Protein 7Z5X (pdb70)

B-factor: mean 39.72, std 11.9, range [19.09, 84.78]

Solvent-accessible surface area: 26162 Å² total; per-residue (Å²): 98,49,87,21,62,58,155,79,18,76,60,90,88,99,97,35,75,68,92,49,6,59,27,46,24,0,15,0,48,35,21,115,36,144,75,50,25,131,41,106,0,11,0,30,8,2,118,152,66,17,39,62,28,78,58,14,58,0,39,39,22,0,41,18,10,43,75,4,102,44,90,3,1,10,75,13,22,0,5,6,39,166,90,57,42,13,24,1,0,16,36,28,15,96,6,29,41,0,32,55,4,0,85,112,0,70,121,65,61,219,213,22,75,64,1,76,49,60,28,10,1,49,1,0,0,18,0,0,76,0,0,37,37,4,36,196,70,121,16,53,9,138,40,1,0,0,86,11,0,42,0,34,29,135,61,38,126,38,129,46,58,0,25,0,0,72,52,173,38,14,24,30,8,1,2,12,6,26,111,88,46,87,38,43,36,65,4,5,3,1,9,0,0,0,0,4,13,2,0,22,19,14,0,86,83,0,8,104,103,45,66,87,134,68,0,53,92,65,2,78,112,44,13,48,9,131,71,9,225,145,22,28,104,80,6,45,73,3,1,52,61,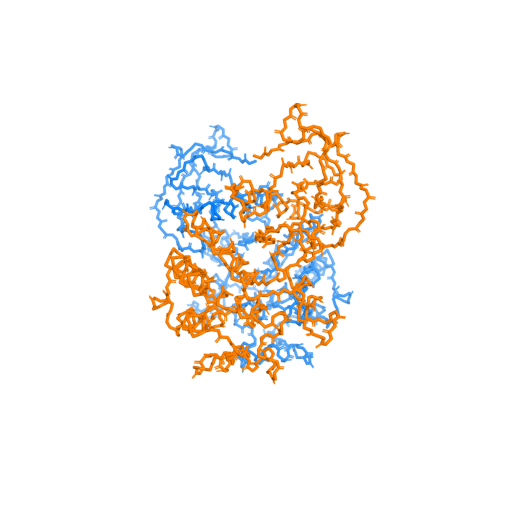0,4,20,70,69,39,120,130,12,20,54,3,102,119,0,34,78,38,0,43,119,14,55,82,135,71,116,138,114,96,50,88,21,58,76,150,70,17,75,62,91,89,98,84,31,91,29,116,39,9,56,27,50,26,0,17,0,50,35,22,118,34,142,76,46,28,133,41,105,0,12,0,36,9,1,117,151,67,18,38,60,40,75,59,10,59,0,46,39,26,0,37,20,10,40,72,5,103,43,93,4,1,10,71,12,20,0,5,8,37,170,96,59,40,16,22,1,0,17,34,31,16,96,2,25,41,0,31,53,4,0,85,102,0,69,122,64,60,218,210,21,74,68,2,78,51,60,28,10,1,49,1,1,0,17,0,0,76,0,0,32,37,4,35,191,70,121,17,42,9,108,39,2,0,0,85,15,1,43,0,30,29,116,64,41,129,37,129,47,58,0,26,0,1,70,56,204,37,23,23,27,20,1,2,11,6,34,112,88,48,87,61,40,36,66,5,4,3,1,8,0,0,0,0,4,16,2,0,22,20,15,0,83,82,0,7,101,103,56,54,91,140,70,0,62,106,59,1,88,103,44,13,52,10,129,72,10,225,146,22,26,121,72,4,62,83,2,0,71,59,0,5,20,68,66,40,119,130,12,19,52,4,104,120,0,33,78,38,1,45,120,13,56,82,134,70,99,128,74,201

InterPro domains:
  IPR000033 LDLR class B repeat [SM00135] (359-399)
  IPR000033 LDLR class B repeat [SM00135] (697-736)
  IPR000033 LDLR class B repeat [SM00135] (738-780)
  IPR000033 LDLR class B repeat [SM00135] (781-819)
  IPR000719 Protein kinase domain [PS50011] (1945-2222)
  IPR001245 Serine-threonine/tyrosine-protein kinase, catalytic domain [PF07714] (1948-2215)
  IPR001245 Serine-threonine/tyrosine-protein kinase, catalytic domain [PR00109] (2026-2039)
  IPR001245 Serine-threonine/tyrosine-protein kinase, catalytic domain [PR00109] (2069-2087)
  IPR001245 Serine-threonine/tyrosine-protein kinase, catalytic domain [PR00109] (2123-2133)
  IPR001245 Serine-threonine/tyrosine-protein kinase, catalytic domain [PR00109] (2142-2164)
  IPR001245 Serine-threonine/tyrosine-protein kinase, catalytic domain [PR00109] (2186-2208)
  IPR002011 Tyrosine-protein kinase, receptor class II, conserved site [PS00239] (2108-2116)
  IPR003961 Fibronectin type III [PF00041] (204-280)
  IPR003961 Fibronectin type III [PF00041] (1669-1745)
  IPR003961 Fibronectin type III [PS50853] (101-196)
  IPR003961 Fibronectin type III [PS50853] (197-285)
  IPR003961 Fibronectin type III [PS50853] (557-671)
  IPR003961 Fibronectin type III [PS50853] (1043-1150)
  IPR003961 Fibronectin type III [PS50853] (1557-1656)
  IPR003961 Fibronectin type III [PS50853] (1658-1751)

Secondary structure (DSSP, 8-state):
--B--GGGEEEEEEEE-TTTS-EEEEEEESTTSSS--EEEEEEEEE-TT--HHHHHHHHHHHHHHTT---TTB--EEEEE-SSSSEEEEEE--TTEEHHHHHHHHHHS-TT--SS-HHHHHHHHHHHHHHHHHHHHTT---S--SGGGEEES-SSSSS---EEE-----GGG--HHHHHH----HHHHHHHHHHHHHHHHTTSPPSSTTS-HHHHHHHHHTT--PPPPTT--HHHHHHHHHHT-SSGGGSPPHHHHHHHHHHHHHHHHH-/--B--GGGEEEEEEEEE-SSSEEEEEEEESTT-SS--EEEEEEEEE-TT--HHHHHHHHHHHHHHTT---TTB--EEEEE-SSSSEEEEEE--TTEEHHHHHHHHHHS-TT--SS-HHHHHHHHHHHHHHHHHHHHTT---S--SGGGEEES-SSSSS---EEE-----GGG--HHHHHH----HHHHHHHHHHHHHHHHTTSPPSSTTS-HHHHHHHHHTT--PPPPTT--HHHHHHHHHHT-SSGGGSPPHHHHHHHHHHHHHHHHH--

Radius of gyration: 27.22 Å; Cα contacts (8 Å, |Δi|>4): 948; chains: 2; bounding box: 91×44×54 Å

Structure (mmCIF, N/CA/C/O backbone):
data_7Z5X
#
_entry.id   7Z5X
#
_cell.length_a   80.061
_cell.length_b   41.210
_cell.length_c   85.570
_cell.angle_alpha   90.000
_cell.angle_beta   92.090
_cell.angle_gamma   90.000
#
_symmetry.space_group_name_H-M   'P 1 21 1'
#
loop_
_entity.id
_entity.type
_entity.pdbx_description
1 polymer 'Proto-oncogene tyrosine-protein kinase ROS'
2 non-polymer (2R)-2-[5-(6-amino-5-{(1R)-1-[2-(1,3-dihydro-2H-1,2,3-triazol-2-yl)-5-fluorophenyl]ethoxy}pyridin-3-yl)-4-methyl-1,3-thiazol-2-yl]propane-1,2-diol
3 water water
#
loop_
_atom_site.group_PDB
_atom_site.id
_atom_site.type_symbol
_atom_site.label_atom_id
_atom_site.label_alt_id
_atom_site.label_comp_id
_atom_site.label_asym_id
_atom_site.label_entity_id
_atom_site.label_seq_id
_atom_site.pdbx_PDB_ins_code
_atom_site.Cartn_x
_atom_site.Cartn_y
_atom_site.Cartn_z
_atom_site.occupancy
_atom_site.B_iso_or_equiv
_atom_site.auth_seq_id
_atom_site.auth_comp_id
_atom_site.auth_asym_id
_atom_site.auth_atom_id
_atom_site.pdbx_PDB_model_num
ATOM 1 N N . LEU A 1 10 ? 28.569 1.246 1.504 1.00 41.14 1937 LEU A N 1
ATOM 2 C CA . LEU A 1 10 ? 28.841 -0.099 2.012 1.00 41.19 1937 LEU A CA 1
ATOM 3 C C . LEU A 1 10 ? 29.782 -0.814 1.065 1.00 41.85 1937 LEU A C 1
ATOM 4 O O . LEU A 1 10 ? 29.522 -0.878 -0.141 1.00 42.52 1937 LEU A O 1
ATOM 9 N N . PRO A 1 11 ? 30.926 -1.308 1.568 1.00 41.51 1938 PRO A N 1
ATOM 10 C CA . PRO A 1 11 ? 31.895 -1.935 0.667 1.00 41.21 1938 PRO A CA 1
ATOM 11 C C . PRO A 1 11 ? 31.626 -3.405 0.396 1.00 40.78 1938 PRO A C 1
ATOM 12 O O . PRO A 1 11 ? 32.374 -4.262 0.866 1.00 41.57 1938 PRO A O 1
ATOM 16 N N . ALA A 1 12 ? 30.610 -3.710 -0.433 1.00 39.55 1939 ALA A N 1
ATOM 17 C CA . ALA A 1 12 ? 30.263 -5.086 -0.800 1.00 39.20 1939 ALA A CA 1
ATOM 18 C C . ALA A 1 12 ? 31.500 -5.890 -1.255 1.00 38.08 1939 ALA A C 1
ATOM 19 O O . ALA A 1 12 ? 32.335 -5.348 -1.980 1.00 38.67 1939 ALA A O 1
ATOM 21 N N . PHE A 1 13 ? 31.689 -7.099 -0.710 1.00 36.20 1940 PHE A N 1
ATOM 22 C CA . PHE A 1 13 ? 32.870 -7.888 -1.016 1.00 35.33 1940 PHE A CA 1
ATOM 23 C C . PHE A 1 13 ? 32.491 -9.341 -1.326 1.00 36.19 1940 PHE A C 1
ATOM 24 O O . PHE A 1 13 ? 31.647 -9.913 -0.642 1.00 36.59 1940 PHE A O 1
ATOM 32 N N . PRO A 1 14 ? 33.085 -9.953 -2.371 1.00 36.52 1941 PRO A N 1
ATOM 33 C CA . PRO A 1 14 ? 32.726 -11.341 -2.702 1.00 36.91 1941 PRO A CA 1
ATOM 34 C C . PRO A 1 14 ? 33.212 -12.322 -1.638 1.00 37.66 1941 PRO A C 1
ATOM 35 O O . PRO A 1 14 ? 34.404 -12.389 -1.365 1.00 38.06 1941 PRO A O 1
ATOM 39 N N . ARG A 1 15 ? 32.297 -13.094 -1.052 1.00 37.48 1942 ARG A N 1
ATOM 40 C CA . ARG A 1 15 ? 32.633 -14.086 -0.029 1.00 38.33 1942 ARG A CA 1
ATOM 41 C C . ARG A 1 15 ? 33.570 -15.170 -0.545 1.00 39.26 1942 ARG A C 1
ATOM 42 O O . ARG A 1 15 ? 34.277 -15.782 0.261 1.00 39.82 1942 ARG A O 1
ATOM 50 N N . GLU A 1 16 ? 33.615 -15.384 -1.884 1.00 39.22 1943 GLU A N 1
ATOM 51 C CA . GLU A 1 16 ? 34.525 -16.335 -2.517 1.00 40.04 1943 GLU A CA 1
ATOM 52 C C . GLU A 1 16 ? 35.979 -15.928 -2.286 1.00 39.81 1943 GLU A C 1
ATOM 53 O O . GLU A 1 16 ? 36.831 -16.806 -2.234 1.00 40.60 1943 GLU A O 1
ATOM 59 N N . LYS A 1 17 ? 36.267 -14.606 -2.128 1.00 38.76 1944 LYS A N 1
ATOM 60 C CA . LYS A 1 17 ? 37.615 -14.103 -1.854 1.00 38.18 1944 LYS A CA 1
ATOM 61 C C . LYS A 1 17 ? 37.930 -14.015 -0.337 1.00 38.40 1944 LYS A C 1
ATOM 62 O O . LYS A 1 17 ? 38.933 -13.414 0.040 1.00 38.39 1944 LYS A O 1
ATOM 68 N N . LEU A 1 18 ? 37.098 -14.621 0.521 1.00 38.51 1945 LEU A N 1
ATOM 69 C CA . LEU A 1 18 ? 37.275 -14.558 1.966 1.00 39.58 1945 LEU A CA 1
ATOM 70 C C . LEU A 1 18 ? 37.426 -15.950 2.593 1.00 41.37 1945 LEU A C 1
ATOM 71 O O . LEU A 1 18 ? 36.573 -16.819 2.383 1.00 41.22 1945 LEU A O 1
ATOM 76 N N . THR A 1 19 ? 38.477 -16.148 3.405 1.00 42.33 1946 THR A N 1
ATOM 77 C CA . THR A 1 19 ? 38.685 -17.433 4.075 1.00 43.81 1946 THR A CA 1
ATOM 78 C C . THR A 1 19 ? 38.629 -17.268 5.594 1.00 44.35 1946 THR A C 1
ATOM 79 O O . THR A 1 19 ? 39.400 -16.489 6.139 1.00 44.68 1946 THR A O 1
ATOM 83 N N . LEU A 1 20 ? 37.759 -18.011 6.276 1.00 44.09 1947 LEU A N 1
ATOM 84 C CA . LEU A 1 20 ? 37.676 -17.951 7.735 1.00 44.43 1947 LEU A CA 1
ATOM 85 C C . LEU A 1 20 ? 38.670 -18.982 8.265 1.00 44.80 1947 LEU A C 1
ATOM 86 O O . LEU A 1 20 ? 38.467 -20.176 8.092 1.00 45.03 1947 LEU A O 1
ATOM 91 N N . ARG A 1 21 ? 39.776 -18.520 8.843 1.00 44.67 1948 ARG A N 1
ATOM 92 C CA . ARG A 1 21 ? 40.845 -19.399 9.285 1.00 44.91 1948 ARG A CA 1
ATOM 93 C C . ARG A 1 21 ? 40.698 -19.934 10.697 1.00 44.70 1948 ARG A C 1
ATOM 94 O O . ARG A 1 21 ? 40.996 -21.114 10.912 1.00 45.28 1948 ARG A O 1
ATOM 102 N N . LEU A 1 22 ? 40.291 -19.096 11.667 1.00 43.58 1949 LEU A N 1
ATOM 103 C CA . LEU A 1 22 ? 40.185 -19.564 13.051 1.00 43.22 1949 LEU A CA 1
ATOM 104 C C . LEU A 1 22 ? 39.282 -18.708 13.918 1.00 42.42 1949 LEU A C 1
ATOM 105 O O . LEU A 1 22 ? 39.146 -17.527 13.669 1.00 42.25 1949 LEU A O 1
ATOM 110 N N . LEU A 1 23 ? 38.708 -19.299 14.968 1.00 41.78 1950 LEU A N 1
ATOM 111 C CA . LEU A 1 23 ? 37.808 -18.624 15.893 1.00 42.01 1950 LEU A CA 1
ATOM 112 C C . LEU A 1 23 ? 38.536 -17.705 16.887 1.00 42.23 1950 LEU A C 1
ATOM 113 O O . LEU A 1 23 ? 39.401 -18.163 17.623 1.00 41.73 1950 LEU A O 1
ATOM 118 N N . LEU A 1 24 ? 38.173 -16.408 16.919 1.00 43.00 1951 LEU A N 1
ATOM 119 C CA . LEU A 1 24 ? 38.777 -15.421 17.830 1.00 44.22 1951 LEU A CA 1
ATOM 120 C C . LEU A 1 24 ? 37.933 -15.236 19.114 1.00 45.78 1951 LEU A C 1
ATOM 121 O O . LEU A 1 24 ? 38.481 -15.036 20.200 1.00 46.15 1951 LEU A O 1
ATOM 126 N N . GLY A 1 25 ? 36.614 -15.245 18.964 1.00 46.50 1952 GLY A N 1
ATOM 127 C CA . GLY A 1 25 ? 35.687 -15.043 20.067 1.00 48.28 1952 GLY A CA 1
ATOM 128 C C . GLY A 1 25 ? 34.240 -15.025 19.611 1.00 50.44 1952 GLY A C 1
ATOM 129 O O . GLY A 1 25 ? 33.935 -15.410 18.483 1.00 50.40 1952 GLY A O 1
ATOM 130 N N . SER A 1 26 ? 33.315 -14.633 20.504 1.00 52.53 1953 SER A N 1
ATOM 131 C CA . SER A 1 26 ? 31.884 -14.607 20.162 1.00 54.72 1953 SER A CA 1
ATOM 132 C C . SER A 1 26 ? 31.310 -13.199 19.896 1.00 57.10 1953 SER A C 1
ATOM 133 O O . SER A 1 26 ? 30.564 -13.010 18.925 1.00 57.56 1953 SER A O 1
ATOM 136 N N . GLY A 1 27 ? 31.639 -12.237 20.751 1.00 58.07 1954 GLY A N 1
ATOM 137 C CA . GLY A 1 27 ? 31.171 -10.869 20.565 1.00 59.42 1954 GLY A CA 1
ATOM 138 C C . GLY A 1 27 ? 29.722 -10.612 20.933 1.00 60.78 1954 GLY A C 1
ATOM 139 O O . GLY A 1 27 ? 29.396 -10.527 22.126 1.00 61.20 1954 GLY A O 1
ATOM 140 N N . ALA A 1 28 ? 28.830 -10.453 19.909 1.00 60.88 1955 ALA A N 1
ATOM 141 C CA . ALA A 1 28 ? 27.428 -10.121 20.186 1.00 60.97 1955 ALA A CA 1
ATOM 142 C C . ALA A 1 28 ? 26.379 -10.647 19.195 1.00 60.50 1955 ALA A C 1
ATOM 143 O O . ALA A 1 28 ? 25.213 -10.793 19.588 1.00 60.98 1955 ALA A O 1
ATOM 145 N N . PHE A 1 29 ? 26.749 -10.900 17.923 1.00 59.17 1956 PHE A N 1
ATOM 146 C CA . PHE A 1 29 ? 25.764 -11.358 16.918 1.00 58.08 1956 PHE A CA 1
ATOM 147 C C . PHE A 1 29 ? 25.915 -12.834 16.527 1.00 55.62 1956 PHE A C 1
ATOM 148 O O . PHE A 1 29 ? 24.941 -13.523 16.227 1.00 55.82 1956 PHE A O 1
ATOM 156 N N . GLY A 1 30 ? 27.154 -13.272 16.463 1.00 53.02 1957 GLY A N 1
ATOM 157 C CA . GLY A 1 30 ? 27.510 -14.630 16.106 1.00 50.72 1957 GLY A CA 1
ATOM 158 C C . GLY A 1 30 ? 28.931 -14.864 16.560 1.00 47.96 1957 GLY A C 1
ATOM 159 O O . GLY A 1 30 ? 29.281 -14.537 17.698 1.00 48.37 1957 GLY A O 1
ATOM 160 N N . GLU A 1 31 ? 29.769 -15.363 15.667 1.00 44.83 1958 GLU A N 1
ATOM 161 C CA . GLU A 1 31 ? 31.163 -15.617 15.995 1.00 42.28 1958 GLU A CA 1
ATOM 162 C C . GLU A 1 31 ? 32.084 -14.652 15.280 1.00 38.89 1958 GLU A C 1
ATOM 163 O O . GLU A 1 31 ? 31.740 -14.129 14.222 1.00 37.86 1958 GLU A O 1
ATOM 169 N N . VAL A 1 32 ? 33.258 -14.417 15.861 1.00 36.73 1959 VAL A N 1
ATOM 170 C CA . VAL A 1 32 ? 34.250 -13.562 15.245 1.00 35.39 1959 VAL A CA 1
ATOM 171 C C . VAL A 1 32 ? 35.426 -14.440 14.882 1.00 34.57 1959 VAL A C 1
ATOM 172 O O . VAL A 1 32 ? 35.951 -15.137 15.749 1.00 34.43 1959 VAL A O 1
ATOM 176 N N . TYR A 1 33 ? 35.853 -14.396 13.612 1.00 33.88 1960 TYR A N 1
ATOM 177 C CA . TYR A 1 33 ? 36.980 -15.163 13.104 1.00 33.76 1960 TYR A CA 1
ATOM 178 C C . TYR A 1 33 ? 38.165 -14.307 12.692 1.00 33.46 1960 TYR A C 1
ATOM 179 O O . TYR A 1 33 ? 38.043 -13.111 12.456 1.00 33.38 1960 TYR A O 1
ATOM 188 N N . GLU A 1 34 ? 39.322 -14.930 12.601 1.00 32.62 1961 GLU A N 1
ATOM 189 C CA . GLU A 1 34 ? 40.485 -14.347 11.995 1.00 32.86 1961 GLU A CA 1
ATOM 190 C C . GLU A 1 34 ? 40.457 -14.997 10.612 1.00 33.32 1961 GLU A C 1
ATOM 191 O O . GLU A 1 34 ? 40.256 -16.218 10.499 1.00 33.43 1961 GLU A O 1
ATOM 197 N N . GLY A 1 35 ? 40.625 -14.195 9.575 1.00 33.33 1962 GLY A N 1
ATOM 198 C CA . GLY A 1 35 ? 40.574 -14.709 8.221 1.00 33.74 1962 GLY A CA 1
ATOM 199 C C . GLY A 1 35 ? 41.557 -14.073 7.277 1.00 33.91 1962 GLY A C 1
ATOM 200 O O . GLY A 1 35 ? 42.471 -13.369 7.700 1.00 33.94 1962 GLY A O 1
ATOM 201 N N . THR A 1 36 ? 41.338 -14.296 5.983 1.00 33.92 1963 THR A N 1
ATOM 202 C CA . THR A 1 36 ? 42.172 -13.759 4.912 1.00 34.36 1963 THR A CA 1
ATOM 203 C C . THR A 1 36 ? 41.247 -13.210 3.838 1.00 34.20 1963 THR A C 1
ATOM 204 O O . THR A 1 36 ? 40.266 -13.860 3.484 1.00 34.14 1963 THR A O 1
ATOM 208 N N . ALA A 1 37 ? 41.507 -11.987 3.373 1.00 34.43 1964 ALA A N 1
ATOM 209 C CA . ALA A 1 37 ? 40.707 -11.406 2.302 1.00 35.56 1964 ALA A CA 1
ATOM 210 C C . ALA A 1 37 ? 41.651 -11.067 1.156 1.00 36.69 1964 ALA A C 1
ATOM 211 O O . ALA A 1 37 ? 42.694 -10.447 1.380 1.00 36.99 1964 ALA A O 1
ATOM 213 N N . VAL A 1 38 ? 41.337 -11.558 -0.055 1.00 36.95 1965 VAL A N 1
ATOM 214 C CA . VAL A 1 38 ? 42.191 -11.291 -1.208 1.00 37.29 1965 VAL A CA 1
ATOM 215 C C . VAL A 1 38 ? 41.751 -10.028 -1.927 1.00 37.08 1965 VAL A C 1
ATOM 216 O O . VAL A 1 38 ? 40.582 -9.929 -2.309 1.00 36.99 1965 VAL A O 1
ATOM 220 N N . ASP A 1 39 ? 42.680 -9.075 -2.121 1.00 36.72 1966 ASP A N 1
ATOM 221 C CA . ASP A 1 39 ? 42.416 -7.848 -2.874 1.00 37.13 1966 ASP A CA 1
ATOM 222 C C . ASP A 1 39 ? 41.311 -6.983 -2.310 1.00 37.69 1966 ASP A C 1
ATOM 223 O O . ASP A 1 39 ? 40.662 -6.246 -3.063 1.00 38.28 1966 ASP A O 1
ATOM 228 N N . ILE A 1 40 ? 41.109 -7.036 -0.990 1.00 37.51 1967 ILE A N 1
ATOM 229 C CA . ILE A 1 40 ? 40.070 -6.239 -0.355 1.00 38.17 1967 ILE A CA 1
ATOM 230 C C . ILE A 1 40 ? 40.413 -4.704 -0.339 1.00 40.02 1967 ILE A C 1
ATOM 231 O O . ILE A 1 40 ? 39.517 -3.873 -0.195 1.00 40.15 1967 ILE A O 1
ATOM 236 N N . LEU A 1 41 ? 41.680 -4.348 -0.579 1.00 41.44 1968 LEU A N 1
ATOM 237 C CA . LEU A 1 41 ? 42.154 -2.967 -0.653 1.00 43.66 1968 LEU A CA 1
ATOM 238 C C . LEU A 1 41 ? 42.203 -2.415 -2.128 1.00 46.20 1968 LEU A C 1
ATOM 239 O O . LEU A 1 41 ? 42.293 -1.200 -2.343 1.00 47.26 1968 LEU A O 1
ATOM 244 N N . GLY A 1 42 ? 42.128 -3.316 -3.109 1.00 46.62 1969 GLY A N 1
ATOM 245 C CA . GLY A 1 42 ? 42.212 -3.033 -4.540 1.00 47.46 1969 GLY A CA 1
ATOM 246 C C . GLY A 1 42 ? 42.728 -4.246 -5.300 1.00 48.57 1969 GLY A C 1
ATOM 247 O O . GLY A 1 42 ? 43.232 -5.182 -4.680 1.00 48.85 1969 GLY A O 1
ATOM 248 N N . VAL A 1 43 ? 42.661 -4.233 -6.645 1.00 49.05 1970 VAL A N 1
ATOM 249 C CA . VAL A 1 43 ? 43.040 -5.359 -7.522 1.00 49.85 1970 VAL A CA 1
ATOM 250 C C . VAL A 1 43 ? 44.503 -5.904 -7.378 1.00 50.82 1970 VAL A C 1
ATOM 251 O O . VAL A 1 43 ? 44.726 -7.090 -7.650 1.00 51.45 1970 VAL A O 1
ATOM 255 N N . GLY A 1 44 ? 45.454 -5.100 -6.916 1.00 50.86 1971 GLY A N 1
ATOM 256 C CA . GLY A 1 44 ? 46.830 -5.585 -6.769 1.00 51.43 1971 GLY A CA 1
ATOM 257 C C . GLY A 1 44 ? 47.154 -6.158 -5.404 1.00 51.57 1971 GLY A C 1
ATOM 258 O O . GLY A 1 44 ? 47.965 -7.081 -5.279 1.00 51.71 1971 GLY A O 1
ATOM 259 N N . SER A 1 45 ? 46.491 -5.595 -4.379 1.00 51.01 1972 SER A N 1
ATOM 260 C CA . SER A 1 45 ? 46.627 -5.775 -2.932 1.00 50.58 1972 SER A CA 1
ATOM 261 C C . SER A 1 45 ? 47.208 -7.101 -2.423 1.00 49.50 1972 SER A C 1
ATOM 262 O O . SER A 1 45 ? 48.085 -7.085 -1.559 1.00 49.63 1972 SER A O 1
ATOM 265 N N . GLY A 1 46 ? 46.692 -8.218 -2.901 1.00 48.69 1973 GLY A N 1
ATOM 266 C CA . GLY A 1 46 ? 47.139 -9.523 -2.437 1.00 48.27 1973 GLY A CA 1
ATOM 267 C C . GLY A 1 46 ? 46.370 -10.000 -1.224 1.00 47.76 1973 GLY A C 1
ATOM 268 O O . GLY A 1 46 ? 45.332 -9.433 -0.869 1.00 48.04 1973 GLY A O 1
ATOM 269 N N . GLU A 1 47 ? 46.854 -11.059 -0.597 1.00 47.14 1974 GLU A N 1
ATOM 270 C CA . GLU A 1 47 ? 46.202 -11.619 0.574 1.00 47.12 1974 GLU A CA 1
ATOM 271 C C . GLU A 1 47 ? 46.493 -10.784 1.810 1.00 46.63 1974 GLU A C 1
ATOM 272 O O . GLU A 1 47 ? 47.660 -10.583 2.138 1.00 47.41 1974 GLU A O 1
ATOM 278 N N . ILE A 1 48 ? 45.447 -10.267 2.477 1.00 44.94 1975 ILE A N 1
ATOM 279 C CA . ILE A 1 48 ? 45.651 -9.495 3.696 1.00 43.70 1975 ILE A CA 1
ATOM 280 C C . ILE A 1 48 ? 44.871 -10.125 4.855 1.00 41.60 1975 ILE A C 1
ATOM 281 O O . ILE A 1 48 ? 43.742 -10.586 4.661 1.00 41.58 1975 ILE A O 1
ATOM 286 N N . LYS A 1 49 ? 45.504 -10.210 6.034 1.00 39.55 1976 LYS A N 1
ATOM 287 C CA . LYS A 1 49 ? 44.869 -10.783 7.213 1.00 38.17 1976 LYS A CA 1
ATOM 288 C C . LYS A 1 49 ? 43.736 -9.872 7.684 1.00 35.27 1976 LYS A C 1
ATOM 289 O O . LYS A 1 49 ? 43.903 -8.662 7.736 1.00 35.03 1976 LYS A O 1
ATOM 295 N N . VAL A 1 50 ? 42.568 -10.442 7.964 1.00 32.82 1977 VAL A N 1
ATOM 296 C CA . VAL A 1 50 ? 41.399 -9.680 8.400 1.00 31.10 1977 VAL A CA 1
ATOM 297 C C . VAL A 1 50 ? 40.742 -10.332 9.650 1.00 29.69 1977 VAL A C 1
ATOM 298 O O . VAL A 1 50 ? 41.082 -11.450 10.011 1.00 30.54 1977 VAL A O 1
ATOM 302 N N . ALA A 1 51 ? 39.784 -9.646 10.285 1.00 27.69 1978 ALA A N 1
ATOM 303 C CA . ALA A 1 51 ? 38.946 -10.189 11.356 1.00 26.74 1978 ALA A CA 1
ATOM 304 C C . ALA A 1 51 ? 37.522 -10.153 10.803 1.00 26.44 1978 ALA A C 1
ATOM 305 O O . ALA A 1 51 ? 37.120 -9.138 10.250 1.00 27.80 1978 ALA A O 1
ATOM 307 N N . VAL A 1 52 ? 36.782 -11.257 10.868 1.00 25.20 1979 VAL A N 1
ATOM 308 C CA . VAL A 1 52 ? 35.437 -11.300 10.326 1.00 25.06 1979 VAL A CA 1
ATOM 309 C C . VAL A 1 52 ? 34.393 -11.441 11.410 1.00 26.00 1979 VAL A C 1
ATOM 310 O O . VAL A 1 52 ? 34.373 -12.432 12.135 1.00 25.56 1979 VAL A O 1
ATOM 314 N N . LYS A 1 53 ? 33.506 -10.449 11.505 1.00 26.62 1980 LYS A N 1
ATOM 315 C CA . LYS A 1 53 ? 32.376 -10.496 12.423 1.00 27.27 1980 LYS A CA 1
ATOM 316 C C . LYS A 1 53 ? 31.237 -11.173 11.635 1.00 26.29 1980 LYS A C 1
ATOM 317 O O . LYS A 1 53 ? 30.953 -10.761 10.518 1.00 25.76 1980 LYS A O 1
ATOM 323 N N . THR A 1 54 ? 30.624 -12.230 12.176 1.00 25.94 1981 THR A N 1
ATOM 324 C CA . THR A 1 54 ? 29.564 -12.958 11.474 1.00 26.71 1981 THR A CA 1
ATOM 325 C C . THR A 1 54 ? 28.184 -12.794 12.134 1.00 27.10 1981 THR A C 1
ATOM 326 O O . THR A 1 54 ? 28.095 -12.635 13.342 1.00 27.38 1981 THR A O 1
ATOM 330 N N . LEU A 1 55 ? 27.125 -12.995 11.362 1.00 27.06 1982 LEU A N 1
ATOM 331 C CA . LEU A 1 55 ? 25.768 -13.026 11.900 1.00 27.76 1982 LEU A CA 1
ATOM 332 C C . LEU A 1 55 ? 25.326 -14.471 11.653 1.00 29.90 1982 LEU A C 1
ATOM 333 O O . LEU A 1 55 ? 25.200 -14.880 10.506 1.00 29.86 1982 LEU A O 1
ATOM 338 N N . LYS A 1 56 ? 25.175 -15.263 12.720 1.00 31.41 1983 LYS A N 1
ATOM 339 C CA . LYS A 1 56 ? 24.789 -16.688 12.693 1.00 32.98 1983 LYS A CA 1
ATOM 340 C C . LYS A 1 56 ? 23.656 -16.963 11.693 1.00 34.08 1983 LYS A C 1
ATOM 341 O O . LYS A 1 56 ? 22.675 -16.219 11.672 1.00 33.89 1983 LYS A O 1
ATOM 347 N N . LYS A 1 57 ? 23.783 -18.008 10.860 1.00 34.68 1984 LYS A N 1
ATOM 348 C CA . LYS A 1 57 ? 22.736 -18.410 9.905 1.00 35.48 1984 LYS A CA 1
ATOM 349 C C . LYS A 1 57 ? 21.470 -18.767 10.700 1.00 36.16 1984 LYS A C 1
ATOM 350 O O . LYS A 1 57 ? 21.573 -19.359 11.777 1.00 36.92 1984 LYS A O 1
ATOM 356 N N . GLY A 1 58 ? 20.318 -18.318 10.226 1.00 35.81 1985 GLY A N 1
ATOM 357 C CA . GLY A 1 58 ? 19.053 -18.485 10.932 1.00 36.03 1985 GLY A CA 1
ATOM 358 C C . GLY A 1 58 ? 18.712 -17.315 11.852 1.00 36.39 1985 GLY A C 1
ATOM 359 O O . GLY A 1 58 ? 17.857 -17.436 12.737 1.00 37.43 1985 GLY A O 1
ATOM 360 N N . SER A 1 59 ? 19.412 -16.184 11.694 1.00 35.16 1986 SER A N 1
ATOM 361 C CA . SER A 1 59 ? 19.159 -14.998 12.497 1.00 34.58 1986 SER A CA 1
ATOM 362 C C . SER A 1 59 ? 17.816 -14.376 12.116 1.00 33.92 1986 SER A C 1
ATOM 363 O O . SER A 1 59 ? 17.389 -14.429 10.957 1.00 34.24 1986 SER A O 1
ATOM 366 N N . THR A 1 60 ? 17.155 -13.789 13.091 1.00 32.58 1987 THR A N 1
ATOM 367 C CA . THR A 1 60 ? 15.861 -13.155 12.881 1.00 32.20 1987 THR A CA 1
ATOM 368 C C . THR A 1 60 ? 16.037 -11.836 12.103 1.00 32.93 1987 THR A C 1
ATOM 369 O O . THR A 1 60 ? 17.158 -11.321 12.004 1.00 33.03 1987 THR A O 1
ATOM 373 N N . ASP A 1 61 ? 14.944 -11.292 11.540 1.00 33.13 1988 ASP A N 1
ATOM 374 C CA . ASP A 1 61 ? 14.984 -10.025 10.790 1.00 33.83 1988 ASP A CA 1
ATOM 375 C C . ASP A 1 61 ? 15.457 -8.869 11.674 1.00 33.69 1988 ASP A C 1
ATOM 376 O O . ASP A 1 61 ? 16.230 -8.033 11.234 1.00 34.43 1988 ASP A O 1
ATOM 381 N N . GLN A 1 62 ? 15.081 -8.890 12.944 1.00 32.82 1989 GLN A N 1
ATOM 382 C CA . GLN A 1 62 ? 15.484 -7.934 13.962 1.00 32.23 1989 GLN A CA 1
ATOM 383 C C . GLN A 1 62 ? 17.015 -7.970 14.179 1.00 31.72 1989 GLN A C 1
ATOM 384 O O . GLN A 1 62 ? 17.642 -6.922 14.381 1.00 31.60 1989 GLN A O 1
ATOM 390 N N . GLU A 1 63 ? 17.628 -9.175 14.098 1.00 30.60 1990 GLU A N 1
ATOM 391 C CA . GLU A 1 63 ? 19.086 -9.329 14.257 1.00 29.04 1990 GLU A CA 1
ATOM 392 C C . GLU A 1 63 ? 19.812 -8.890 12.985 1.00 28.00 1990 GLU A C 1
ATOM 393 O O . GLU A 1 63 ? 20.839 -8.235 13.077 1.00 28.44 1990 GLU A O 1
ATOM 399 N N . LYS A 1 64 ? 19.243 -9.170 11.810 1.00 26.97 1991 LYS A N 1
ATOM 400 C CA . LYS A 1 64 ? 19.821 -8.728 10.547 1.00 27.53 1991 LYS A CA 1
ATOM 401 C C . LYS A 1 64 ? 19.809 -7.210 10.449 1.00 28.99 1991 LYS A C 1
ATOM 402 O O . LYS A 1 64 ? 20.768 -6.620 9.939 1.00 29.96 1991 LYS A O 1
ATOM 408 N N . ILE A 1 65 ? 18.719 -6.570 10.903 1.00 28.39 1992 ILE A N 1
ATOM 409 C CA . ILE A 1 65 ? 18.626 -5.111 10.851 1.00 28.19 1992 ILE A CA 1
ATOM 410 C C . ILE A 1 65 ? 19.684 -4.464 11.749 1.00 28.34 1992 ILE A C 1
ATOM 411 O O . ILE A 1 65 ? 20.347 -3.527 11.311 1.00 27.84 1992 ILE A O 1
ATOM 416 N N . GLU A 1 66 ? 19.905 -5.020 12.965 1.00 28.67 1993 GLU A N 1
ATOM 417 C CA . GLU A 1 66 ? 20.915 -4.524 13.897 1.00 29.70 1993 GLU A CA 1
ATOM 418 C C . GLU A 1 66 ? 22.333 -4.723 13.332 1.00 30.04 1993 GLU A C 1
ATOM 419 O O . GLU A 1 66 ? 23.202 -3.875 13.526 1.00 30.62 1993 GLU A O 1
ATOM 425 N N . PHE A 1 67 ? 22.557 -5.825 12.609 1.00 29.33 1994 PHE A N 1
ATOM 426 C CA . PHE A 1 67 ? 23.849 -6.097 11.975 1.00 28.70 1994 PHE A CA 1
ATOM 427 C C . PHE A 1 67 ? 24.079 -5.101 10.827 1.00 27.91 1994 PHE A C 1
ATOM 428 O O . PHE A 1 67 ? 25.198 -4.638 10.629 1.00 28.32 1994 PHE A O 1
ATOM 436 N N . LEU A 1 68 ? 23.031 -4.789 10.071 1.00 26.82 1995 LEU A N 1
ATOM 437 C CA . LEU A 1 68 ? 23.116 -3.838 8.970 1.00 27.05 1995 LEU A CA 1
ATOM 438 C C . LEU A 1 68 ? 23.451 -2.444 9.513 1.00 27.84 1995 LEU A C 1
ATOM 439 O O . LEU A 1 68 ? 24.324 -1.769 8.951 1.00 27.36 1995 LEU A O 1
ATOM 444 N N . LYS A 1 69 ? 22.832 -2.061 10.663 1.00 28.41 1996 LYS A N 1
ATOM 445 C CA . LYS A 1 69 ? 23.076 -0.782 11.328 1.00 29.67 1996 LYS A CA 1
ATOM 446 C C . LYS A 1 69 ? 24.548 -0.651 11.752 1.00 30.01 1996 LYS A C 1
ATOM 447 O O . LYS A 1 69 ? 25.131 0.422 11.624 1.00 30.59 1996 LYS A O 1
ATOM 453 N N . GLU A 1 70 ? 25.150 -1.747 12.223 1.00 29.61 1997 GLU A N 1
ATOM 454 C CA . GLU A 1 70 ? 26.539 -1.765 12.653 1.00 29.64 1997 GLU A CA 1
ATOM 455 C C . GLU A 1 70 ? 27.447 -1.549 11.455 1.00 28.24 1997 GLU A C 1
ATOM 456 O O . GLU A 1 70 ? 28.391 -0.764 11.548 1.00 27.70 1997 GLU A O 1
ATOM 462 N N . ALA A 1 71 ? 27.131 -2.202 10.312 1.00 27.28 1998 ALA A N 1
ATOM 463 C CA . ALA A 1 71 ? 27.894 -2.023 9.068 1.00 26.37 1998 ALA A CA 1
ATOM 464 C C . ALA A 1 71 ? 27.769 -0.609 8.566 1.00 26.31 1998 ALA A C 1
ATOM 465 O O . ALA A 1 71 ? 28.755 -0.053 8.077 1.00 27.18 1998 ALA A O 1
ATOM 467 N N . HIS A 1 72 ? 26.572 -0.004 8.709 1.00 25.79 1999 HIS A N 1
ATOM 468 C CA . HIS A 1 72 ? 26.379 1.388 8.305 1.00 26.27 1999 HIS A CA 1
ATOM 469 C C . HIS A 1 72 ? 27.223 2.311 9.143 1.00 26.12 1999 HIS A C 1
ATOM 470 O O . HIS A 1 72 ? 27.948 3.108 8.570 1.00 26.96 1999 HIS A O 1
ATOM 477 N N . LEU A 1 73 ? 27.200 2.152 10.473 1.00 25.57 2000 LEU A N 1
ATOM 478 C CA . LEU A 1 73 ? 28.009 2.943 11.390 1.00 26.73 2000 LEU A CA 1
ATOM 479 C C . LEU A 1 73 ? 29.522 2.885 11.052 1.00 28.02 2000 LEU A C 1
ATOM 480 O O . LEU A 1 73 ? 30.156 3.919 10.933 1.00 28.86 2000 LEU A O 1
ATOM 485 N N . MET A 1 74 ? 30.068 1.700 10.852 1.00 28.53 2001 MET A N 1
ATOM 486 C CA . MET A 1 74 ? 31.478 1.493 10.531 1.00 29.84 2001 MET A CA 1
ATOM 487 C C . MET A 1 74 ? 31.873 2.055 9.180 1.00 30.12 2001 MET A C 1
ATOM 488 O O . MET A 1 74 ? 33.015 2.480 9.027 1.00 30.20 2001 MET A O 1
ATOM 493 N N . SER A 1 75 ? 30.961 2.028 8.195 1.00 29.96 2002 SER A N 1
ATOM 494 C CA . SER A 1 75 ? 31.274 2.549 6.863 1.00 30.96 2002 SER A CA 1
ATOM 495 C C . SER A 1 75 ? 31.626 4.067 6.847 1.00 31.92 2002 SER A C 1
ATOM 496 O O . SER A 1 75 ? 32.082 4.599 5.830 1.00 32.32 2002 SER A O 1
ATOM 499 N N . LYS A 1 76 ? 31.391 4.759 7.960 1.00 31.96 2003 LYS A N 1
ATOM 500 C CA . LYS A 1 76 ? 31.656 6.191 8.059 1.00 32.28 2003 LYS A CA 1
ATOM 501 C C . LYS A 1 76 ? 33.056 6.555 8.565 1.00 32.20 2003 LYS A C 1
ATOM 502 O O . LYS A 1 76 ? 33.446 7.722 8.499 1.00 32.65 2003 LYS A O 1
ATOM 508 N N . PHE A 1 77 ? 33.797 5.583 9.089 1.00 31.53 2004 PHE A N 1
ATOM 509 C CA . PHE A 1 77 ? 35.098 5.851 9.664 1.00 31.22 2004 PHE A CA 1
ATOM 510 C C . PHE A 1 77 ? 36.286 5.573 8.763 1.00 31.02 2004 PHE A C 1
ATOM 511 O O . PHE A 1 77 ? 36.454 4.456 8.245 1.00 31.06 2004 PHE A O 1
ATOM 519 N N . ASN A 1 78 ? 37.164 6.575 8.676 1.00 30.46 2005 ASN A N 1
ATOM 520 C CA . ASN A 1 78 ? 38.441 6.496 7.989 1.00 30.72 2005 ASN A CA 1
ATOM 521 C C . ASN A 1 78 ? 39.430 7.304 8.776 1.00 30.07 2005 ASN A C 1
ATOM 522 O O . ASN A 1 78 ? 39.564 8.491 8.539 1.00 30.95 2005 ASN A O 1
ATOM 527 N N . HIS A 1 79 ? 40.076 6.697 9.752 1.00 29.28 2006 HIS A N 1
ATOM 528 C CA . HIS A 1 79 ? 41.073 7.394 10.580 1.00 28.82 2006 HIS A CA 1
ATOM 529 C C . HIS A 1 79 ? 42.108 6.356 11.074 1.00 28.37 2006 HIS A C 1
ATOM 530 O O . HIS A 1 79 ? 41.727 5.219 11.380 1.00 28.08 2006 HIS A O 1
ATOM 537 N N . PRO A 1 80 ? 43.404 6.723 11.171 1.00 28.23 2007 PRO A N 1
ATOM 538 C CA . PRO A 1 80 ? 44.415 5.754 11.634 1.00 28.10 2007 PRO A CA 1
ATOM 539 C C . PRO A 1 80 ? 44.171 5.193 13.032 1.00 26.73 2007 PRO A C 1
ATOM 540 O O . PRO A 1 80 ? 44.659 4.110 13.352 1.00 27.36 2007 PRO A O 1
ATOM 544 N N . ASN A 1 81 ? 43.449 5.929 13.859 1.00 24.61 2008 ASN A N 1
ATOM 545 C CA . ASN A 1 81 ? 43.165 5.478 15.206 1.00 23.66 2008 ASN A CA 1
ATOM 546 C C . ASN A 1 81 ? 41.736 4.937 15.364 1.00 22.71 2008 ASN A C 1
ATOM 547 O O . ASN A 1 81 ? 41.269 4.786 16.487 1.00 22.13 2008 ASN A O 1
ATOM 552 N N . ILE A 1 82 ? 41.056 4.618 14.250 1.00 22.59 2009 ILE A N 1
ATOM 553 C CA . ILE A 1 82 ? 39.721 4.005 14.283 1.00 23.01 2009 ILE A CA 1
ATOM 554 C C . ILE A 1 82 ? 39.774 2.739 13.471 1.00 23.96 2009 ILE A C 1
ATOM 555 O O . ILE A 1 82 ? 40.274 2.778 12.337 1.00 24.47 2009 ILE A O 1
ATOM 560 N N . LEU A 1 83 ? 39.241 1.614 14.013 1.00 24.09 2010 LEU A N 1
ATOM 561 C CA . LEU A 1 83 ? 39.208 0.322 13.336 1.00 24.26 2010 LEU A CA 1
ATOM 562 C C . LEU A 1 83 ? 38.422 0.458 12.056 1.00 25.72 2010 LEU A C 1
ATOM 563 O O . LEU A 1 83 ? 37.374 1.087 12.057 1.00 26.12 2010 LEU A O 1
ATOM 568 N N . LYS A 1 84 ? 38.960 -0.048 10.947 1.00 26.77 2011 LYS A N 1
ATOM 569 C CA . LYS A 1 84 ? 38.333 0.112 9.637 1.00 27.39 2011 LYS A CA 1
ATOM 570 C C . LYS A 1 84 ? 37.591 -1.095 9.130 1.00 27.23 2011 LYS A C 1
ATOM 571 O O . LYS A 1 84 ? 38.096 -2.207 9.191 1.00 27.69 2011 LYS A O 1
ATOM 577 N N . GLN A 1 85 ? 36.393 -0.870 8.592 1.00 26.58 2012 GLN A N 1
ATOM 578 C CA . GLN A 1 85 ? 35.615 -1.937 7.990 1.00 26.78 2012 GLN A CA 1
ATOM 579 C C . GLN A 1 85 ? 36.065 -1.997 6.514 1.00 26.48 2012 GLN A C 1
ATOM 580 O O . GLN A 1 85 ? 35.937 -1.025 5.784 1.00 25.79 2012 GLN A O 1
ATOM 586 N N . LEU A 1 86 ? 36.677 -3.109 6.115 1.00 26.96 2013 LEU A N 1
ATOM 587 C CA . LEU A 1 86 ? 37.226 -3.282 4.781 1.00 27.84 2013 LEU A CA 1
ATOM 588 C C . LEU A 1 86 ? 36.199 -3.756 3.756 1.00 28.90 2013 LEU A C 1
ATOM 589 O O . LEU A 1 86 ? 36.284 -3.388 2.583 1.00 28.72 2013 LEU A O 1
ATOM 594 N N . GLY A 1 87 ? 35.242 -4.563 4.205 1.00 29.35 2014 GLY A N 1
ATOM 595 C CA . GLY A 1 87 ? 34.180 -5.050 3.341 1.00 29.99 2014 GLY A CA 1
ATOM 596 C C . GLY A 1 87 ? 33.013 -5.636 4.103 1.00 30.85 2014 GLY A C 1
ATOM 597 O O . GLY A 1 87 ? 33.074 -5.788 5.323 1.00 31.12 2014 GLY A O 1
ATOM 598 N N . VAL A 1 88 ? 31.926 -5.929 3.395 1.00 31.17 2015 VAL A N 1
ATOM 599 C CA . VAL A 1 88 ? 30.737 -6.578 3.966 1.00 32.36 2015 VAL A CA 1
ATOM 600 C C . VAL A 1 88 ? 30.251 -7.657 2.993 1.00 32.73 2015 VAL A C 1
ATOM 601 O O . VAL A 1 88 ? 30.422 -7.512 1.789 1.00 32.52 2015 VAL A O 1
ATOM 605 N N . CYS A 1 89 ? 29.669 -8.742 3.508 1.00 33.45 2016 CYS A N 1
ATOM 606 C CA . CYS A 1 89 ? 29.078 -9.823 2.707 1.00 34.55 2016 CYS A CA 1
ATOM 607 C C . CYS A 1 89 ? 27.693 -9.984 3.311 1.00 36.12 2016 CYS A C 1
ATOM 608 O O . CYS A 1 89 ? 27.511 -10.813 4.198 1.00 36.34 2016 CYS A O 1
ATOM 611 N N . LEU A 1 90 ? 26.737 -9.158 2.895 1.00 37.32 2017 LEU A N 1
ATOM 612 C CA . LEU A 1 90 ? 25.404 -9.135 3.503 1.00 39.29 2017 LEU A CA 1
ATOM 613 C C . LEU A 1 90 ? 24.266 -9.737 2.670 1.00 41.42 2017 LEU A C 1
ATOM 614 O O . LEU A 1 90 ? 23.121 -9.742 3.128 1.00 41.59 2017 LEU A O 1
ATOM 619 N N . LEU A 1 91 ? 24.556 -10.189 1.448 1.00 42.66 2018 LEU A N 1
ATOM 620 C CA . LEU A 1 91 ? 23.521 -10.723 0.569 1.00 44.14 2018 LEU A CA 1
ATOM 621 C C . LEU A 1 91 ? 23.039 -12.118 0.957 1.00 45.24 2018 LEU A C 1
ATOM 622 O O . LEU A 1 91 ? 21.905 -12.488 0.637 1.00 45.92 2018 LEU A O 1
ATOM 627 N N . ASN A 1 92 ? 23.905 -12.902 1.619 1.00 45.00 2019 ASN A N 1
ATOM 628 C CA . ASN A 1 92 ? 23.577 -14.271 2.006 1.00 44.91 2019 ASN A CA 1
ATOM 629 C C . ASN A 1 92 ? 23.966 -14.585 3.465 1.00 43.59 2019 ASN A C 1
ATOM 630 O O . ASN A 1 92 ? 24.671 -13.798 4.106 1.00 44.07 2019 ASN A O 1
ATOM 635 N N . GLU A 1 93 ? 23.501 -15.728 3.990 1.00 41.37 2020 GLU A N 1
ATOM 636 C CA . GLU A 1 93 ? 23.790 -16.124 5.357 1.00 39.61 2020 GLU A CA 1
ATOM 637 C C . GLU A 1 93 ? 24.892 -17.179 5.368 1.00 38.57 2020 GLU A C 1
ATOM 638 O O . GLU A 1 93 ? 24.937 -18.031 4.482 1.00 39.86 2020 GLU A O 1
ATOM 644 N N . PRO A 1 94 ? 25.802 -17.155 6.347 1.00 36.48 2021 PRO A N 1
ATOM 645 C CA . PRO A 1 94 ? 25.911 -16.159 7.415 1.00 35.29 2021 PRO A CA 1
ATOM 646 C C . PRO A 1 94 ? 26.477 -14.859 6.849 1.00 33.63 2021 PRO A C 1
ATOM 647 O O . PRO A 1 94 ? 27.339 -14.866 5.948 1.00 32.39 2021 PRO A O 1
ATOM 651 N N . GLN A 1 95 ? 25.932 -13.730 7.326 1.00 32.51 2022 GLN A N 1
ATOM 652 C CA . GLN A 1 95 ? 26.415 -12.417 6.879 1.00 31.27 2022 GLN A CA 1
ATOM 653 C C . GLN A 1 95 ? 27.751 -12.088 7.546 1.00 28.77 2022 GLN A C 1
ATOM 654 O O . GLN A 1 95 ? 28.011 -12.535 8.672 1.00 27.26 2022 GLN A O 1
ATOM 660 N N . TYR A 1 96 ? 28.595 -11.303 6.846 1.00 27.96 2023 TYR A N 1
ATOM 661 C CA . TYR A 1 96 ? 29.926 -10.931 7.335 1.00 27.38 2023 TYR A CA 1
ATOM 662 C C . TYR A 1 96 ? 30.192 -9.418 7.307 1.00 26.07 2023 TYR A C 1
ATOM 663 O O . TYR A 1 96 ? 29.781 -8.727 6.383 1.00 25.48 2023 TYR A O 1
ATOM 672 N N . ILE A 1 97 ? 30.965 -8.940 8.288 1.00 25.74 2024 ILE A N 1
ATOM 673 C CA . ILE A 1 97 ? 31.510 -7.583 8.423 1.00 25.60 2024 ILE A CA 1
ATOM 674 C C . ILE A 1 97 ? 33.027 -7.869 8.514 1.00 26.87 2024 ILE A C 1
ATOM 675 O O . ILE A 1 97 ? 33.470 -8.539 9.456 1.00 27.33 2024 ILE A O 1
ATOM 680 N N . ILE A 1 98 ? 33.786 -7.505 7.478 1.00 26.70 2025 ILE A N 1
ATOM 681 C CA . ILE A 1 98 ? 35.215 -7.757 7.437 1.00 27.30 2025 ILE A CA 1
ATOM 682 C C . ILE A 1 98 ? 35.982 -6.525 7.929 1.00 28.44 2025 ILE A C 1
ATOM 683 O O . ILE A 1 98 ? 35.862 -5.444 7.370 1.00 28.78 2025 ILE A O 1
ATOM 688 N N . LEU A 1 99 ? 36.778 -6.704 8.964 1.00 28.23 2026 LEU A N 1
ATOM 689 C CA . LEU A 1 99 ? 37.536 -5.654 9.618 1.00 27.87 2026 LEU A CA 1
ATOM 690 C C . LEU A 1 99 ? 39.026 -5.887 9.467 1.00 27.48 2026 LEU A C 1
ATOM 691 O O . LEU A 1 99 ? 39.452 -7.032 9.244 1.00 27.56 2026 LEU A O 1
ATOM 696 N N . GLU A 1 100 ? 39.842 -4.823 9.654 1.00 26.59 2027 GLU A N 1
ATOM 697 C CA . GLU A 1 100 ? 41.288 -5.026 9.646 1.00 26.57 2027 GLU A CA 1
ATOM 698 C C . GLU A 1 100 ? 41.686 -5.836 10.885 1.00 26.18 2027 GLU A C 1
ATOM 699 O O . GLU A 1 100 ? 41.059 -5.718 11.952 1.00 25.76 2027 GLU A O 1
ATOM 705 N N . LEU A 1 101 ? 42.669 -6.722 10.715 1.00 25.50 2028 LEU A N 1
ATOM 706 C CA . LEU A 1 101 ? 43.095 -7.534 11.828 1.00 25.18 2028 LEU A CA 1
ATOM 707 C C . LEU A 1 101 ? 44.129 -6.761 12.666 1.00 25.53 2028 LEU A C 1
ATOM 708 O O . LEU A 1 101 ? 45.086 -6.254 12.123 1.00 26.28 2028 LEU A O 1
ATOM 713 N N . MET A 1 102 ? 43.899 -6.635 13.971 1.00 25.15 2029 MET A N 1
ATOM 714 C CA . MET A 1 102 ? 44.837 -5.973 14.864 1.00 25.27 2029 MET A CA 1
ATOM 715 C C . MET A 1 102 ? 45.484 -7.109 15.630 1.00 25.58 2029 MET A C 1
ATOM 716 O O . MET A 1 102 ? 44.887 -7.650 16.562 1.00 25.54 2029 MET A O 1
ATOM 721 N N . GLU A 1 103 ? 46.682 -7.515 15.181 1.00 25.42 2030 GLU A N 1
ATOM 722 C CA . GLU A 1 103 ? 47.396 -8.691 15.661 1.00 25.96 2030 GLU A CA 1
ATOM 723 C C . GLU A 1 103 ? 47.750 -8.669 17.134 1.00 26.09 2030 GLU A C 1
ATOM 724 O O . GLU A 1 103 ? 47.955 -9.723 17.716 1.00 26.30 2030 GLU A O 1
ATOM 730 N N . GLY A 1 104 ? 47.758 -7.502 17.746 1.00 26.10 2031 GLY A N 1
ATOM 731 C CA . GLY A 1 104 ? 48.008 -7.397 19.178 1.00 26.65 2031 GLY A CA 1
ATOM 732 C C . GLY A 1 104 ? 46.807 -7.704 20.049 1.00 26.96 2031 GLY A C 1
ATOM 733 O O . GLY A 1 104 ? 46.955 -7.907 21.256 1.00 28.07 2031 GLY A O 1
ATOM 734 N N . GLY A 1 105 ? 45.614 -7.722 19.458 1.00 25.67 2032 GLY A N 1
ATOM 735 C CA . GLY A 1 105 ? 44.401 -7.952 20.218 1.00 25.23 2032 GLY A CA 1
ATOM 736 C C . GLY A 1 105 ? 43.985 -6.723 20.999 1.00 25.10 2032 GLY A C 1
ATOM 737 O O . GLY A 1 105 ? 44.444 -5.615 20.711 1.00 25.67 2032 GLY A O 1
ATOM 738 N N . ASP A 1 106 ? 43.084 -6.895 21.977 1.00 23.78 2033 ASP A N 1
ATOM 739 C CA . ASP A 1 106 ? 42.574 -5.775 22.752 1.00 22.72 2033 ASP A CA 1
ATOM 740 C C . ASP A 1 106 ? 43.637 -5.121 23.651 1.00 21.89 2033 ASP A C 1
ATOM 741 O O . ASP A 1 106 ? 44.582 -5.763 24.072 1.00 22.10 2033 ASP A O 1
ATOM 746 N N . LEU A 1 107 ? 43.472 -3.843 23.909 1.00 21.12 2034 LEU A N 1
ATOM 747 C CA . LEU A 1 107 ? 44.385 -3.039 24.690 1.00 21.36 2034 LEU A CA 1
ATOM 748 C C . LEU A 1 107 ? 44.437 -3.449 26.152 1.00 22.54 2034 LEU A C 1
ATOM 749 O O . LEU A 1 107 ? 45.494 -3.351 26.748 1.00 23.17 2034 LEU A O 1
ATOM 754 N N . LEU A 1 108 ? 43.332 -3.916 26.734 1.00 23.16 2035 LEU A N 1
ATOM 755 C CA . LEU A 1 108 ? 43.338 -4.327 28.136 1.00 23.75 2035 LEU A CA 1
ATOM 756 C C . LEU A 1 108 ? 44.274 -5.531 28.342 1.00 24.01 2035 LEU A C 1
ATOM 757 O O . LEU A 1 108 ? 45.094 -5.524 29.254 1.00 23.57 2035 LEU A O 1
ATOM 762 N N . THR A 1 109 ? 44.188 -6.530 27.465 1.00 24.71 2036 THR A N 1
ATOM 763 C CA . THR A 1 109 ? 45.047 -7.711 27.539 1.00 25.53 2036 THR A CA 1
ATOM 764 C C . THR A 1 109 ? 46.494 -7.325 27.270 1.00 26.11 2036 THR A C 1
ATOM 765 O O . THR A 1 109 ? 47.388 -7.799 27.953 1.00 26.53 2036 THR A O 1
ATOM 769 N N . TYR A 1 110 ? 46.716 -6.426 26.304 1.00 26.13 2037 TYR A N 1
ATOM 770 C CA . TYR A 1 110 ? 48.037 -5.945 25.945 1.00 25.87 2037 TYR A CA 1
ATOM 771 C C . TYR A 1 110 ? 48.708 -5.249 27.134 1.00 26.31 2037 TYR A C 1
ATOM 772 O O . TYR A 1 110 ? 49.869 -5.536 27.430 1.00 27.20 2037 TYR A O 1
ATOM 781 N N . LEU A 1 111 ? 47.976 -4.348 27.812 1.00 25.36 2038 LEU A N 1
ATOM 782 C CA . LEU A 1 111 ? 48.450 -3.625 28.984 1.00 25.03 2038 LEU A CA 1
ATOM 783 C C . LEU A 1 111 ? 48.725 -4.590 30.132 1.00 26.64 2038 LEU A C 1
ATOM 784 O O . LEU A 1 111 ? 49.797 -4.525 30.726 1.00 26.76 2038 LEU A O 1
ATOM 789 N N . ARG A 1 112 ? 47.780 -5.494 30.420 1.00 27.31 2039 ARG A N 1
ATOM 790 C CA . ARG A 1 112 ? 47.936 -6.469 31.504 1.00 28.64 2039 ARG A CA 1
ATOM 791 C C . ARG A 1 112 ? 49.159 -7.384 31.348 1.00 29.73 2039 ARG A C 1
ATOM 792 O O . ARG A 1 112 ? 49.839 -7.659 32.333 1.00 29.64 2039 ARG A O 1
ATOM 800 N N . LYS A 1 113 ? 49.414 -7.878 30.126 1.00 31.00 2040 LYS A N 1
ATOM 801 C CA . LYS A 1 113 ? 50.553 -8.763 29.873 1.00 32.74 2040 LYS A CA 1
ATOM 802 C C . LYS A 1 113 ? 51.853 -7.997 30.060 1.00 33.37 2040 LYS A C 1
ATOM 803 O O . LYS A 1 113 ? 52.769 -8.518 30.679 1.00 34.28 2040 LYS A O 1
ATOM 809 N N . ALA A 1 114 ? 51.910 -6.725 29.620 1.00 32.86 2041 ALA A N 1
ATOM 810 C CA . ALA A 1 114 ? 53.093 -5.898 29.821 1.00 33.30 2041 ALA A CA 1
ATOM 811 C C . ALA A 1 114 ? 53.465 -5.767 31.307 1.00 34.26 2041 ALA A C 1
ATOM 812 O O . ALA A 1 114 ? 54.639 -5.767 31.642 1.00 34.33 2041 ALA A O 1
ATOM 814 N N . ARG A 1 115 ? 52.470 -5.658 32.187 1.00 34.66 2042 ARG A N 1
ATOM 815 C CA . ARG A 1 115 ? 52.701 -5.506 33.607 1.00 35.69 2042 ARG A CA 1
ATOM 816 C C . ARG A 1 115 ? 53.141 -6.821 34.278 1.00 38.43 2042 ARG A C 1
ATOM 817 O O . ARG A 1 115 ? 54.025 -6.812 35.131 1.00 38.68 2042 ARG A O 1
ATOM 825 N N . MET A 1 116 ? 52.537 -7.936 33.887 1.00 40.08 2043 MET A N 1
ATOM 826 C CA . MET A 1 116 ? 52.758 -9.216 34.551 1.00 42.77 2043 MET A CA 1
ATOM 827 C C . MET A 1 116 ? 53.824 -10.127 33.987 1.00 44.87 2043 MET A C 1
ATOM 828 O O . MET A 1 116 ? 53.976 -11.222 34.519 1.00 45.91 2043 MET A O 1
ATOM 833 N N . ALA A 1 117 ? 54.508 -9.747 32.904 1.00 45.42 2044 ALA A N 1
ATOM 834 C CA . ALA A 1 117 ? 55.491 -10.636 32.277 1.00 46.55 2044 ALA A CA 1
ATOM 835 C C . ALA A 1 117 ? 56.728 -10.915 33.117 1.00 47.51 2044 ALA A C 1
ATOM 836 O O . ALA A 1 117 ? 57.197 -12.052 33.133 1.00 47.97 2044 ALA A O 1
ATOM 838 N N . THR A 1 118 ? 57.265 -9.891 33.802 1.00 47.40 2045 THR A N 1
ATOM 839 C CA . THR A 1 118 ? 58.466 -10.042 34.625 1.00 47.92 2045 THR A CA 1
ATOM 840 C C . THR A 1 118 ? 58.481 -9.037 35.775 1.00 48.69 2045 THR A C 1
ATOM 841 O O . THR A 1 118 ? 57.891 -7.955 35.656 1.00 48.98 2045 THR A O 1
ATOM 845 N N . PHE A 1 119 ? 59.205 -9.375 36.874 1.00 48.72 2046 PHE A N 1
ATOM 846 C CA . PHE A 1 119 ? 59.340 -8.451 37.998 1.00 49.42 2046 PHE A CA 1
ATOM 847 C C . PHE A 1 119 ? 60.455 -7.411 37.769 1.00 47.65 2046 PHE A C 1
ATOM 848 O O . PHE A 1 119 ? 60.528 -6.441 38.529 1.00 47.74 2046 PHE A O 1
ATOM 856 N N . TYR A 1 120 ? 61.267 -7.553 36.683 1.00 45.91 2047 TYR A N 1
ATOM 857 C CA . TYR A 1 120 ? 62.271 -6.543 36.313 1.00 44.54 2047 TYR A CA 1
ATOM 858 C C . TYR A 1 120 ? 61.570 -5.179 36.019 1.00 42.81 2047 TYR A C 1
ATOM 859 O O . TYR A 1 120 ? 62.119 -4.113 36.302 1.00 43.37 2047 TYR A O 1
ATOM 868 N N . GLY A 1 121 ? 60.354 -5.237 35.497 1.00 40.71 2048 GLY A N 1
ATOM 869 C CA . GLY A 1 121 ? 59.562 -4.053 35.211 1.00 38.94 2048 GLY A CA 1
ATOM 870 C C . GLY A 1 121 ? 58.551 -4.293 34.112 1.00 36.64 2048 GLY A C 1
ATOM 871 O O . GLY A 1 121 ? 58.564 -5.325 33.437 1.00 36.95 2048 GLY A O 1
ATOM 872 N N . PRO A 1 122 ? 57.688 -3.310 33.886 1.00 34.41 2049 PRO A N 1
ATOM 873 C CA . PRO A 1 122 ? 56.697 -3.447 32.821 1.00 33.08 2049 PRO A CA 1
ATOM 874 C C . PRO A 1 122 ? 57.328 -3.453 31.433 1.00 31.30 2049 PRO A C 1
ATOM 875 O O . PRO A 1 122 ? 58.351 -2.820 31.204 1.00 31.31 2049 PRO A O 1
ATOM 879 N N . LEU A 1 123 ? 56.704 -4.162 30.511 1.00 29.26 2050 LEU A N 1
ATOM 880 C CA . LEU A 1 123 ? 57.155 -4.230 29.132 1.00 28.51 2050 LEU A CA 1
ATOM 881 C C . LEU A 1 123 ? 56.796 -2.994 28.305 1.00 28.07 2050 LEU A C 1
ATOM 882 O O . LEU A 1 123 ? 57.117 -2.944 27.129 1.00 28.64 2050 LEU A O 1
ATOM 887 N N . LEU A 1 124 ? 56.167 -1.990 28.929 1.00 27.43 2051 LEU A N 1
ATOM 888 C CA . LEU A 1 124 ? 55.813 -0.707 28.361 1.00 27.37 2051 LEU A CA 1
ATOM 889 C C . LEU A 1 124 ? 56.351 0.341 29.323 1.00 27.59 2051 LEU A C 1
ATOM 890 O O . LEU A 1 124 ? 56.251 0.178 30.553 1.00 27.82 2051 LEU A O 1
ATOM 895 N N . THR A 1 125 ? 56.933 1.412 28.766 1.00 26.74 2052 THR A N 1
ATOM 896 C CA . THR A 1 125 ? 57.479 2.515 29.538 1.00 26.92 2052 THR A CA 1
ATOM 897 C C . THR A 1 125 ? 56.456 3.695 29.548 1.00 27.88 2052 THR A C 1
ATOM 898 O O . THR A 1 125 ? 55.460 3.653 28.823 1.00 28.47 2052 THR A O 1
ATOM 902 N N . LEU A 1 126 ? 56.752 4.782 30.271 1.00 27.82 2053 LEU A N 1
ATOM 903 C CA . LEU A 1 126 ? 55.903 5.959 30.282 1.00 28.69 2053 LEU A CA 1
ATOM 904 C C . LEU A 1 126 ? 55.739 6.551 28.883 1.00 29.11 2053 LEU A C 1
ATOM 905 O O . LEU A 1 126 ? 54.625 6.906 28.522 1.00 29.96 2053 LEU A O 1
ATOM 910 N N . VAL A 1 127 ? 56.810 6.602 28.077 1.00 28.17 2054 VAL A N 1
ATOM 911 C CA . VAL A 1 127 ? 56.698 7.183 26.739 1.00 28.28 2054 VAL A CA 1
ATOM 912 C C . VAL A 1 127 ? 55.804 6.263 25.833 1.00 27.76 2054 VAL A C 1
ATOM 913 O O . VAL A 1 127 ? 55.004 6.786 25.054 1.00 27.65 2054 VAL A O 1
ATOM 917 N N . ASP A 1 128 ? 55.827 4.929 26.033 1.00 27.25 2055 ASP A N 1
ATOM 918 C CA . ASP A 1 128 ? 54.932 4.025 25.285 1.00 27.44 2055 ASP A CA 1
ATOM 919 C C . ASP A 1 128 ? 53.478 4.300 25.672 1.00 27.65 2055 ASP A C 1
ATOM 920 O O . ASP A 1 128 ? 52.594 4.315 24.814 1.00 27.80 2055 ASP A O 1
ATOM 925 N N . LEU A 1 129 ? 53.232 4.469 26.975 1.00 27.16 2056 LEU A N 1
ATOM 926 C CA . LEU A 1 129 ? 51.913 4.711 27.499 1.00 27.39 2056 LEU A CA 1
ATOM 927 C C . LEU A 1 129 ? 51.383 6.102 27.125 1.00 28.08 2056 LEU A C 1
ATOM 928 O O . LEU A 1 129 ? 50.192 6.239 26.868 1.00 28.50 2056 LEU A O 1
ATOM 933 N N . VAL A 1 130 ? 52.264 7.110 27.013 1.00 28.25 2057 VAL A N 1
ATOM 934 C CA . VAL A 1 130 ? 51.844 8.446 26.595 1.00 28.74 2057 VAL A CA 1
ATOM 935 C C . VAL A 1 130 ? 51.478 8.417 25.105 1.00 28.83 2057 VAL A C 1
ATOM 936 O O . VAL A 1 130 ? 50.457 8.985 24.715 1.00 29.62 2057 VAL A O 1
ATOM 940 N N . ASP A 1 131 ? 52.247 7.681 24.290 1.00 27.94 2058 ASP A N 1
ATOM 941 C CA . ASP A 1 131 ? 51.930 7.516 22.875 1.00 27.40 2058 ASP A CA 1
ATOM 942 C C . ASP A 1 131 ? 50.557 6.808 22.691 1.00 26.75 2058 ASP A C 1
ATOM 943 O O . ASP A 1 131 ? 49.822 7.153 21.773 1.00 26.82 2058 ASP A O 1
ATOM 948 N N . LEU A 1 132 ? 50.199 5.866 23.581 1.00 25.78 2059 LEU A N 1
ATOM 949 C CA . LEU A 1 132 ? 48.913 5.169 23.521 1.00 25.51 2059 LEU A CA 1
ATOM 950 C C . LEU A 1 132 ? 47.790 6.171 23.789 1.00 24.91 2059 LEU A C 1
ATOM 951 O O . LEU A 1 132 ? 46.819 6.224 23.028 1.00 24.39 2059 LEU A O 1
ATOM 956 N N . CYS A 1 133 ? 47.962 7.026 24.819 1.00 24.89 2060 CYS A N 1
ATOM 957 C CA . CYS A 1 133 ? 46.978 8.058 25.177 1.00 25.11 2060 CYS A CA 1
ATOM 958 C C . CYS A 1 133 ? 46.785 9.010 24.005 1.00 25.24 2060 CYS A C 1
ATOM 959 O O . CYS A 1 133 ? 45.643 9.280 23.615 1.00 25.23 2060 CYS A O 1
ATOM 962 N N . VAL A 1 134 ? 47.906 9.474 23.406 1.00 25.18 2061 VAL A N 1
ATOM 963 C CA . VAL A 1 134 ? 47.880 10.390 22.259 1.00 25.26 2061 VAL A CA 1
ATOM 964 C C . VAL A 1 134 ? 47.130 9.764 21.083 1.00 25.78 2061 VAL A C 1
ATOM 965 O O . VAL A 1 134 ? 46.273 10.417 20.489 1.00 26.46 2061 VAL A O 1
ATOM 969 N N . ASP A 1 135 ? 47.456 8.523 20.751 1.00 25.62 2062 ASP A N 1
ATOM 970 C CA . ASP A 1 135 ? 46.794 7.847 19.642 1.00 26.74 2062 ASP A CA 1
ATOM 971 C C . ASP A 1 135 ? 45.277 7.684 19.859 1.00 26.43 2062 ASP A C 1
ATOM 972 O O . ASP A 1 135 ? 44.522 7.949 18.935 1.00 25.75 2062 ASP A O 1
ATOM 977 N N . ILE A 1 136 ? 44.822 7.331 21.085 1.00 26.64 2063 ILE A N 1
ATOM 978 C CA . ILE A 1 136 ? 43.393 7.192 21.343 1.00 26.95 2063 ILE A CA 1
ATOM 979 C C . ILE A 1 136 ? 42.720 8.564 21.274 1.00 27.68 2063 ILE A C 1
ATOM 980 O O . ILE A 1 136 ? 41.623 8.688 20.706 1.00 27.44 2063 ILE A O 1
ATOM 985 N N . SER A 1 137 ? 43.392 9.606 21.817 1.00 27.97 2064 SER A N 1
ATOM 986 C CA . SER A 1 137 ? 42.835 10.953 21.769 1.00 28.46 2064 SER A CA 1
ATOM 987 C C . SER A 1 137 ? 42.715 11.472 20.330 1.00 27.39 2064 SER A C 1
ATOM 988 O O . SER A 1 137 ? 41.737 12.158 20.047 1.00 28.16 2064 SER A O 1
ATOM 991 N N . LYS A 1 138 ? 43.603 11.064 19.403 1.00 25.51 2065 LYS A N 1
ATOM 992 C CA . LYS A 1 138 ? 43.437 11.446 17.983 1.00 25.21 2065 LYS A CA 1
ATOM 993 C C . LYS A 1 138 ? 42.155 10.833 17.402 1.00 25.19 2065 LYS A C 1
ATOM 994 O O . LYS A 1 138 ? 41.432 11.470 16.645 1.00 25.42 2065 LYS A O 1
ATOM 1000 N N . GLY A 1 139 ? 41.893 9.584 17.771 1.00 25.05 2066 GLY A N 1
ATOM 1001 C CA . GLY A 1 139 ? 40.670 8.891 17.395 1.00 25.50 2066 GLY A CA 1
ATOM 1002 C C . GLY A 1 139 ? 39.432 9.607 17.928 1.00 25.41 2066 GLY A C 1
ATOM 1003 O O . GLY A 1 139 ? 38.492 9.836 17.179 1.00 25.92 2066 GLY A O 1
ATOM 1004 N N . CYS A 1 140 ? 39.446 10.015 19.206 1.00 25.17 2067 CYS A N 1
ATOM 1005 C CA . CYS A 1 140 ? 38.361 10.745 19.864 1.00 26.09 2067 CYS A CA 1
ATOM 1006 C C . CYS A 1 140 ? 38.092 12.129 19.251 1.00 27.49 2067 CYS A C 1
ATOM 1007 O O . CYS A 1 140 ? 36.927 12.519 19.147 1.00 28.95 2067 CYS A O 1
ATOM 1010 N N . VAL A 1 141 ? 39.160 12.874 18.864 1.00 26.81 2068 VAL A N 1
ATOM 1011 C CA . VAL A 1 141 ? 39.089 14.162 18.158 1.00 26.34 2068 VAL A CA 1
ATOM 1012 C C . VAL A 1 141 ? 38.385 13.938 16.810 1.00 25.96 2068 VAL A C 1
ATOM 1013 O O . VAL A 1 141 ? 37.597 14.774 16.380 1.00 25.75 2068 VAL A O 1
ATOM 1017 N N . TYR A 1 142 ? 38.682 12.821 16.138 1.00 25.63 2069 TYR A N 1
ATOM 1018 C CA . TYR A 1 142 ? 38.021 12.492 14.877 1.00 26.16 2069 TYR A CA 1
ATOM 1019 C C . TYR A 1 142 ? 36.513 12.265 15.117 1.00 25.60 2069 TYR A C 1
ATOM 1020 O O . TYR A 1 142 ? 35.693 12.823 14.397 1.00 25.97 2069 TYR A O 1
ATOM 1029 N N . LEU A 1 143 ? 36.166 11.501 16.159 1.00 24.61 2070 LEU A N 1
ATOM 1030 C CA . LEU A 1 143 ? 34.794 11.187 16.527 1.00 24.85 2070 LEU A CA 1
ATOM 1031 C C . LEU A 1 143 ? 34.020 12.421 16.930 1.00 26.07 2070 LEU A C 1
ATOM 1032 O O . LEU A 1 143 ? 32.849 12.528 16.621 1.00 26.55 2070 LEU A O 1
ATOM 1037 N N . GLU A 1 144 ? 34.650 13.327 17.643 1.00 27.05 2071 GLU A N 1
ATOM 1038 C CA . GLU A 1 144 ? 34.022 14.591 18.055 1.00 28.49 2071 GLU A CA 1
ATOM 1039 C C . GLU A 1 144 ? 33.759 15.459 16.812 1.00 30.68 2071 GLU A C 1
ATOM 1040 O O . GLU A 1 144 ? 32.700 16.074 16.691 1.00 31.30 2071 GLU A O 1
ATOM 1046 N N . ARG A 1 145 ? 34.693 15.458 15.876 1.00 31.79 2072 ARG A N 1
ATOM 1047 C CA . ARG A 1 145 ? 34.593 16.186 14.622 1.00 34.21 2072 ARG A CA 1
ATOM 1048 C C . ARG A 1 145 ? 33.449 15.600 13.741 1.00 35.57 2072 ARG A C 1
ATOM 1049 O O . ARG A 1 145 ? 32.725 16.355 13.093 1.00 36.31 2072 ARG A O 1
ATOM 1057 N N . MET A 1 146 ? 33.235 14.272 13.799 1.00 35.64 2073 MET A N 1
ATOM 1058 C CA . MET A 1 146 ? 32.171 13.550 13.089 1.00 35.94 2073 MET A CA 1
ATOM 1059 C C . MET A 1 146 ? 30.825 13.558 13.828 1.00 34.90 2073 MET A C 1
ATOM 1060 O O . MET A 1 146 ? 29.854 13.031 13.289 1.00 34.46 2073 MET A O 1
ATOM 1065 N N . HIS A 1 147 ? 30.782 14.085 15.074 1.00 34.45 2074 HIS A N 1
ATOM 1066 C CA . HIS A 1 147 ? 29.584 14.108 15.940 1.00 34.35 2074 HIS A CA 1
ATOM 1067 C C . HIS A 1 147 ? 29.075 12.701 16.264 1.00 33.31 2074 HIS A C 1
ATOM 1068 O O . HIS A 1 147 ? 27.864 12.452 16.350 1.00 33.08 2074 HIS A O 1
ATOM 1075 N N . PHE A 1 148 ? 30.025 11.788 16.473 1.00 31.94 2075 PHE A N 1
ATOM 1076 C CA . PHE A 1 148 ? 29.723 10.421 16.837 1.00 31.83 2075 PHE A CA 1
ATOM 1077 C C . PHE A 1 148 ? 29.959 10.249 18.325 1.00 31.52 2075 PHE A C 1
ATOM 1078 O O . PHE A 1 148 ? 31.078 10.429 18.803 1.00 32.29 2075 PHE A O 1
ATOM 1086 N N . ILE A 1 149 ? 28.922 9.858 19.048 1.00 30.52 2076 ILE A N 1
ATOM 1087 C CA . ILE A 1 149 ? 29.036 9.577 20.477 1.00 29.88 2076 ILE A CA 1
ATOM 1088 C C . ILE A 1 149 ? 29.364 8.086 20.593 1.00 28.07 2076 ILE A C 1
ATOM 1089 O O . ILE A 1 149 ? 28.649 7.275 20.020 1.00 28.19 2076 ILE A O 1
ATOM 1094 N N . HIS A 1 150 ? 30.463 7.733 21.267 1.00 26.32 2077 HIS A N 1
ATOM 1095 C CA . HIS A 1 150 ? 30.917 6.349 21.402 1.00 26.33 2077 HIS A CA 1
ATOM 1096 C C . HIS A 1 150 ? 30.148 5.542 22.439 1.00 26.94 2077 HIS A C 1
ATOM 1097 O O . HIS A 1 150 ? 29.843 4.389 22.175 1.00 27.30 2077 HIS A O 1
ATOM 1104 N N . ARG A 1 151 ? 29.916 6.099 23.635 1.00 27.28 2078 ARG A N 1
ATOM 1105 C CA . ARG A 1 151 ? 29.172 5.456 24.708 1.00 28.64 2078 ARG A CA 1
ATOM 1106 C C . ARG A 1 151 ? 29.918 4.355 25.461 1.00 28.91 2078 ARG A C 1
ATOM 1107 O O . ARG A 1 151 ? 29.485 3.996 26.560 1.00 29.34 2078 ARG A O 1
ATOM 1115 N N . ASP A 1 152 ? 31.032 3.830 24.919 1.00 28.43 2079 ASP A N 1
ATOM 1116 C CA . ASP A 1 152 ? 31.728 2.725 25.590 1.00 28.40 2079 ASP A CA 1
ATOM 1117 C C . ASP A 1 152 ? 33.255 2.772 25.435 1.00 28.40 2079 ASP A C 1
ATOM 1118 O O . ASP A 1 152 ? 33.867 1.753 25.107 1.00 28.10 2079 ASP A O 1
ATOM 1123 N N . LEU A 1 153 ? 33.874 3.955 25.635 1.00 27.97 2080 LEU A N 1
ATOM 1124 C CA . LEU A 1 153 ? 35.333 4.047 25.560 1.00 27.75 2080 LEU A CA 1
ATOM 1125 C C . LEU A 1 153 ? 35.904 3.338 26.792 1.00 27.72 2080 LEU A C 1
ATOM 1126 O O . LEU A 1 153 ? 35.511 3.613 27.928 1.00 28.05 2080 LEU A O 1
ATOM 1131 N N . ALA A 1 154 ? 36.749 2.349 26.550 1.00 26.89 2081 ALA A N 1
ATOM 1132 C CA . ALA A 1 154 ? 37.387 1.514 27.588 1.00 26.01 2081 ALA A CA 1
ATOM 1133 C C . ALA A 1 154 ? 38.487 0.735 26.881 1.00 24.91 2081 ALA A C 1
ATOM 1134 O O . ALA A 1 154 ? 38.391 0.513 25.671 1.00 25.85 2081 ALA A O 1
ATOM 1136 N N . ALA A 1 155 ? 39.521 0.333 27.604 1.00 23.48 2082 ALA A N 1
ATOM 1137 C CA . ALA A 1 155 ? 40.646 -0.383 26.998 1.00 23.48 2082 ALA A CA 1
ATOM 1138 C C . ALA A 1 155 ? 40.239 -1.705 26.315 1.00 23.55 2082 ALA A C 1
ATOM 1139 O O . ALA A 1 155 ? 40.820 -2.068 25.280 1.00 23.24 2082 ALA A O 1
ATOM 1141 N N . ARG A 1 156 ? 39.190 -2.386 26.850 1.00 22.77 2083 ARG A N 1
ATOM 1142 C CA . ARG A 1 156 ? 38.674 -3.626 26.254 1.00 21.78 2083 ARG A CA 1
ATOM 1143 C C . ARG A 1 156 ? 38.071 -3.410 24.845 1.00 20.63 2083 ARG A C 1
ATOM 1144 O O . ARG A 1 156 ? 37.811 -4.383 24.124 1.00 19.09 2083 ARG A O 1
ATOM 1152 N N . ASN A 1 157 ? 37.846 -2.127 24.459 1.00 20.56 2084 ASN A N 1
ATOM 1153 C CA . ASN A 1 157 ? 37.312 -1.767 23.158 1.00 21.07 2084 ASN A CA 1
ATOM 1154 C C . ASN A 1 157 ? 38.341 -1.132 22.231 1.00 22.15 2084 ASN A C 1
ATOM 1155 O O . ASN A 1 157 ? 37.971 -0.593 21.207 1.00 22.78 2084 ASN A O 1
ATOM 1160 N N . CYS A 1 158 ? 39.618 -1.160 22.595 1.00 21.97 2085 CYS A N 1
ATOM 1161 C CA . CYS A 1 158 ? 40.704 -0.647 21.778 1.00 21.96 2085 CYS A CA 1
ATOM 1162 C C . CYS A 1 158 ? 41.552 -1.833 21.371 1.00 21.78 2085 CYS A C 1
ATOM 1163 O O . CYS A 1 158 ? 41.552 -2.861 22.046 1.00 20.85 2085 CYS A O 1
ATOM 1166 N N . LEU A 1 159 ? 42.193 -1.737 20.210 1.00 21.87 2086 LEU A N 1
ATOM 1167 C CA . LEU A 1 159 ? 42.996 -2.837 19.687 1.00 22.59 2086 LEU A CA 1
ATOM 1168 C C . LEU A 1 159 ? 44.415 -2.330 19.381 1.00 23.82 2086 LEU A C 1
ATOM 1169 O O . LEU A 1 159 ? 44.595 -1.143 19.064 1.00 24.54 2086 LEU A O 1
ATOM 1174 N N . VAL A 1 160 ? 45.412 -3.213 19.496 1.00 22.61 2087 VAL A N 1
ATOM 1175 C CA . VAL A 1 160 ? 46.827 -2.910 19.261 1.00 22.51 2087 VAL A CA 1
ATOM 1176 C C . VAL A 1 160 ? 47.312 -3.658 18.014 1.00 22.11 2087 VAL A C 1
ATOM 1177 O O . VAL A 1 160 ? 46.912 -4.781 17.799 1.00 20.89 2087 VAL A O 1
ATOM 1181 N N . SER A 1 161 ? 48.120 -3.026 17.166 1.00 23.90 2088 SER A N 1
ATOM 1182 C CA . SER A 1 161 ? 48.571 -3.635 15.892 1.00 25.50 2088 SER A CA 1
ATOM 1183 C C . SER A 1 161 ? 49.657 -4.706 15.999 1.00 26.31 2088 SER A C 1
ATOM 1184 O O . SER A 1 161 ? 49.848 -5.459 15.056 1.00 27.13 2088 SER A O 1
ATOM 1187 N N . VAL A 1 162 ? 50.412 -4.741 17.092 1.00 26.78 2089 VAL A N 1
ATOM 1188 C CA . VAL A 1 162 ? 51.454 -5.754 17.289 1.00 27.43 2089 VAL A CA 1
ATOM 1189 C C . VAL A 1 162 ? 51.244 -6.469 18.619 1.00 28.65 2089 VAL A C 1
ATOM 1190 O O . VAL A 1 162 ? 50.715 -5.877 19.566 1.00 28.72 2089 VAL A O 1
ATOM 1194 N N . LYS A 1 163 ? 51.669 -7.730 18.702 1.00 29.14 2090 LYS A N 1
ATOM 1195 C CA . LYS A 1 163 ? 51.554 -8.506 19.935 1.00 30.84 2090 LYS A CA 1
ATOM 1196 C C . LYS A 1 163 ? 52.771 -8.366 20.841 1.00 31.00 2090 LYS A C 1
ATOM 1197 O O . LYS A 1 163 ? 52.660 -8.535 22.051 1.00 30.67 2090 LYS A O 1
ATOM 1203 N N . ASP A 1 164 ? 53.930 -8.077 20.268 1.00 31.50 2091 ASP A N 1
ATOM 1204 C CA . ASP A 1 164 ? 55.161 -7.908 21.030 1.00 32.21 2091 ASP A CA 1
ATOM 1205 C C . ASP A 1 164 ? 55.273 -6.494 21.654 1.00 32.36 2091 ASP A C 1
ATOM 1206 O O . ASP A 1 164 ? 54.396 -5.646 21.440 1.00 32.67 2091 ASP A O 1
ATOM 1211 N N . TYR A 1 165 ? 56.335 -6.238 22.435 1.00 32.10 2092 TYR A N 1
ATOM 1212 C CA . TYR A 1 165 ? 56.511 -4.939 23.087 1.00 32.50 2092 TYR A CA 1
ATOM 1213 C C . TYR A 1 165 ? 57.733 -4.148 22.573 1.00 33.33 2092 TYR A C 1
ATOM 1214 O O . TYR A 1 165 ? 58.148 -3.167 23.186 1.00 33.64 2092 TYR A O 1
ATOM 1223 N N . THR A 1 166 ? 58.229 -4.510 21.388 1.00 33.41 2093 THR A N 1
ATOM 1224 C CA . THR A 1 166 ? 59.375 -3.865 20.775 1.00 33.86 2093 THR A CA 1
ATOM 1225 C C . THR A 1 166 ? 59.024 -3.171 19.453 1.00 34.40 2093 THR A C 1
ATOM 1226 O O . THR A 1 166 ? 59.500 -2.077 19.193 1.00 34.82 2093 THR A O 1
ATOM 1230 N N . SER A 1 167 ? 58.222 -3.810 18.607 1.00 34.38 2094 SER A N 1
ATOM 1231 C CA . SER A 1 167 ? 57.833 -3.257 17.312 1.00 34.53 2094 SER A CA 1
ATOM 1232 C C . SER A 1 167 ? 57.039 -1.961 17.477 1.00 33.87 2094 SER A C 1
ATOM 1233 O O . SER A 1 167 ? 56.272 -1.819 18.437 1.00 34.28 2094 SER A O 1
ATOM 1236 N N . PRO A 1 168 ? 57.110 -1.047 16.490 1.00 32.39 2095 PRO A N 1
ATOM 1237 C CA . PRO A 1 168 ? 56.257 0.144 16.542 1.00 31.72 2095 PRO A CA 1
ATOM 1238 C C . PRO A 1 168 ? 54.791 -0.288 16.553 1.00 31.57 2095 PRO A C 1
ATOM 1239 O O . PRO A 1 168 ? 54.400 -1.200 15.800 1.00 32.24 2095 PRO A O 1
ATOM 1243 N N . ARG A 1 169 ? 54.004 0.288 17.454 1.00 30.15 2096 ARG A N 1
ATOM 1244 C CA . ARG A 1 169 ? 52.622 -0.116 17.592 1.00 28.75 2096 ARG A CA 1
ATOM 1245 C C . ARG A 1 169 ? 51.661 1.023 17.322 1.00 29.19 2096 ARG A C 1
ATOM 1246 O O . ARG A 1 169 ? 51.969 2.194 17.578 1.00 29.43 2096 ARG A O 1
ATOM 1254 N N . ILE A 1 170 ? 50.461 0.662 16.873 1.00 28.90 2097 ILE A N 1
ATOM 1255 C CA . ILE A 1 170 ? 49.402 1.627 16.735 1.00 29.31 2097 ILE A CA 1
ATOM 1256 C C . ILE A 1 170 ? 48.164 1.078 17.454 1.00 28.83 2097 ILE A C 1
ATOM 1257 O O . ILE A 1 170 ? 47.875 -0.137 17.422 1.00 28.58 2097 ILE A O 1
ATOM 1262 N N . VAL A 1 171 ? 47.501 1.948 18.203 1.00 28.01 2098 VAL A N 1
ATOM 1263 C CA . VAL A 1 171 ? 46.284 1.578 18.887 1.00 27.25 2098 VAL A CA 1
ATOM 1264 C C . VAL A 1 171 ? 45.093 2.200 18.144 1.00 25.97 2098 VAL A C 1
ATOM 1265 O O . VAL A 1 171 ? 45.180 3.303 17.648 1.00 25.93 2098 VAL A O 1
ATOM 1269 N N . LYS A 1 172 ? 44.013 1.466 17.998 1.00 25.98 2099 LYS A N 1
ATOM 1270 C CA . LYS A 1 172 ? 42.799 1.940 17.340 1.00 26.00 2099 LYS A CA 1
ATOM 1271 C C . LYS A 1 172 ? 41.572 1.685 18.196 1.00 27.45 2099 LYS A C 1
ATOM 1272 O O . LYS A 1 172 ? 41.511 0.671 18.879 1.00 27.36 2099 LYS A O 1
ATOM 1278 N N . ILE A 1 173 ? 40.559 2.536 18.077 1.00 28.64 2100 ILE A N 1
ATOM 1279 C CA . ILE A 1 173 ? 39.308 2.344 18.778 1.00 31.57 2100 ILE A CA 1
ATOM 1280 C C . ILE A 1 173 ? 38.444 1.400 17.962 1.00 34.69 2100 ILE A C 1
ATOM 1281 O O . ILE A 1 173 ? 38.273 1.589 16.757 1.00 34.09 2100 ILE A O 1
ATOM 1286 N N . GLY A 1 174 ? 37.985 0.346 18.620 1.00 37.67 2101 GLY A N 1
ATOM 1287 C CA . GLY A 1 174 ? 37.111 -0.667 18.049 1.00 41.86 2101 GLY A CA 1
ATOM 1288 C C . GLY A 1 174 ? 35.751 -0.678 18.735 1.00 46.39 2101 GLY A C 1
ATOM 1289 O O . GLY A 1 174 ? 35.306 0.346 19.265 1.00 46.48 2101 GLY A O 1
ATOM 1290 N N . ASP A 1 175 ? 35.086 -1.848 18.752 1.00 49.41 2102 ASP A N 1
ATOM 1291 C CA . ASP A 1 175 ? 33.758 -2.097 19.337 1.00 52.34 2102 ASP A CA 1
ATOM 1292 C C . ASP A 1 175 ? 32.871 -0.863 19.577 1.00 54.43 2102 ASP A C 1
ATOM 1293 O O . ASP A 1 175 ? 32.929 -0.250 20.644 1.00 55.09 2102 ASP A O 1
ATOM 1298 N N . PHE A 1 176 ? 32.047 -0.527 18.594 1.00 55.05 2103 PHE A N 1
ATOM 1299 C CA . PHE A 1 176 ? 31.151 0.612 18.677 1.00 56.35 2103 PHE A CA 1
ATOM 1300 C C . PHE A 1 176 ? 29.714 0.147 18.944 1.00 57.09 2103 PHE A C 1
ATOM 1301 O O . PHE A 1 176 ? 29.473 -1.024 19.255 1.00 57.32 2103 PHE A O 1
ATOM 1309 N N . LEU A 1 196 ? 25.634 -2.995 32.522 1.00 49.46 2123 LEU A N 1
ATOM 1310 C CA . LEU A 1 196 ? 26.182 -1.679 32.172 1.00 49.98 2123 LEU A CA 1
ATOM 1311 C C . LEU A 1 196 ? 27.677 -1.543 32.531 1.00 50.03 2123 LEU A C 1
ATOM 1312 O O . LEU A 1 196 ? 28.115 -2.093 33.545 1.00 50.72 2123 LEU A O 1
ATOM 1317 N N . PRO A 1 197 ? 28.470 -0.755 31.766 1.00 48.94 2124 PRO A N 1
ATOM 1318 C CA . PRO A 1 197 ? 29.881 -0.553 32.139 1.00 47.05 2124 PRO A CA 1
ATOM 1319 C C . PRO A 1 197 ? 29.987 0.653 33.071 1.00 44.12 2124 PRO A C 1
ATOM 1320 O O . PRO A 1 197 ? 30.595 1.664 32.728 1.00 44.28 2124 PRO A O 1
ATOM 1324 N N . VAL A 1 198 ? 29.356 0.539 34.245 1.00 41.29 2125 VAL A N 1
ATOM 1325 C CA . VAL A 1 198 ? 29.247 1.552 35.286 1.00 38.75 2125 VAL A CA 1
ATOM 1326 C C . VAL A 1 198 ? 30.573 2.212 35.649 1.00 35.46 2125 VAL A C 1
ATOM 1327 O O . VAL A 1 198 ? 30.603 3.424 35.815 1.00 35.50 2125 VAL A O 1
ATOM 1331 N N . ARG A 1 199 ? 31.678 1.438 35.742 1.00 33.06 2126 ARG A N 1
ATOM 1332 C CA . ARG A 1 199 ? 32.981 1.980 36.130 1.00 30.75 2126 ARG A CA 1
ATOM 1333 C C . ARG A 1 199 ? 33.555 3.006 35.154 1.00 29.32 2126 ARG A C 1
ATOM 1334 O O . ARG A 1 199 ? 34.387 3.827 35.561 1.00 28.81 2126 ARG A O 1
ATOM 1342 N N . TRP A 1 200 ? 33.071 3.009 33.892 1.00 27.87 2127 TRP A N 1
ATOM 1343 C CA . TRP A 1 200 ? 33.502 3.947 32.858 1.00 26.89 2127 TRP A CA 1
ATOM 1344 C C . TRP A 1 200 ? 32.515 5.083 32.608 1.00 27.95 2127 TRP A C 1
ATOM 1345 O O . TRP A 1 200 ? 32.856 6.044 31.897 1.00 28.58 2127 TRP A O 1
ATOM 1356 N N . MET A 1 201 ? 31.289 4.973 33.152 1.00 27.98 2128 MET A N 1
ATOM 1357 C CA . MET A 1 201 ? 30.213 5.918 32.881 1.00 29.25 2128 MET A CA 1
ATOM 1358 C C . MET A 1 201 ? 30.220 7.174 33.704 1.00 30.05 2128 MET A C 1
ATOM 1359 O O . MET A 1 201 ? 30.500 7.150 34.899 1.00 29.81 2128 MET A O 1
ATOM 1364 N N . ALA A 1 202 ? 29.854 8.276 33.049 1.00 30.89 2129 ALA A N 1
ATOM 1365 C CA . ALA A 1 202 ? 29.771 9.600 33.651 1.00 32.69 2129 ALA A CA 1
ATOM 1366 C C . ALA A 1 202 ? 28.542 9.712 34.589 1.00 34.11 2129 ALA A C 1
ATOM 1367 O O . ALA A 1 202 ? 27.551 8.998 34.419 1.00 33.92 2129 ALA A O 1
ATOM 1369 N N . PRO A 1 203 ? 28.597 10.613 35.582 1.00 35.10 2130 PRO A N 1
ATOM 1370 C CA . PRO A 1 203 ? 27.449 10.778 36.491 1.00 36.17 2130 PRO A CA 1
ATOM 1371 C C . PRO A 1 203 ? 26.089 10.968 35.795 1.00 37.71 2130 PRO A C 1
ATOM 1372 O O . PRO A 1 203 ? 25.143 10.280 36.159 1.00 37.92 2130 PRO A O 1
ATOM 1376 N N . GLU A 1 204 ? 25.991 11.853 34.776 1.00 38.52 2131 GLU A N 1
ATOM 1377 C CA . GLU A 1 204 ? 24.739 12.080 34.035 1.00 39.44 2131 GLU A CA 1
ATOM 1378 C C . GLU A 1 204 ? 24.266 10.823 33.324 1.00 40.42 2131 GLU A C 1
ATOM 1379 O O . GLU A 1 204 ? 23.069 10.638 33.160 1.00 40.78 2131 GLU A O 1
ATOM 1385 N N . SER A 1 205 ? 25.195 9.992 32.840 1.00 40.66 2132 SER A N 1
ATOM 1386 C CA . SER A 1 205 ? 24.832 8.742 32.166 1.00 41.02 2132 SER A CA 1
ATOM 1387 C C . SER A 1 205 ? 24.254 7.732 33.162 1.00 41.31 2132 SER A C 1
ATOM 1388 O O . SER A 1 205 ? 23.370 6.951 32.817 1.00 40.90 2132 SER A O 1
ATOM 1391 N N . LEU A 1 206 ? 24.763 7.733 34.387 1.00 42.32 2133 LEU A N 1
ATOM 1392 C CA . LEU A 1 206 ? 24.282 6.834 35.419 1.00 44.26 2133 LEU A CA 1
ATOM 1393 C C . LEU A 1 206 ? 22.922 7.311 35.986 1.00 45.34 2133 LEU A C 1
ATOM 1394 O O . LEU A 1 206 ? 22.044 6.483 36.238 1.00 45.09 2133 LEU A O 1
ATOM 1399 N N . MET A 1 207 ? 22.749 8.632 36.177 1.00 45.97 2134 MET A N 1
ATOM 1400 C CA . MET A 1 207 ? 21.510 9.157 36.748 1.00 47.48 2134 MET A CA 1
ATOM 1401 C C . MET A 1 207 ? 20.394 9.401 35.744 1.00 47.71 2134 MET A C 1
ATOM 1402 O O . MET A 1 207 ? 19.247 9.105 36.049 1.00 48.24 2134 MET A O 1
ATOM 1407 N N . ASP A 1 208 ? 20.701 9.952 34.571 1.00 47.17 2135 ASP A N 1
ATOM 1408 C CA . ASP A 1 208 ? 19.669 10.296 33.596 1.00 47.20 2135 ASP A CA 1
ATOM 1409 C C . ASP A 1 208 ? 19.759 9.602 32.253 1.00 46.72 2135 ASP A C 1
ATOM 1410 O O . ASP A 1 208 ? 18.987 9.944 31.361 1.00 46.92 2135 ASP A O 1
ATOM 1415 N N . GLY A 1 209 ? 20.708 8.690 32.088 1.00 45.92 2136 GLY A N 1
ATOM 1416 C CA . GLY A 1 209 ? 20.895 8.000 30.819 1.00 46.02 2136 GLY A CA 1
ATOM 1417 C C . GLY A 1 209 ? 21.373 8.912 29.700 1.00 46.32 2136 GLY A C 1
ATOM 1418 O O . GLY A 1 209 ? 21.165 8.606 28.526 1.00 46.92 2136 GLY A O 1
ATOM 1419 N N . ILE A 1 210 ? 22.003 10.051 30.045 1.00 45.76 2137 ILE A N 1
ATOM 1420 C CA . ILE A 1 210 ? 22.502 11.018 29.066 1.00 45.62 2137 ILE A CA 1
ATOM 1421 C C . ILE A 1 210 ? 23.894 10.618 28.550 1.00 45.01 2137 ILE A C 1
ATOM 1422 O O . ILE A 1 210 ? 24.838 10.534 29.328 1.00 44.97 2137 ILE A O 1
ATOM 1427 N N . PHE A 1 211 ? 24.021 10.384 27.237 1.00 44.25 2138 PHE A N 1
ATOM 1428 C CA . PHE A 1 211 ? 25.286 10.009 26.612 1.00 43.52 2138 PHE A CA 1
ATOM 1429 C C . PHE A 1 211 ? 25.645 11.000 25.517 1.00 42.20 2138 PHE A C 1
ATOM 1430 O O . PHE A 1 211 ? 25.027 10.985 24.461 1.00 43.17 2138 PHE A O 1
ATOM 1438 N N . THR A 1 212 ? 26.641 11.857 25.766 1.00 39.83 2139 THR A N 1
ATOM 1439 C CA . THR A 1 212 ? 27.122 12.873 24.822 1.00 38.32 2139 THR A CA 1
ATOM 1440 C C . THR A 1 212 ? 28.668 12.685 24.581 1.00 37.46 2139 THR A C 1
ATOM 1441 O O . THR A 1 212 ? 29.281 11.776 25.151 1.00 37.72 2139 THR A O 1
ATOM 1445 N N . THR A 1 213 ? 29.293 13.544 23.764 1.00 36.02 2140 THR A N 1
ATOM 1446 C CA . THR A 1 213 ? 30.745 13.571 23.609 1.00 35.54 2140 THR A CA 1
ATOM 1447 C C . THR A 1 213 ? 31.408 14.005 24.973 1.00 34.40 2140 THR A C 1
ATOM 1448 O O . THR A 1 213 ? 32.550 13.644 25.240 1.00 34.24 2140 THR A O 1
ATOM 1452 N N . GLN A 1 214 ? 30.672 14.728 25.842 1.00 33.25 2141 GLN A N 1
ATOM 1453 C CA . GLN A 1 214 ? 31.155 15.140 27.154 1.00 33.51 2141 GLN A CA 1
ATOM 1454 C C . GLN A 1 214 ? 31.211 13.934 28.116 1.00 33.33 2141 GLN A C 1
ATOM 1455 O O . GLN A 1 214 ? 32.077 13.889 28.994 1.00 33.37 2141 GLN A O 1
ATOM 1461 N N . SER A 1 215 ? 30.285 12.964 27.960 1.00 32.39 2142 SER A N 1
ATOM 1462 C CA . SER A 1 215 ? 30.326 11.748 28.770 1.00 31.97 2142 SER A CA 1
ATOM 1463 C C . SER A 1 215 ? 31.460 10.834 28.247 1.00 31.95 2142 SER A C 1
ATOM 1464 O O . SER A 1 215 ? 32.105 10.175 29.050 1.00 33.77 2142 SER A O 1
ATOM 1467 N N . ASP A 1 216 ? 31.758 10.853 26.931 1.00 30.12 2143 ASP A N 1
ATOM 1468 C CA . ASP A 1 216 ? 32.862 10.110 26.316 1.00 28.89 2143 ASP A CA 1
ATOM 1469 C C . ASP A 1 216 ? 34.204 10.622 26.870 1.00 28.61 2143 ASP A C 1
ATOM 1470 O O . ASP A 1 216 ? 35.132 9.842 27.055 1.00 28.23 2143 ASP A O 1
ATOM 1475 N N . VAL A 1 217 ? 34.319 11.940 27.100 1.00 28.67 2144 VAL A N 1
ATOM 1476 C CA . VAL A 1 217 ? 35.510 12.559 27.679 1.00 29.16 2144 VAL A CA 1
ATOM 1477 C C . VAL A 1 217 ? 35.726 11.985 29.088 1.00 29.96 2144 VAL A C 1
ATOM 1478 O O . VAL A 1 217 ? 36.860 11.682 29.441 1.00 30.23 2144 VAL A O 1
ATOM 1482 N N . TRP A 1 218 ? 34.633 11.741 29.854 1.00 29.97 2145 TRP A N 1
ATOM 1483 C CA . TRP A 1 218 ? 34.728 11.130 31.174 1.00 30.58 2145 TRP A CA 1
ATOM 1484 C C . TRP A 1 218 ? 35.354 9.737 31.051 1.00 29.44 2145 TRP A C 1
ATOM 1485 O O . TRP A 1 218 ? 36.325 9.441 31.755 1.00 29.31 2145 TRP A O 1
ATOM 1496 N N . SER A 1 219 ? 34.810 8.911 30.136 1.00 28.64 2146 SER A N 1
ATOM 1497 C CA . SER A 1 219 ? 35.290 7.549 29.895 1.00 29.08 2146 SER A CA 1
ATOM 1498 C C . SER A 1 219 ? 36.736 7.525 29.408 1.00 28.88 2146 SER A C 1
ATOM 1499 O O . SER A 1 219 ? 37.470 6.593 29.727 1.00 29.05 2146 SER A O 1
ATOM 1502 N N . PHE A 1 220 ? 37.149 8.559 28.651 1.00 28.56 2147 PHE A N 1
ATOM 1503 C CA . PHE A 1 220 ? 38.515 8.703 28.173 1.00 28.68 2147 PHE A CA 1
ATOM 1504 C C . PHE A 1 220 ? 39.480 8.899 29.344 1.00 27.83 2147 PHE A C 1
ATOM 1505 O O . PHE A 1 220 ? 40.582 8.356 29.321 1.00 27.96 2147 PHE A O 1
ATOM 1513 N N . GLY A 1 221 ? 39.044 9.615 30.377 1.00 26.91 2148 GLY A N 1
ATOM 1514 C CA . GLY A 1 221 ? 39.814 9.811 31.595 1.00 26.45 2148 GLY A CA 1
ATOM 1515 C C . GLY A 1 221 ? 40.035 8.486 32.291 1.00 25.81 2148 GLY A C 1
ATOM 1516 O O . GLY A 1 221 ? 41.153 8.194 32.725 1.00 26.82 2148 GLY A O 1
ATOM 1517 N N . ILE A 1 222 ? 38.988 7.639 32.327 1.00 24.44 2149 ILE A N 1
ATOM 1518 C CA . ILE A 1 222 ? 39.064 6.293 32.891 1.00 23.68 2149 ILE A CA 1
ATOM 1519 C C . ILE A 1 222 ? 39.989 5.418 32.062 1.00 25.69 2149 ILE A C 1
ATOM 1520 O O . ILE A 1 222 ? 40.742 4.617 32.619 1.00 26.72 2149 ILE A O 1
ATOM 1525 N N . LEU A 1 223 ? 39.940 5.555 30.727 1.00 26.38 2150 LEU A N 1
ATOM 1526 C CA . LEU A 1 223 ? 40.766 4.760 29.796 1.00 26.86 2150 LEU A CA 1
ATOM 1527 C C . LEU A 1 223 ? 42.251 5.123 29.906 1.00 26.39 2150 LEU A C 1
ATOM 1528 O O . LEU A 1 223 ? 43.093 4.218 29.907 1.00 26.16 2150 LEU A O 1
ATOM 1533 N N . ILE A 1 224 ? 42.579 6.418 30.074 1.00 26.16 2151 ILE A N 1
ATOM 1534 C CA . ILE A 1 224 ? 43.974 6.800 30.268 1.00 26.83 2151 ILE A CA 1
ATOM 1535 C C . ILE A 1 224 ? 44.459 6.372 31.676 1.00 26.77 2151 ILE A C 1
ATOM 1536 O O . ILE A 1 224 ? 45.620 6.010 31.824 1.00 26.67 2151 ILE A O 1
ATOM 1541 N N . TRP A 1 225 ? 43.550 6.269 32.660 1.00 26.74 2152 TRP A N 1
ATOM 1542 C CA . TRP A 1 225 ? 43.887 5.734 33.969 1.00 27.50 2152 TRP A CA 1
ATOM 1543 C C . TRP A 1 225 ? 44.125 4.204 33.802 1.00 27.19 2152 TRP A C 1
ATOM 1544 O O . TRP A 1 225 ? 45.003 3.636 34.438 1.00 27.54 2152 TRP A O 1
ATOM 1555 N N . GLU A 1 226 ? 43.361 3.533 32.933 1.00 26.64 2153 GLU A N 1
ATOM 1556 C CA . GLU A 1 226 ? 43.587 2.128 32.602 1.00 25.96 2153 GLU A CA 1
ATOM 1557 C C . GLU A 1 226 ? 45.008 1.955 32.003 1.00 26.23 2153 GLU A C 1
ATOM 1558 O O . GLU A 1 226 ? 45.752 1.104 32.456 1.00 26.87 2153 GLU A O 1
ATOM 1564 N N . ILE A 1 227 ? 45.399 2.808 31.039 1.00 25.34 2154 ILE A N 1
ATOM 1565 C CA . ILE A 1 227 ? 46.714 2.745 30.417 1.00 24.72 2154 ILE A CA 1
ATOM 1566 C C . ILE A 1 227 ? 47.859 2.971 31.428 1.00 25.63 2154 ILE A C 1
ATOM 1567 O O . ILE A 1 227 ? 48.729 2.115 31.571 1.00 25.48 2154 ILE A O 1
ATOM 1572 N N . LEU A 1 228 ? 47.823 4.088 32.162 1.00 26.22 2155 LEU A N 1
ATOM 1573 C CA . LEU A 1 228 ? 48.861 4.438 33.114 1.00 27.40 2155 LEU A CA 1
ATOM 1574 C C . LEU A 1 228 ? 48.987 3.428 34.268 1.00 28.22 2155 LEU A C 1
ATOM 1575 O O . LEU A 1 228 ? 50.088 3.257 34.785 1.00 29.57 2155 LEU A O 1
ATOM 1580 N N . THR A 1 229 ? 47.904 2.713 34.633 1.00 27.29 2156 THR A N 1
ATOM 1581 C CA . THR A 1 229 ? 47.969 1.652 35.655 1.00 26.76 2156 THR A CA 1
ATOM 1582 C C . THR A 1 229 ? 48.266 0.268 35.052 1.00 26.76 2156 THR A C 1
ATOM 1583 O O . THR A 1 229 ? 48.325 -0.716 35.796 1.00 26.23 2156 THR A O 1
ATOM 1587 N N . LEU A 1 230 ? 48.419 0.182 33.714 1.00 27.22 2157 LEU A N 1
ATOM 1588 C CA . LEU A 1 230 ? 48.665 -1.050 32.977 1.00 27.41 2157 LEU A CA 1
ATOM 1589 C C . LEU A 1 230 ? 47.555 -2.058 33.181 1.00 27.36 2157 LEU A C 1
ATOM 1590 O O . LEU A 1 230 ? 47.780 -3.198 33.561 1.00 27.25 2157 LEU A O 1
ATOM 1595 N N . GLY A 1 231 ? 46.353 -1.628 32.889 1.00 27.51 2158 GLY A N 1
ATOM 1596 C CA . GLY A 1 231 ? 45.190 -2.494 32.922 1.00 27.89 2158 GLY A CA 1
ATOM 1597 C C . GLY A 1 231 ? 44.677 -2.900 34.275 1.00 28.65 2158 GLY A C 1
ATOM 1598 O O . GLY A 1 231 ? 44.249 -4.046 34.442 1.00 28.73 2158 GLY A O 1
ATOM 1599 N N . HIS A 1 232 ? 44.678 -1.980 35.241 1.00 29.05 2159 HIS A N 1
ATOM 1600 C CA . HIS A 1 232 ? 44.060 -2.257 36.543 1.00 30.66 2159 HIS A CA 1
ATOM 1601 C C . HIS A 1 232 ? 42.544 -1.937 36.415 1.00 30.71 2159 HIS A C 1
ATOM 1602 O O . HIS A 1 232 ? 42.160 -1.058 35.636 1.00 30.04 2159 HIS A O 1
ATOM 1609 N N . GLN A 1 233 ? 41.692 -2.621 37.192 1.00 31.33 2160 GLN A N 1
ATOM 1610 C CA . GLN A 1 233 ? 40.257 -2.369 37.156 1.00 32.36 2160 GLN A CA 1
ATOM 1611 C C . GLN A 1 233 ? 39.931 -1.112 37.946 1.00 32.70 2160 GLN A C 1
ATOM 1612 O O . GLN A 1 233 ? 40.371 -0.977 39.081 1.00 33.02 2160 GLN A O 1
ATOM 1618 N N . PRO A 1 234 ? 39.167 -0.178 37.363 1.00 32.92 2161 PRO A N 1
ATOM 1619 C CA . PRO A 1 234 ? 38.844 1.061 38.089 1.00 32.61 2161 PRO A CA 1
ATOM 1620 C C . PRO A 1 234 ? 38.021 0.812 39.337 1.00 31.89 2161 PRO A C 1
ATOM 1621 O O . PRO A 1 234 ? 37.204 -0.103 39.332 1.00 32.35 2161 PRO A O 1
ATOM 1625 N N . TYR A 1 235 ? 38.268 1.580 40.418 1.00 31.35 2162 TYR A N 1
ATOM 1626 C CA . TYR A 1 235 ? 37.581 1.454 41.722 1.00 32.23 2162 TYR A CA 1
ATOM 1627 C C . TYR A 1 235 ? 37.640 -0.002 42.225 1.00 34.45 2162 TYR A C 1
ATOM 1628 O O . TYR A 1 235 ? 36.605 -0.661 42.335 1.00 34.21 2162 TYR A O 1
ATOM 1637 N N . PRO A 1 236 ? 38.850 -0.557 42.452 1.00 36.37 2163 PRO A N 1
ATOM 1638 C CA . PRO A 1 236 ? 38.934 -1.976 42.831 1.00 37.88 2163 PRO A CA 1
ATOM 1639 C C . PRO A 1 236 ? 38.247 -2.322 44.148 1.00 40.45 2163 PRO A C 1
ATOM 1640 O O . PRO A 1 236 ? 37.631 -3.390 44.254 1.00 41.42 2163 PRO A O 1
ATOM 1644 N N . ALA A 1 237 ? 38.305 -1.417 45.135 1.00 40.98 2164 ALA A N 1
ATOM 1645 C CA . ALA A 1 237 ? 37.661 -1.673 46.422 1.00 41.64 2164 ALA A CA 1
ATOM 1646 C C . ALA A 1 237 ? 36.150 -1.420 46.418 1.00 43.05 2164 ALA A C 1
ATOM 1647 O O . ALA A 1 237 ? 35.504 -1.646 47.439 1.00 43.81 2164 ALA A O 1
ATOM 1649 N N . HIS A 1 238 ? 35.566 -0.983 45.287 1.00 43.13 2165 HIS A N 1
ATOM 1650 C CA . HIS A 1 238 ? 34.130 -0.729 45.212 1.00 42.84 2165 HIS A CA 1
ATOM 1651 C C . HIS A 1 238 ? 33.414 -1.769 44.380 1.00 43.83 2165 HIS A C 1
ATOM 1652 O O . HIS A 1 238 ? 33.968 -2.305 43.424 1.00 44.17 2165 HIS A O 1
ATOM 1659 N N . SER A 1 239 ? 32.148 -2.016 44.712 1.00 43.81 2166 SER A N 1
ATOM 1660 C CA . SER A 1 239 ? 31.293 -2.886 43.918 1.00 43.45 2166 SER A CA 1
ATOM 1661 C C . SER A 1 239 ? 30.704 -2.037 42.775 1.00 42.98 2166 SER A C 1
ATOM 1662 O O . SER A 1 239 ? 30.811 -0.816 42.819 1.00 42.59 2166 SER A O 1
ATOM 1665 N N . ASN A 1 240 ? 30.022 -2.661 41.788 1.00 43.01 2167 ASN A N 1
ATOM 1666 C CA . ASN A 1 240 ? 29.401 -1.899 40.700 1.00 43.28 2167 ASN A CA 1
ATOM 1667 C C . ASN A 1 240 ? 28.361 -0.924 41.228 1.00 43.26 2167 ASN A C 1
ATOM 1668 O O . ASN A 1 240 ? 28.316 0.226 40.772 1.00 43.37 2167 ASN A O 1
ATOM 1673 N N . LEU A 1 241 ? 27.541 -1.366 42.205 1.00 42.76 2168 LEU A N 1
ATOM 1674 C CA . LEU A 1 241 ? 26.503 -0.489 42.746 1.00 42.70 2168 LEU A CA 1
ATOM 1675 C C . LEU A 1 241 ? 27.061 0.586 43.662 1.00 42.12 2168 LEU A C 1
ATOM 1676 O O .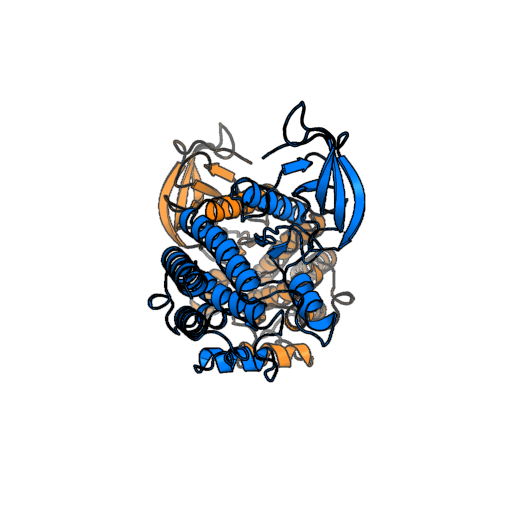 LEU A 1 241 ? 26.532 1.701 43.675 1.00 42.38 2168 LEU A O 1
ATOM 1681 N N . ASP A 1 242 ? 28.144 0.287 44.388 1.00 41.32 2169 ASP A N 1
ATOM 1682 C CA . ASP A 1 242 ? 28.756 1.324 45.213 1.00 41.29 2169 ASP A CA 1
ATOM 1683 C C . ASP A 1 242 ? 29.488 2.349 44.351 1.00 40.86 2169 ASP A C 1
ATOM 1684 O O . ASP A 1 242 ? 29.564 3.498 44.758 1.00 40.38 2169 ASP A O 1
ATOM 1689 N N . VAL A 1 243 ? 29.981 1.949 43.137 1.00 40.81 2170 VAL A N 1
ATOM 1690 C CA . VAL A 1 243 ? 30.595 2.853 42.157 1.00 41.08 2170 VAL A CA 1
ATOM 1691 C C . VAL A 1 243 ? 29.507 3.843 41.722 1.00 41.59 2170 VAL A C 1
ATOM 1692 O O . VAL A 1 243 ? 29.742 5.048 41.744 1.00 41.53 2170 VAL A O 1
ATOM 1696 N N . LEU A 1 244 ? 28.284 3.346 41.445 1.00 42.17 2171 LEU A N 1
ATOM 1697 C CA . LEU A 1 244 ? 27.133 4.189 41.083 1.00 43.76 2171 LEU A CA 1
ATOM 1698 C C . LEU A 1 244 ? 26.931 5.358 42.057 1.00 44.60 2171 LEU A C 1
ATOM 1699 O O . LEU A 1 244 ? 26.745 6.490 41.618 1.00 45.10 2171 LEU A O 1
ATOM 1704 N N . ASN A 1 245 ? 27.042 5.098 43.367 1.00 44.62 2172 ASN A N 1
ATOM 1705 C CA . ASN A 1 245 ? 26.875 6.142 44.368 1.00 44.89 2172 ASN A CA 1
ATOM 1706 C C . ASN A 1 245 ? 28.131 6.958 44.581 1.00 43.81 2172 ASN A C 1
ATOM 1707 O O . ASN A 1 245 ? 28.043 8.163 44.519 1.00 44.24 2172 ASN A O 1
ATOM 1712 N N . TYR A 1 246 ? 29.295 6.324 44.770 1.00 42.99 2173 TYR A N 1
ATOM 1713 C CA . TYR A 1 246 ? 30.605 6.977 44.955 1.00 42.59 2173 TYR A CA 1
ATOM 1714 C C . TYR A 1 246 ? 30.912 8.039 43.886 1.00 43.23 2173 TYR A C 1
ATOM 1715 O O . TYR A 1 246 ? 31.479 9.076 44.193 1.00 43.32 2173 TYR A O 1
ATOM 1724 N N . VAL A 1 247 ? 30.536 7.778 42.634 1.00 43.52 2174 VAL A N 1
ATOM 1725 C CA . VAL A 1 247 ? 30.778 8.686 41.520 1.00 43.89 2174 VAL A CA 1
ATOM 1726 C C . VAL A 1 247 ? 29.803 9.877 41.537 1.00 44.37 2174 VAL A C 1
ATOM 1727 O O . VAL A 1 247 ? 30.207 11.012 41.294 1.00 44.19 2174 VAL A O 1
ATOM 1731 N N . GLN A 1 248 ? 28.535 9.628 41.878 1.00 44.96 2175 GLN A N 1
ATOM 1732 C CA . GLN A 1 248 ? 27.518 10.674 42.016 1.00 46.27 2175 GLN A CA 1
ATOM 1733 C C . GLN A 1 248 ? 27.779 11.585 43.252 1.00 46.82 2175 GLN A C 1
ATOM 1734 O O . GLN A 1 248 ? 27.371 12.746 43.290 1.00 47.39 2175 GLN A O 1
ATOM 1740 N N . THR A 1 249 ? 28.460 11.040 44.252 1.00 46.28 2176 THR A N 1
ATOM 1741 C CA . THR A 1 249 ? 28.752 11.683 45.512 1.00 46.18 2176 THR A CA 1
ATOM 1742 C C . THR A 1 249 ? 30.048 12.559 45.473 1.00 45.13 2176 THR A C 1
ATOM 1743 O O . THR A 1 249 ? 30.336 13.257 46.452 1.00 45.27 2176 THR A O 1
ATOM 1747 N N . GLY A 1 250 ? 30.799 12.519 44.369 1.00 43.69 2177 GLY A N 1
ATOM 1748 C CA . GLY A 1 250 ? 32.024 13.305 44.234 1.00 43.16 2177 GLY A CA 1
ATOM 1749 C C . GLY A 1 250 ? 33.325 12.530 44.285 1.00 42.33 2177 GLY A C 1
ATOM 1750 O O . GLY A 1 250 ? 34.397 13.114 44.149 1.00 42.78 2177 GLY A O 1
ATOM 1751 N N . GLY A 1 251 ? 33.237 11.226 44.482 1.00 41.46 2178 GLY A N 1
ATOM 1752 C CA . GLY A 1 251 ? 34.391 10.342 44.548 1.00 41.68 2178 GLY A CA 1
ATOM 1753 C C . GLY A 1 251 ? 34.977 10.031 43.187 1.00 41.55 2178 GLY A C 1
ATOM 1754 O O . GLY A 1 251 ? 34.245 9.806 42.221 1.00 41.87 2178 GLY A O 1
ATOM 1755 N N . ARG A 1 252 ? 36.305 10.050 43.103 1.00 40.68 2179 ARG A N 1
ATOM 1756 C CA . ARG A 1 252 ? 37.044 9.782 41.880 1.00 40.47 2179 ARG A CA 1
ATOM 1757 C C . ARG A 1 252 ? 38.099 8.670 42.122 1.00 40.83 2179 ARG A C 1
ATOM 1758 O O . ARG A 1 252 ? 38.358 8.281 43.266 1.00 40.68 2179 ARG A O 1
ATOM 1766 N N . LEU A 1 253 ? 38.731 8.192 41.038 1.00 40.82 2180 LEU A N 1
ATOM 1767 C CA . LEU A 1 253 ? 39.778 7.179 41.090 1.00 41.43 2180 LEU A CA 1
ATOM 1768 C C . LEU A 1 253 ? 41.018 7.684 41.857 1.00 42.91 2180 LEU A C 1
ATOM 1769 O O . LEU A 1 253 ? 41.202 8.894 42.045 1.00 42.64 2180 LEU A O 1
ATOM 1774 N N . GLU A 1 254 ? 41.865 6.738 42.299 1.00 43.88 2181 GLU A N 1
ATOM 1775 C CA . GLU A 1 254 ? 43.118 7.066 42.962 1.00 45.02 2181 GLU A CA 1
ATOM 1776 C C . GLU A 1 254 ? 44.154 7.340 41.873 1.00 44.87 2181 GLU A C 1
ATOM 1777 O O . GLU A 1 254 ? 44.102 6.731 40.803 1.00 45.16 2181 GLU A O 1
ATOM 1783 N N . PRO A 1 255 ? 45.124 8.229 42.135 1.00 44.38 2182 PRO A N 1
ATOM 1784 C CA . PRO A 1 255 ? 46.154 8.489 41.126 1.00 44.53 2182 PRO A CA 1
ATOM 1785 C C . PRO A 1 255 ? 47.013 7.267 40.906 1.00 45.47 2182 PRO A C 1
ATOM 1786 O O . PRO A 1 255 ? 47.395 6.612 41.865 1.00 45.80 2182 PRO A O 1
ATOM 1790 N N . PRO A 1 256 ? 47.340 6.946 39.650 1.00 45.84 2183 PRO A N 1
ATOM 1791 C CA . PRO A 1 256 ? 48.235 5.805 39.404 1.00 46.43 2183 PRO A CA 1
ATOM 1792 C C . PRO A 1 256 ? 49.602 5.983 40.091 1.00 47.47 2183 PRO A C 1
ATOM 1793 O O . PRO A 1 256 ? 50.038 7.106 40.308 1.00 47.13 2183 PRO A O 1
ATOM 1797 N N . ARG A 1 257 ? 50.257 4.882 40.476 1.00 48.85 2184 ARG A N 1
ATOM 1798 C CA . ARG A 1 257 ? 51.563 4.947 41.138 1.00 50.61 2184 ARG A CA 1
ATOM 1799 C C . ARG A 1 257 ? 52.605 5.622 40.234 1.00 51.43 2184 ARG A C 1
ATOM 1800 O O . ARG A 1 257 ? 52.719 5.284 39.051 1.00 51.30 2184 ARG A O 1
ATOM 1808 N N . ASN A 1 258 ? 53.289 6.644 40.779 1.00 51.79 2185 ASN A N 1
ATOM 1809 C CA . ASN A 1 258 ? 54.322 7.440 40.114 1.00 52.45 2185 ASN A CA 1
ATOM 1810 C C . ASN A 1 258 ? 53.849 8.206 38.872 1.00 52.10 2185 ASN A C 1
ATOM 1811 O O . ASN A 1 258 ? 54.685 8.714 38.123 1.00 52.70 2185 ASN A O 1
ATOM 1816 N N . CYS A 1 259 ? 52.531 8.317 38.677 1.00 50.76 2186 CYS A N 1
ATOM 1817 C CA . CYS A 1 259 ? 51.911 9.009 37.554 1.00 49.77 2186 CYS A CA 1
ATOM 1818 C C . CYS A 1 259 ? 52.367 10.449 37.480 1.00 47.95 2186 CYS A C 1
ATOM 1819 O O . CYS A 1 259 ? 52.202 11.189 38.447 1.00 47.74 2186 CYS A O 1
ATOM 1822 N N . PRO A 1 260 ? 52.852 10.891 36.301 1.00 46.42 2187 PRO A N 1
ATOM 1823 C CA . PRO A 1 260 ? 53.244 12.308 36.144 1.00 45.50 2187 PRO A CA 1
ATOM 1824 C C . PRO A 1 260 ? 52.081 13.231 36.482 1.00 45.10 2187 PRO A C 1
ATOM 1825 O O . PRO A 1 260 ? 50.945 12.920 36.128 1.00 45.40 2187 PRO A O 1
ATOM 1829 N N . ASP A 1 261 ? 52.333 14.300 37.245 1.00 44.29 2188 ASP A N 1
ATOM 1830 C CA . ASP A 1 261 ? 51.259 15.185 37.657 1.00 43.29 2188 ASP A CA 1
ATOM 1831 C C . ASP A 1 261 ? 50.487 15.812 36.489 1.00 42.78 2188 ASP A C 1
ATOM 1832 O O . ASP A 1 261 ? 49.282 15.992 36.630 1.00 43.20 2188 ASP A O 1
ATOM 1837 N N . ASP A 1 262 ? 51.126 16.096 35.339 1.00 41.85 2189 ASP A N 1
ATOM 1838 C CA . ASP A 1 262 ? 50.400 16.642 34.187 1.00 41.67 2189 ASP A CA 1
ATOM 1839 C C . ASP A 1 262 ? 49.338 15.665 33.667 1.00 40.33 2189 ASP A C 1
ATOM 1840 O O . ASP A 1 262 ? 48.282 16.096 33.205 1.00 40.08 2189 ASP A O 1
ATOM 1845 N N . LEU A 1 263 ? 49.610 14.352 33.753 1.00 39.15 2190 LEU A N 1
ATOM 1846 C CA . LEU A 1 263 ? 48.645 13.355 33.315 1.00 38.69 2190 LEU A CA 1
ATOM 1847 C C . LEU A 1 263 ? 47.534 13.195 34.343 1.00 38.11 2190 LEU A C 1
ATOM 1848 O O . LEU A 1 263 ? 46.370 13.075 33.963 1.00 37.92 2190 LEU A O 1
ATOM 1853 N N . TRP A 1 264 ? 47.870 13.253 35.637 1.00 38.03 2191 TRP A N 1
ATOM 1854 C CA . TRP A 1 264 ? 46.856 13.184 36.682 1.00 39.02 2191 TRP A CA 1
ATOM 1855 C C . TRP A 1 264 ? 45.962 14.428 36.697 1.00 38.42 2191 TRP A C 1
ATOM 1856 O O . TRP A 1 264 ? 44.758 14.324 36.946 1.00 38.71 2191 TRP A O 1
ATOM 1867 N N . ASN A 1 265 ? 46.527 15.593 36.376 1.00 37.51 2192 ASN A N 1
ATOM 1868 C CA . ASN A 1 265 ? 45.756 16.822 36.304 1.00 37.34 2192 ASN A CA 1
ATOM 1869 C C . ASN A 1 265 ? 44.774 16.733 35.144 1.00 37.46 2192 ASN A C 1
ATOM 1870 O O . ASN A 1 265 ? 43.606 17.082 35.306 1.00 38.43 2192 ASN A O 1
ATOM 1875 N N . LEU A 1 266 ? 45.233 16.226 33.986 1.00 36.54 2193 LEU A N 1
ATOM 1876 C CA . LEU A 1 266 ? 44.398 16.036 32.816 1.00 35.83 2193 LEU A CA 1
ATOM 1877 C C . LEU A 1 266 ? 43.270 15.061 33.127 1.00 34.74 2193 LEU A C 1
ATOM 1878 O O . LEU A 1 266 ? 42.130 15.347 32.799 1.00 35.33 2193 LEU A O 1
ATOM 1883 N N . MET A 1 267 ? 43.570 13.948 33.804 1.00 33.60 2194 MET A N 1
ATOM 1884 C CA . MET A 1 267 ? 42.571 12.961 34.183 1.00 33.42 2194 MET A CA 1
ATOM 1885 C C . MET A 1 267 ? 41.486 13.560 35.072 1.00 33.43 2194 MET A C 1
ATOM 1886 O O . MET A 1 267 ? 40.315 13.272 34.848 1.00 33.87 2194 MET A O 1
ATOM 1891 N N . THR A 1 268 ? 41.848 14.382 36.089 1.00 32.89 2195 THR A N 1
ATOM 1892 C CA . THR A 1 268 ? 40.846 14.980 36.974 1.00 33.36 2195 THR A CA 1
ATOM 1893 C C . THR A 1 268 ? 39.977 16.034 36.255 1.00 33.33 2195 THR A C 1
ATOM 1894 O O . THR A 1 268 ? 38.827 16.240 36.647 1.00 33.64 2195 THR A O 1
ATOM 1898 N N . GLN A 1 269 ? 40.495 16.662 35.202 1.00 33.07 2196 GLN A N 1
ATOM 1899 C CA . GLN A 1 269 ? 39.708 17.598 34.400 1.00 33.43 2196 GLN A CA 1
ATOM 1900 C C . GLN A 1 269 ? 38.627 16.816 33.661 1.00 33.48 2196 GLN A C 1
ATOM 1901 O O . GLN A 1 269 ? 37.475 17.243 33.617 1.00 34.00 2196 GLN A O 1
ATOM 1907 N N . CYS A 1 270 ? 38.998 15.652 33.090 1.00 32.70 2197 CYS A N 1
ATOM 1908 C CA . CYS A 1 270 ? 38.062 14.764 32.401 1.00 32.39 2197 CYS A CA 1
ATOM 1909 C C . CYS A 1 270 ? 36.926 14.347 33.306 1.00 32.02 2197 CYS A C 1
ATOM 1910 O O . CYS A 1 270 ? 35.846 14.071 32.813 1.00 31.83 2197 CYS A O 1
ATOM 1913 N N . TRP A 1 271 ? 37.177 14.253 34.630 1.00 32.09 2198 TRP A N 1
ATOM 1914 C CA . TRP A 1 271 ? 36.151 13.824 35.557 1.00 32.08 2198 TRP A CA 1
ATOM 1915 C C . TRP A 1 271 ? 35.411 14.965 36.298 1.00 32.44 2198 TRP A C 1
ATOM 1916 O O . TRP A 1 271 ? 34.890 14.740 37.387 1.00 32.01 2198 TRP A O 1
ATOM 1927 N N . ALA A 1 272 ? 35.273 16.147 35.686 1.00 33.21 2199 ALA A N 1
ATOM 1928 C CA . ALA A 1 272 ? 34.505 17.245 36.298 1.00 34.63 2199 ALA A CA 1
ATOM 1929 C C . ALA A 1 272 ? 33.039 16.804 36.452 1.00 36.28 2199 ALA A C 1
ATOM 1930 O O . ALA A 1 272 ? 32.503 16.199 35.541 1.00 36.17 2199 ALA A O 1
ATOM 1932 N N . GLN A 1 273 ? 32.416 17.037 37.615 1.00 37.52 2200 GLN A N 1
ATOM 1933 C CA . GLN A 1 273 ? 31.034 16.615 37.860 1.00 38.74 2200 GLN A CA 1
ATOM 1934 C C . GLN A 1 273 ? 30.041 17.107 36.773 1.00 39.54 2200 GLN A C 1
ATOM 1935 O O . GLN A 1 273 ? 29.152 16.368 36.357 1.00 39.19 2200 GLN A O 1
ATOM 1941 N N . GLU A 1 274 ? 30.226 18.339 36.299 1.00 40.01 2201 GLU A N 1
ATOM 1942 C CA . GLU A 1 274 ? 29.394 18.939 35.264 1.00 40.98 2201 GLU A CA 1
ATOM 1943 C C . GLU A 1 274 ? 30.025 18.760 33.883 1.00 40.70 2201 GLU A C 1
ATOM 1944 O O . GLU A 1 274 ? 31.181 19.096 33.682 1.00 40.06 2201 GLU A O 1
ATOM 1950 N N . PRO A 1 275 ? 29.273 18.186 32.926 1.00 40.84 2202 PRO A N 1
ATOM 1951 C CA . PRO A 1 275 ? 29.844 17.909 31.595 1.00 40.53 2202 PRO A CA 1
ATOM 1952 C C . PRO A 1 275 ? 30.432 19.096 30.849 1.00 40.45 2202 PRO A C 1
ATOM 1953 O O . PRO A 1 275 ? 31.391 18.928 30.092 1.00 40.59 2202 PRO A O 1
ATOM 1957 N N . ASP A 1 276 ? 29.882 20.284 31.086 1.00 40.03 2203 ASP A N 1
ATOM 1958 C CA . ASP A 1 276 ? 30.303 21.550 30.478 1.00 40.49 2203 ASP A CA 1
ATOM 1959 C C . ASP A 1 276 ? 31.696 21.994 30.946 1.00 40.08 2203 ASP A C 1
ATOM 1960 O O . ASP A 1 276 ? 32.385 22.714 30.221 1.00 40.39 2203 ASP A O 1
ATOM 1965 N N . GLN A 1 277 ? 32.103 21.595 32.162 1.00 39.10 2204 GLN A N 1
ATOM 1966 C CA . GLN A 1 277 ? 33.416 21.950 32.701 1.00 38.91 2204 GLN A CA 1
ATOM 1967 C C . GLN A 1 277 ? 34.548 21.003 32.262 1.00 38.08 2204 GLN A C 1
ATOM 1968 O O . GLN A 1 277 ? 35.720 21.299 32.493 1.00 38.52 2204 GLN A O 1
ATOM 1974 N N . ARG A 1 278 ? 34.205 19.869 31.635 1.00 36.27 2205 ARG A N 1
ATOM 1975 C CA . ARG A 1 278 ? 35.180 18.916 31.119 1.00 34.98 2205 ARG A CA 1
ATOM 1976 C C . ARG A 1 278 ? 35.815 19.466 29.841 1.00 34.51 2205 ARG A C 1
ATOM 1977 O O . ARG A 1 278 ? 35.137 20.153 29.063 1.00 35.69 2205 ARG A O 1
ATOM 1985 N N . PRO A 1 279 ? 37.113 19.201 29.591 1.00 32.93 2206 PRO A N 1
ATOM 1986 C CA . PRO A 1 279 ? 37.724 19.704 28.351 1.00 32.32 2206 PRO A CA 1
ATOM 1987 C C . PRO A 1 279 ? 37.220 18.971 27.104 1.00 32.32 2206 PRO A C 1
ATOM 1988 O O . PRO A 1 279 ? 36.655 17.871 27.183 1.00 32.42 2206 PRO A O 1
ATOM 1992 N N . THR A 1 280 ? 37.414 19.592 25.940 1.00 31.43 2207 THR A N 1
ATOM 1993 C CA . THR A 1 280 ? 37.054 18.967 24.674 1.00 31.09 2207 THR A CA 1
ATOM 1994 C C . THR A 1 280 ? 38.131 17.944 24.326 1.00 31.24 2207 THR A C 1
ATOM 1995 O O . THR A 1 280 ? 39.261 18.045 24.824 1.00 32.03 2207 THR A O 1
ATOM 1999 N N . PHE A 1 281 ? 37.830 17.010 23.419 1.00 30.42 2208 PHE A N 1
ATOM 2000 C CA . PHE A 1 281 ? 38.825 16.048 22.969 1.00 30.39 2208 PHE A CA 1
ATOM 2001 C C . PHE A 1 281 ? 39.986 16.763 22.255 1.00 30.93 2208 PHE A C 1
ATOM 2002 O O . PHE A 1 281 ? 41.139 16.367 22.453 1.00 30.08 2208 PHE A O 1
ATOM 2010 N N . HIS A 1 282 ? 39.707 17.870 21.511 1.00 32.05 2209 HIS A N 1
ATOM 2011 C CA . HIS A 1 282 ? 40.793 18.607 20.857 1.00 33.68 2209 HIS A CA 1
ATOM 2012 C C . HIS A 1 282 ? 41.746 19.239 21.870 1.00 34.20 2209 HIS A C 1
ATOM 2013 O O . HIS A 1 282 ? 42.962 19.255 21.641 1.00 34.25 2209 HIS A O 1
ATOM 2020 N N . ARG A 1 283 ? 41.202 19.714 23.007 1.00 34.00 2210 ARG A N 1
ATOM 2021 C CA . ARG A 1 283 ? 42.017 20.269 24.079 1.00 34.21 2210 ARG A CA 1
ATOM 2022 C C . ARG A 1 283 ? 42.812 19.129 24.710 1.00 32.14 2210 ARG A C 1
ATOM 2023 O O . ARG A 1 283 ? 44.018 19.262 24.854 1.00 32.56 2210 ARG A O 1
ATOM 2031 N N . ILE A 1 284 ? 42.169 17.989 25.011 1.00 30.40 2211 ILE A N 1
ATOM 2032 C CA . ILE A 1 284 ? 42.857 16.808 25.566 1.00 29.50 2211 ILE A CA 1
ATOM 2033 C C . ILE A 1 284 ? 44.056 16.372 24.692 1.00 29.09 2211 ILE A C 1
ATOM 2034 O O . ILE A 1 284 ? 45.135 16.125 25.244 1.00 29.56 2211 ILE A O 1
ATOM 2039 N N . GLN A 1 285 ? 43.895 16.343 23.347 1.00 27.71 2212 GLN A N 1
ATOM 2040 C CA . GLN A 1 285 ? 45.000 15.981 22.482 1.00 27.91 2212 GLN A CA 1
ATOM 2041 C C . GLN A 1 285 ? 46.134 16.988 22.579 1.00 27.81 2212 GLN A C 1
ATOM 2042 O O . GLN A 1 285 ? 47.290 16.599 22.618 1.00 26.41 2212 GLN A O 1
ATOM 2048 N N . ASP A 1 286 ? 45.801 18.280 22.663 1.00 29.28 2213 ASP A N 1
ATOM 2049 C CA . ASP A 1 286 ? 46.802 19.345 22.813 1.00 31.16 2213 ASP A CA 1
ATOM 2050 C C . ASP A 1 286 ? 47.558 19.157 24.123 1.00 31.73 2213 ASP A C 1
ATOM 2051 O O . ASP A 1 286 ? 48.774 19.174 24.118 1.00 31.47 2213 ASP A O 1
ATOM 2056 N N . GLN A 1 287 ? 46.837 18.895 25.219 1.00 32.73 2214 GLN A N 1
ATOM 2057 C CA . GLN A 1 287 ? 47.433 18.670 26.531 1.00 34.33 2214 GLN A CA 1
ATOM 2058 C C . GLN A 1 287 ? 48.382 17.481 26.515 1.00 35.13 2214 GLN A C 1
ATOM 2059 O O . GLN A 1 287 ? 49.487 17.579 27.048 1.00 36.20 2214 GLN A O 1
ATOM 2065 N N . LEU A 1 288 ? 47.967 16.361 25.899 1.00 34.29 2215 LEU A N 1
ATOM 2066 C CA . LEU A 1 288 ? 48.806 15.173 25.830 1.00 34.22 2215 LEU A CA 1
ATOM 2067 C C . LEU A 1 288 ? 50.040 15.424 24.991 1.00 35.17 2215 LEU A C 1
ATOM 2068 O O . LEU A 1 288 ? 51.113 14.933 25.326 1.00 34.48 2215 LEU A O 1
ATOM 2073 N N . GLN A 1 289 ? 49.870 16.155 23.882 1.00 36.78 2216 GLN A N 1
ATOM 2074 C CA . GLN A 1 289 ? 50.917 16.502 22.946 1.00 39.19 2216 GLN A CA 1
ATOM 2075 C C . GLN A 1 289 ? 51.944 17.392 23.617 1.00 41.38 2216 GLN A C 1
ATOM 2076 O O . GLN A 1 289 ? 53.139 17.194 23.404 1.00 41.64 2216 GLN A O 1
ATOM 2082 N N . LEU A 1 290 ? 51.483 18.371 24.426 1.00 42.71 2217 LEU A N 1
ATOM 2083 C CA . LEU A 1 290 ? 52.356 19.287 25.156 1.00 44.61 2217 LEU A CA 1
ATOM 2084 C C . LEU A 1 290 ? 53.179 18.483 26.155 1.00 45.88 2217 LEU A C 1
ATOM 2085 O O . LEU A 1 290 ? 54.398 18.568 26.122 1.00 46.23 2217 LEU A O 1
ATOM 2090 N N . PHE A 1 291 ? 52.525 17.629 26.975 1.00 46.31 2218 PHE A N 1
ATOM 2091 C CA . PHE A 1 291 ? 53.219 16.787 27.942 1.00 47.23 2218 PHE A CA 1
ATOM 2092 C C . PHE A 1 291 ? 54.262 15.890 27.271 1.00 48.10 2218 PHE A C 1
ATOM 2093 O O . PHE A 1 291 ? 55.356 15.728 27.812 1.00 48.46 2218 PHE A O 1
ATOM 2101 N N . ARG A 1 292 ? 53.924 15.292 26.128 1.00 48.28 2219 ARG A N 1
ATOM 2102 C CA . ARG A 1 292 ? 54.861 14.410 25.445 1.00 49.32 2219 ARG A CA 1
ATOM 2103 C C . ARG A 1 292 ? 56.093 15.180 24.970 1.00 50.76 2219 ARG A C 1
ATOM 2104 O O . ARG A 1 292 ? 57.203 14.673 25.081 1.00 50.95 2219 ARG A O 1
ATOM 2112 N N . ASN A 1 293 ? 55.906 16.408 24.480 1.00 51.73 2220 ASN A N 1
ATOM 2113 C CA . ASN A 1 293 ? 57.014 17.241 24.009 1.00 53.65 2220 ASN A CA 1
ATOM 2114 C C . ASN A 1 293 ? 57.885 17.719 25.164 1.00 55.78 2220 ASN A C 1
ATOM 2115 O O . ASN A 1 293 ? 59.112 17.634 25.088 1.00 55.80 2220 ASN A O 1
ATOM 2120 N N . PHE A 1 294 ? 57.235 18.186 26.244 1.00 57.24 2221 PHE A N 1
ATOM 2121 C CA . PHE A 1 294 ? 57.860 18.650 27.473 1.00 59.06 2221 PHE A CA 1
ATOM 2122 C C . PHE A 1 294 ? 58.704 17.530 28.074 1.00 60.34 2221 PHE A C 1
ATOM 2123 O O . PHE A 1 294 ? 59.856 17.756 28.429 1.00 60.95 2221 PHE A O 1
ATOM 2131 N N . PHE A 1 295 ? 58.128 16.337 28.201 1.00 60.65 2222 PHE A N 1
ATOM 2132 C CA . PHE A 1 295 ? 58.800 15.193 28.785 1.00 61.63 2222 PHE A CA 1
ATOM 2133 C C . PHE A 1 295 ? 59.988 14.747 27.930 1.00 62.20 2222 PHE A C 1
ATOM 2134 O O . PHE A 1 295 ? 61.039 14.426 28.480 1.00 62.33 2222 PHE A O 1
ATOM 2142 N N . LEU A 1 296 ? 59.831 14.728 26.600 1.00 62.57 2223 LEU A N 1
ATOM 2143 C CA . LEU A 1 296 ? 60.913 14.316 25.719 1.00 63.77 2223 LEU A CA 1
ATOM 2144 C C . LEU A 1 296 ? 62.099 15.285 25.762 1.00 65.29 2223 LEU A C 1
ATOM 2145 O O . LEU A 1 296 ? 63.238 14.860 25.585 1.00 65.44 2223 LEU A O 1
ATOM 2150 N N . ASN A 1 297 ? 61.844 16.571 26.051 1.00 66.32 2224 ASN A N 1
ATOM 2151 C CA . ASN A 1 297 ? 62.903 17.573 26.178 1.00 67.83 2224 ASN A CA 1
ATOM 2152 C C . ASN A 1 297 ? 63.723 17.416 27.473 1.00 68.73 2224 ASN A C 1
ATOM 2153 O O . ASN A 1 297 ? 64.871 17.859 27.528 1.00 68.90 2224 ASN A O 1
ATOM 2158 N N . SER A 1 298 ? 63.145 16.776 28.501 1.00 69.04 2225 SER A N 1
ATOM 2159 C CA . SER A 1 298 ? 63.834 16.518 29.760 1.00 69.99 2225 SER A CA 1
ATOM 2160 C C . SER A 1 298 ? 64.802 15.351 29.554 1.00 70.33 2225 SER A C 1
ATOM 2161 O O . SER A 1 298 ? 64.490 14.199 29.863 1.00 70.52 2225 SER A O 1
ATOM 2164 N N . LEU B 1 10 ? 11.481 -1.010 1.556 1.00 39.42 1937 LEU B N 1
ATOM 2165 C CA . LEU B 1 10 ? 11.210 0.340 2.056 1.00 40.00 1937 LEU B CA 1
ATOM 2166 C C . LEU B 1 10 ? 10.277 1.066 1.104 1.00 41.04 1937 LEU B C 1
ATOM 2167 O O . LEU B 1 10 ? 10.553 1.151 -0.099 1.00 41.87 1937 LEU B O 1
ATOM 2172 N N . PRO B 1 11 ? 9.132 1.556 1.608 1.00 40.60 1938 PRO B N 1
ATOM 2173 C CA . PRO B 1 11 ? 8.165 2.187 0.704 1.00 40.52 1938 PRO B CA 1
ATOM 2174 C C . PRO B 1 11 ? 8.427 3.661 0.446 1.00 40.79 1938 PRO B C 1
ATOM 2175 O O . PRO B 1 11 ? 7.677 4.514 0.923 1.00 41.33 1938 PRO B O 1
ATOM 2179 N N . ALA B 1 12 ? 9.440 3.979 -0.373 1.00 40.15 1939 ALA B N 1
ATOM 2180 C CA . ALA B 1 12 ? 9.764 5.365 -0.734 1.00 39.73 1939 ALA B CA 1
ATOM 2181 C C . ALA B 1 12 ? 8.507 6.160 -1.186 1.00 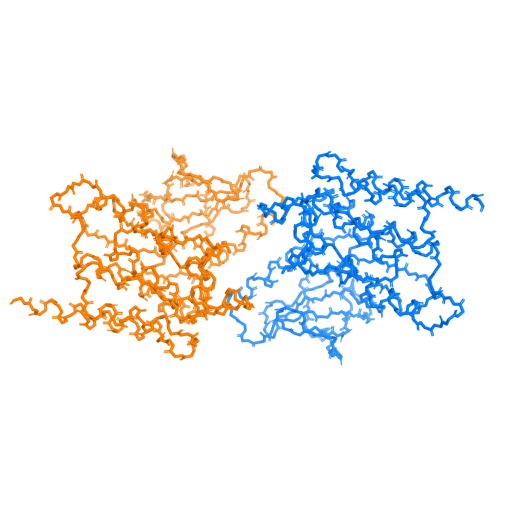39.40 1939 ALA B C 1
ATOM 2182 O O . ALA B 1 12 ? 7.656 5.614 -1.902 1.00 40.20 1939 ALA B O 1
ATOM 2184 N N . PHE B 1 13 ? 8.320 7.363 -0.642 1.00 37.89 1940 PHE B N 1
ATOM 2185 C CA . PHE B 1 13 ? 7.130 8.151 -0.941 1.00 37.59 1940 PHE B CA 1
ATOM 2186 C C . PHE B 1 13 ? 7.503 9.610 -1.236 1.00 37.77 1940 PHE B C 1
ATOM 2187 O O . PHE B 1 13 ? 8.341 10.181 -0.546 1.00 37.55 1940 PHE B O 1
ATOM 2195 N N . PRO B 1 14 ? 6.909 10.227 -2.271 1.00 38.38 1941 PRO B N 1
ATOM 2196 C CA . PRO B 1 14 ? 7.264 11.623 -2.592 1.00 38.54 1941 PRO B CA 1
ATOM 2197 C C . PRO B 1 14 ? 6.778 12.599 -1.538 1.00 38.68 1941 PRO B C 1
ATOM 2198 O O . PRO B 1 14 ? 5.584 12.648 -1.272 1.00 38.93 1941 PRO B O 1
ATOM 2202 N N . ARG B 1 15 ? 7.690 13.373 -0.936 1.00 38.85 1942 ARG B N 1
ATOM 2203 C CA . ARG B 1 15 ? 7.298 14.344 0.092 1.00 39.87 1942 ARG B CA 1
ATOM 2204 C C . ARG B 1 15 ? 6.370 15.442 -0.432 1.00 40.63 1942 ARG B C 1
ATOM 2205 O O . ARG B 1 15 ? 5.655 16.049 0.362 1.00 40.70 1942 ARG B O 1
ATOM 2213 N N . GLU B 1 16 ? 6.325 15.650 -1.763 1.00 41.04 1943 GLU B N 1
ATOM 2214 C CA . GLU B 1 16 ? 5.409 16.602 -2.380 1.00 42.02 1943 GLU B CA 1
ATOM 2215 C C . GLU B 1 16 ? 3.950 16.181 -2.170 1.00 41.70 1943 GLU B C 1
ATOM 2216 O O . GLU B 1 16 ? 3.073 17.052 -2.098 1.00 41.77 1943 GLU B O 1
ATOM 2222 N N . LYS B 1 17 ? 3.685 14.850 -2.021 1.00 40.69 1944 LYS B N 1
ATOM 2223 C CA . LYS B 1 17 ? 2.346 14.329 -1.748 1.00 40.27 1944 LYS B CA 1
ATOM 2224 C C . LYS B 1 17 ? 2.035 14.222 -0.238 1.00 40.73 1944 LYS B C 1
ATOM 2225 O O . LYS B 1 17 ? 1.039 13.619 0.138 1.00 41.27 1944 LYS B O 1
ATOM 2231 N N . LEU B 1 18 ? 2.870 14.801 0.619 1.00 40.85 1945 LEU B N 1
ATOM 2232 C CA . LEU B 1 18 ? 2.696 14.774 2.062 1.00 42.00 1945 LEU B CA 1
ATOM 2233 C C . LEU B 1 18 ? 2.501 16.200 2.596 1.00 43.69 1945 LEU B C 1
ATOM 2234 O O . LEU B 1 18 ? 3.127 17.135 2.108 1.00 44.25 1945 LEU B O 1
ATOM 2239 N N . THR B 1 19 ? 1.621 16.370 3.580 1.00 44.26 1946 THR B N 1
ATOM 2240 C CA . THR B 1 19 ? 1.384 17.664 4.198 1.00 44.91 1946 THR B CA 1
ATOM 2241 C C . THR B 1 19 ? 1.436 17.494 5.711 1.00 45.15 1946 THR B C 1
ATOM 2242 O O . THR B 1 19 ? 0.743 16.638 6.242 1.00 45.48 1946 THR B O 1
ATOM 2246 N N . LEU B 1 20 ? 2.255 18.275 6.404 1.00 45.27 1947 LEU B N 1
ATOM 2247 C CA . LEU B 1 20 ? 2.342 18.208 7.863 1.00 46.32 1947 LEU B CA 1
ATOM 2248 C C . LEU B 1 20 ? 1.341 19.226 8.401 1.00 47.19 1947 LEU B C 1
ATOM 2249 O O . LEU B 1 20 ? 1.532 20.417 8.225 1.00 47.57 1947 LEU B O 1
ATOM 2254 N N . ARG B 1 21 ? 0.242 18.757 8.985 1.00 47.38 1948 ARG B N 1
ATOM 2255 C CA . ARG B 1 21 ? -0.829 19.630 9.435 1.00 47.58 1948 ARG B CA 1
ATOM 2256 C C . ARG B 1 21 ? -0.678 20.154 10.849 1.00 47.52 1948 ARG B C 1
ATOM 2257 O O . ARG B 1 21 ? -0.990 21.331 11.071 1.00 48.22 1948 ARG B O 1
ATOM 2265 N N . LEU B 1 22 ? -0.259 19.312 11.809 1.00 46.54 1949 LEU B N 1
ATOM 2266 C CA . LEU B 1 22 ? -0.142 19.766 13.195 1.00 46.76 1949 LEU B CA 1
ATOM 2267 C C . LEU B 1 22 ? 0.775 18.904 14.046 1.00 47.28 1949 LEU B C 1
ATOM 2268 O O . LEU B 1 22 ? 0.891 17.713 13.804 1.00 47.68 1949 LEU B O 1
ATOM 2273 N N . LEU B 1 23 ? 1.411 19.487 15.052 1.00 46.97 1950 LEU B N 1
ATOM 2274 C CA . LEU B 1 23 ? 2.314 18.771 15.937 1.00 47.31 1950 LEU B CA 1
ATOM 2275 C C . LEU B 1 23 ? 1.563 17.894 16.944 1.00 47.31 1950 LEU B C 1
ATOM 2276 O O . LEU B 1 23 ? 0.647 18.370 17.603 1.00 47.76 1950 LEU B O 1
ATOM 2281 N N . LEU B 1 24 ? 1.925 16.611 17.041 1.00 46.94 1951 LEU B N 1
ATOM 2282 C CA . LEU B 1 24 ? 1.319 15.636 17.961 1.00 47.44 1951 LEU B CA 1
ATOM 2283 C C . LEU B 1 24 ? 2.171 15.475 19.243 1.00 47.88 1951 LEU B C 1
ATOM 2284 O O . LEU B 1 24 ? 1.636 15.284 20.329 1.00 47.86 1951 LEU B O 1
ATOM 2289 N N . GLY B 1 25 ? 3.487 15.488 19.084 1.00 48.47 1952 GLY B N 1
ATOM 2290 C CA . GLY B 1 25 ? 4.420 15.337 20.191 1.00 49.62 1952 GLY B CA 1
ATOM 2291 C C . GLY B 1 25 ? 5.841 15.156 19.718 1.00 51.36 1952 GLY B C 1
ATOM 2292 O O . GLY B 1 25 ? 6.177 15.600 18.620 1.00 51.63 1952 GLY B O 1
ATOM 2293 N N . SER B 1 26 ? 6.670 14.439 20.495 1.00 52.73 1953 SER B N 1
ATOM 2294 C CA . SER B 1 26 ? 8.072 14.167 20.122 1.00 54.25 1953 SER B CA 1
ATOM 2295 C C . SER B 1 26 ? 8.500 12.688 20.357 1.00 55.38 1953 SER B C 1
ATOM 2296 O O . SER B 1 26 ? 7.775 11.948 21.020 1.00 55.55 1953 SER B O 1
ATOM 2299 N N . GLY B 1 27 ? 9.647 12.269 19.803 1.00 55.90 1954 GLY B N 1
ATOM 2300 C CA . GLY B 1 27 ? 10.112 10.892 19.969 1.00 56.77 1954 GLY B CA 1
ATOM 2301 C C . GLY B 1 27 ? 11.603 10.602 19.822 1.00 57.34 1954 GLY B C 1
ATOM 2302 O O . GLY B 1 27 ? 11.972 9.665 19.106 1.00 57.64 1954 GLY B O 1
ATOM 2303 N N . ALA B 1 28 ? 12.478 11.362 20.535 1.00 57.13 1955 ALA B N 1
ATOM 2304 C CA . ALA B 1 28 ? 13.955 11.216 20.577 1.00 57.33 1955 ALA B CA 1
ATOM 2305 C C . ALA B 1 28 ? 14.697 11.516 19.253 1.00 56.95 1955 ALA B C 1
ATOM 2306 O O . ALA B 1 28 ? 15.890 11.834 19.283 1.00 57.11 1955 ALA B O 1
ATOM 2308 N N . PHE B 1 29 ? 14.012 11.404 18.108 1.00 55.94 1956 PHE B N 1
ATOM 2309 C CA . PHE B 1 29 ? 14.592 11.685 16.788 1.00 55.18 1956 PHE B CA 1
ATOM 2310 C C . PHE B 1 29 ? 14.274 13.116 16.338 1.00 52.93 1956 PHE B C 1
ATOM 2311 O O . PHE B 1 29 ? 15.095 13.780 15.701 1.00 52.66 1956 PHE B O 1
ATOM 2319 N N . GLY B 1 30 ? 13.062 13.552 16.652 1.00 50.95 1957 GLY B N 1
ATOM 2320 C CA . GLY B 1 30 ? 12.562 14.866 16.308 1.00 49.63 1957 GLY B CA 1
ATOM 2321 C C . GLY B 1 30 ? 11.122 15.029 16.747 1.00 48.02 1957 GLY B C 1
ATOM 2322 O O . GLY B 1 30 ? 10.757 14.697 17.878 1.00 48.38 1957 GLY B O 1
ATOM 2323 N N . GLU B 1 31 ? 10.296 15.531 15.848 1.00 45.94 1958 GLU B N 1
ATOM 2324 C CA . GLU B 1 31 ? 8.901 15.779 16.152 1.00 44.46 1958 GLU B CA 1
ATOM 2325 C C . GLU B 1 31 ? 7.997 14.823 15.426 1.00 42.32 1958 GLU B C 1
ATOM 2326 O O . GLU B 1 31 ? 8.355 14.299 14.372 1.00 42.29 1958 GLU B O 1
ATOM 2332 N N . VAL B 1 32 ? 6.817 14.606 15.984 1.00 40.36 1959 VAL B N 1
ATOM 2333 C CA . VAL B 1 32 ? 5.826 13.752 15.366 1.00 39.55 1959 VAL B CA 1
ATOM 2334 C C . VAL B 1 32 ? 4.640 14.632 15.005 1.00 39.07 1959 VAL B C 1
ATOM 2335 O O . VAL B 1 32 ? 4.131 15.343 15.863 1.00 38.38 1959 VAL B O 1
ATOM 2339 N N . TYR B 1 33 ? 4.235 14.616 13.733 1.00 39.13 1960 TYR B N 1
ATOM 2340 C CA . TYR B 1 33 ? 3.111 15.403 13.241 1.00 39.54 1960 TYR B CA 1
ATOM 2341 C C . TYR B 1 33 ? 1.914 14.539 12.822 1.00 39.26 1960 TYR B C 1
ATOM 2342 O O . TYR B 1 33 ? 2.044 13.349 12.609 1.00 39.42 1960 TYR B O 1
ATOM 2351 N N . GLU B 1 34 ? 0.747 15.146 12.716 1.00 38.75 1961 GLU B N 1
ATOM 2352 C CA . GLU B 1 34 ? -0.427 14.558 12.117 1.00 38.75 1961 GLU B CA 1
ATOM 2353 C C . GLU B 1 34 ? -0.415 15.220 10.732 1.00 38.54 1961 GLU B C 1
ATOM 2354 O O . GLU B 1 34 ? -0.222 16.440 10.626 1.00 38.67 1961 GLU B O 1
ATOM 2360 N N . GLY B 1 35 ? -0.589 14.426 9.692 1.00 37.92 1962 GLY B N 1
ATOM 2361 C CA . GLY B 1 35 ? -0.555 14.949 8.340 1.00 38.22 1962 GLY B CA 1
ATOM 2362 C C . GLY B 1 35 ? -1.549 14.315 7.407 1.00 38.19 1962 GLY B C 1
ATOM 2363 O O . GLY B 1 35 ? -2.457 13.605 7.841 1.00 37.24 1962 GLY B O 1
ATOM 2364 N N . THR B 1 36 ? -1.342 14.547 6.108 1.00 38.89 1963 THR B N 1
ATOM 2365 C CA . THR B 1 36 ? -2.182 14.004 5.041 1.00 40.07 1963 THR B CA 1
ATOM 2366 C C . THR B 1 36 ? -1.266 13.455 3.955 1.00 39.92 1963 THR B C 1
ATOM 2367 O O . THR B 1 36 ? -0.304 14.119 3.578 1.00 39.85 1963 THR B O 1
ATOM 2371 N N . ALA B 1 37 ? -1.519 12.229 3.497 1.00 39.99 1964 ALA B N 1
ATOM 2372 C CA . ALA B 1 37 ? -0.719 11.641 2.424 1.00 40.99 1964 ALA B CA 1
ATOM 2373 C C . ALA B 1 37 ? -1.668 11.291 1.295 1.00 42.26 1964 ALA B C 1
ATOM 2374 O O . ALA B 1 37 ? -2.707 10.655 1.539 1.00 42.84 1964 ALA B O 1
ATOM 2376 N N . VAL B 1 38 ? -1.383 11.796 0.086 1.00 41.81 1965 VAL B N 1
ATOM 2377 C CA . VAL B 1 38 ? -2.281 11.533 -1.026 1.00 41.56 1965 VAL B CA 1
ATOM 2378 C C . VAL B 1 38 ? -1.755 10.355 -1.820 1.00 40.53 1965 VAL B C 1
ATOM 2379 O O . VAL B 1 38 ? -0.561 10.283 -2.125 1.00 40.35 1965 VAL B O 1
ATOM 2383 N N . ASP B 1 39 ? -2.633 9.370 -2.024 1.00 39.62 1966 ASP B N 1
ATOM 2384 C CA . ASP B 1 39 ? -2.383 8.156 -2.787 1.00 39.14 1966 ASP B CA 1
ATOM 2385 C C . ASP B 1 39 ? -1.321 7.266 -2.196 1.00 38.98 1966 ASP B C 1
ATOM 2386 O O . ASP B 1 39 ? -0.729 6.479 -2.936 1.00 38.90 1966 ASP B O 1
ATOM 2391 N N . ILE B 1 40 ? -1.111 7.325 -0.872 1.00 38.93 1967 ILE B N 1
ATOM 2392 C CA . ILE B 1 40 ? -0.081 6.497 -0.249 1.00 39.72 1967 ILE B CA 1
ATOM 2393 C C . ILE B 1 40 ? -0.423 4.983 -0.308 1.00 41.57 1967 ILE B C 1
ATOM 2394 O O . ILE B 1 40 ? 0.481 4.144 -0.356 1.00 41.83 1967 ILE B O 1
ATOM 2399 N N . LEU B 1 41 ? -1.709 4.646 -0.403 1.00 42.40 1968 LEU B N 1
ATOM 2400 C CA . LEU B 1 41 ? -2.150 3.258 -0.513 1.00 43.96 1968 LEU B CA 1
ATOM 2401 C C . LEU B 1 41 ? -2.175 2.744 -1.986 1.00 45.70 1968 LEU B C 1
ATOM 2402 O O . LEU B 1 41 ? -2.161 1.534 -2.219 1.00 46.82 1968 LEU B O 1
ATOM 2407 N N . GLY B 1 42 ? -2.200 3.667 -2.944 1.00 45.73 1969 GLY B N 1
ATOM 2408 C CA . GLY B 1 42 ? -2.258 3.421 -4.381 1.00 46.01 1969 GLY B CA 1
ATOM 2409 C C . GLY B 1 42 ? -2.867 4.608 -5.106 1.00 46.65 1969 GLY B C 1
ATOM 2410 O O . GLY B 1 42 ? -3.407 5.506 -4.464 1.00 47.09 1969 GLY B O 1
ATOM 2411 N N . VAL B 1 43 ? -2.842 4.617 -6.443 1.00 46.60 1970 VAL B N 1
ATOM 2412 C CA . VAL B 1 43 ? -3.348 5.726 -7.262 1.00 46.91 1970 VAL B CA 1
ATOM 2413 C C . VAL B 1 43 ? -4.841 6.120 -6.992 1.00 47.82 1970 VAL B C 1
ATOM 2414 O O . VAL B 1 43 ? -5.179 7.309 -6.996 1.00 48.00 1970 VAL B O 1
ATOM 2418 N N . GLY B 1 44 ? -5.698 5.155 -6.704 1.00 48.66 1971 GLY B N 1
ATOM 2419 C CA . GLY B 1 44 ? -7.102 5.454 -6.398 1.00 49.56 1971 GLY B CA 1
ATOM 2420 C C . GLY B 1 44 ? -7.298 6.095 -5.031 1.00 49.98 1971 GLY B C 1
ATOM 2421 O O . GLY B 1 44 ? -8.097 7.028 -4.881 1.00 49.97 1971 GLY B O 1
ATOM 2422 N N . SER B 1 45 ? -6.543 5.582 -4.033 1.00 49.80 1972 SER B N 1
ATOM 2423 C CA . SER B 1 45 ? -6.515 5.907 -2.600 1.00 50.07 1972 SER B CA 1
ATOM 2424 C C . SER B 1 45 ? -7.212 7.227 -2.180 1.00 49.69 1972 SER B C 1
ATOM 2425 O O . SER B 1 45 ? -8.149 7.190 -1.387 1.00 49.99 1972 SER B O 1
ATOM 2428 N N . GLY B 1 46 ? -6.733 8.359 -2.679 1.00 49.14 1973 GLY B N 1
ATOM 2429 C CA . GLY B 1 46 ? -7.215 9.671 -2.276 1.00 48.74 1973 GLY B CA 1
ATOM 2430 C C . GLY B 1 46 ? -6.393 10.218 -1.122 1.00 48.39 1973 GLY B C 1
ATOM 2431 O O . GLY B 1 46 ? -5.286 9.738 -0.858 1.00 48.34 1973 GLY B O 1
ATOM 2432 N N . GLU B 1 47 ? -6.912 11.234 -0.424 1.00 48.20 1974 GLU B N 1
ATOM 2433 C CA . GLU B 1 47 ? -6.216 11.820 0.717 1.00 48.20 1974 GLU B CA 1
ATOM 2434 C C . GLU B 1 47 ? -6.502 11.018 1.969 1.00 47.36 1974 GLU B C 1
ATOM 2435 O O . GLU B 1 47 ? -7.669 10.849 2.316 1.00 48.02 1974 GLU B O 1
ATOM 2441 N N . ILE B 1 48 ? -5.459 10.490 2.630 1.00 45.75 1975 ILE B N 1
ATOM 2442 C CA . ILE B 1 48 ? -5.662 9.734 3.858 1.00 45.08 1975 ILE B CA 1
ATOM 2443 C C . ILE B 1 48 ? -4.872 10.365 5.011 1.00 43.23 1975 ILE B C 1
ATOM 2444 O O . ILE B 1 48 ? -3.744 10.817 4.813 1.00 44.05 1975 ILE B O 1
ATOM 2449 N N . LYS B 1 49 ? -5.493 10.458 6.193 1.00 40.58 1976 LYS B N 1
ATOM 2450 C CA . LYS B 1 49 ? -4.854 11.021 7.367 1.00 38.48 1976 LYS B CA 1
ATOM 2451 C C . LYS B 1 49 ? -3.722 10.106 7.825 1.00 36.19 1976 LYS B C 1
ATOM 2452 O O . LYS B 1 49 ? -3.895 8.887 7.876 1.00 36.26 1976 LYS B O 1
ATOM 2458 N N . VAL B 1 50 ? -2.543 10.682 8.100 1.00 33.65 1977 VAL B N 1
ATOM 2459 C CA . VAL B 1 50 ? -1.370 9.918 8.525 1.00 31.66 1977 VAL B CA 1
ATOM 2460 C C . VAL B 1 50 ? -0.711 10.560 9.770 1.00 29.43 1977 VAL B C 1
ATOM 2461 O O . VAL B 1 50 ? -1.061 11.672 10.140 1.00 28.95 1977 VAL B O 1
ATOM 2465 N N . ALA B 1 51 ? 0.257 9.869 10.397 1.00 27.64 1978 ALA B N 1
ATOM 2466 C CA . ALA B 1 51 ? 1.097 10.404 11.473 1.00 26.80 1978 ALA B CA 1
ATOM 2467 C C . ALA B 1 51 ? 2.517 10.371 10.914 1.00 26.16 1978 ALA B C 1
ATOM 2468 O O . ALA B 1 51 ? 2.928 9.353 10.380 1.00 26.43 1978 ALA B O 1
ATOM 2470 N N . VAL B 1 52 ? 3.253 11.480 10.983 1.00 25.84 1979 VAL B N 1
ATOM 2471 C CA . VAL B 1 52 ? 4.601 11.534 10.448 1.00 25.96 1979 VAL B CA 1
ATOM 2472 C C . VAL B 1 52 ? 5.657 11.657 11.526 1.00 27.76 1979 VAL B C 1
ATOM 2473 O O . VAL B 1 52 ? 5.688 12.637 12.259 1.00 28.41 1979 VAL B O 1
ATOM 2477 N N . LYS B 1 53 ? 6.540 10.670 11.608 1.00 27.88 1980 LYS B N 1
ATOM 2478 C CA . LYS B 1 53 ? 7.675 10.712 12.520 1.00 28.16 1980 LYS B CA 1
ATOM 2479 C C . LYS B 1 53 ? 8.819 11.393 11.731 1.00 27.76 1980 LYS B C 1
ATOM 2480 O O . LYS B 1 53 ? 9.090 10.999 10.608 1.00 26.90 1980 LYS B O 1
ATOM 2486 N N . THR B 1 54 ? 9.439 12.441 12.278 1.00 28.68 1981 THR B N 1
ATOM 2487 C CA . THR B 1 54 ? 10.497 13.177 11.570 1.00 30.18 1981 THR B CA 1
ATOM 2488 C C . THR B 1 54 ? 11.870 13.013 12.209 1.00 30.09 1981 THR B C 1
ATOM 2489 O O . THR B 1 54 ? 11.970 12.838 13.419 1.00 30.67 1981 THR B O 1
ATOM 2493 N N . LEU B 1 55 ? 12.923 13.211 11.426 1.00 29.78 1982 LEU B N 1
ATOM 2494 C CA . LEU B 1 55 ? 14.282 13.240 11.950 1.00 30.28 1982 LEU B CA 1
ATOM 2495 C C . LEU B 1 55 ? 14.728 14.678 11.703 1.00 31.63 1982 LEU B C 1
ATOM 2496 O O . LEU B 1 55 ? 14.848 15.092 10.553 1.00 32.10 1982 LEU B O 1
ATOM 2501 N N . LYS B 1 56 ? 14.884 15.460 12.766 1.00 32.16 1983 LYS B N 1
ATOM 2502 C CA . LYS B 1 56 ? 15.251 16.891 12.742 1.00 33.32 1983 LYS B CA 1
ATOM 2503 C C . LYS B 1 56 ? 16.385 17.182 11.758 1.00 33.63 1983 LYS B C 1
ATOM 2504 O O . LYS B 1 56 ? 17.368 16.445 11.745 1.00 34.37 1983 LYS B O 1
ATOM 2510 N N . LYS B 1 57 ? 16.254 18.216 10.920 1.00 32.79 1984 LYS B N 1
ATOM 2511 C CA . LYS B 1 57 ? 17.297 18.635 9.973 1.00 32.45 1984 LYS B CA 1
ATOM 2512 C C . LYS B 1 57 ? 18.556 18.989 10.768 1.00 31.97 1984 LYS B C 1
ATOM 2513 O O . LYS B 1 57 ? 18.442 19.567 11.852 1.00 31.90 1984 LYS B O 1
ATOM 2519 N N . GLY B 1 58 ? 19.710 18.534 10.286 1.00 31.54 1985 GLY B N 1
ATOM 2520 C CA . GLY B 1 58 ? 20.982 18.699 10.979 1.00 31.91 1985 GLY B CA 1
ATOM 2521 C C . GLY B 1 58 ? 21.339 17.529 11.884 1.00 32.07 1985 GLY B C 1
ATOM 2522 O O . GLY B 1 58 ? 22.226 17.643 12.740 1.00 32.06 1985 GLY B O 1
ATOM 2523 N N . SER B 1 59 ? 20.626 16.400 11.735 1.00 31.67 1986 SER B N 1
ATOM 2524 C CA . SER B 1 59 ? 20.895 15.212 12.524 1.00 32.13 1986 SER B CA 1
ATOM 2525 C C . SER B 1 59 ? 22.235 14.594 12.124 1.00 31.98 1986 SER B C 1
ATOM 2526 O O . SER B 1 59 ? 22.647 14.664 10.967 1.00 32.63 1986 SER B O 1
ATOM 2529 N N . THR B 1 60 ? 22.904 13.987 13.081 1.00 31.28 1987 THR B N 1
ATOM 2530 C CA . THR B 1 60 ? 24.197 13.356 12.849 1.00 31.15 1987 THR B CA 1
ATOM 2531 C C . THR B 1 60 ? 24.007 12.040 12.067 1.00 32.36 1987 THR B C 1
ATOM 2532 O O . THR B 1 60 ? 22.889 11.532 11.979 1.00 32.74 1987 THR B O 1
ATOM 2536 N N . ASP B 1 61 ? 25.095 11.491 11.499 1.00 32.69 1988 ASP B N 1
ATOM 2537 C CA . ASP B 1 61 ? 25.051 10.231 10.750 1.00 32.93 1988 ASP B CA 1
ATOM 2538 C C . ASP B 1 61 ? 24.582 9.074 11.632 1.00 31.64 1988 ASP B C 1
ATOM 2539 O O . ASP B 1 61 ? 23.794 8.251 11.194 1.00 32.22 1988 ASP B O 1
ATOM 2544 N N . GLN B 1 62 ? 24.980 9.086 12.892 1.00 30.25 1989 GLN B N 1
ATOM 2545 C CA . GLN B 1 62 ? 24.589 8.130 13.910 1.00 30.04 1989 GLN B CA 1
ATOM 2546 C C . GLN B 1 62 ? 23.059 8.164 14.141 1.00 29.50 1989 GLN B C 1
ATOM 2547 O O . GLN B 1 62 ? 22.447 7.108 14.326 1.00 29.46 1989 GLN B O 1
ATOM 2553 N N . GLU B 1 63 ? 22.435 9.367 14.088 1.00 28.54 1990 GLU B N 1
ATOM 2554 C CA . GLU B 1 63 ? 20.984 9.519 14.263 1.00 27.60 1990 GLU B CA 1
ATOM 2555 C C . GLU B 1 63 ? 20.247 9.088 12.993 1.00 27.78 1990 GLU B C 1
ATOM 2556 O O . GLU B 1 63 ? 19.206 8.447 13.090 1.00 28.17 1990 GLU B O 1
ATOM 2562 N N . LYS B 1 64 ? 20.807 9.374 11.809 1.00 27.51 1991 LYS B N 1
ATOM 2563 C CA . LYS B 1 64 ? 20.209 8.941 10.554 1.00 28.33 1991 LYS B CA 1
ATOM 2564 C C . LYS B 1 64 ? 20.218 7.420 10.451 1.00 29.88 1991 LYS B C 1
ATOM 2565 O O . LYS B 1 64 ? 19.249 6.839 9.951 1.00 30.66 1991 LYS B O 1
ATOM 2571 N N . ILE B 1 65 ? 21.314 6.773 10.887 1.00 29.50 1992 ILE B N 1
ATOM 2572 C CA . ILE B 1 65 ? 21.409 5.316 10.829 1.00 28.45 1992 ILE B CA 1
ATOM 2573 C C . ILE B 1 65 ? 20.367 4.668 11.735 1.00 28.11 1992 ILE B C 1
ATOM 2574 O O . ILE B 1 65 ? 19.694 3.735 11.298 1.00 27.86 1992 ILE B O 1
ATOM 2579 N N . GLU B 1 66 ? 20.164 5.216 12.952 1.00 28.17 1993 GLU B N 1
ATOM 2580 C CA . GLU B 1 66 ? 19.165 4.728 13.902 1.00 28.71 1993 GLU B CA 1
ATOM 2581 C C . GLU B 1 66 ? 17.726 4.937 13.367 1.00 28.17 1993 GLU B C 1
ATOM 2582 O O . GLU B 1 66 ? 16.858 4.094 13.573 1.00 28.65 1993 GLU B O 1
ATOM 2588 N N . PHE B 1 67 ? 17.499 6.030 12.638 1.00 27.13 1994 PHE B N 1
ATOM 2589 C CA . PHE B 1 67 ? 16.202 6.310 12.028 1.00 26.56 1994 PHE B CA 1
ATOM 2590 C C . PHE B 1 67 ? 15.955 5.318 10.872 1.00 26.17 1994 PHE B C 1
ATOM 2591 O O . PHE B 1 67 ? 14.830 4.863 10.677 1.00 25.38 1994 PHE B O 1
ATOM 2599 N N . LEU B 1 68 ? 17.000 4.998 10.114 1.00 26.23 1995 LEU B N 1
ATOM 2600 C CA . LEU B 1 68 ? 16.894 4.062 9.007 1.00 28.17 1995 LEU B CA 1
ATOM 2601 C C . LEU B 1 68 ? 16.576 2.667 9.554 1.00 29.76 1995 LEU B C 1
ATOM 2602 O O . LEU B 1 68 ? 15.706 1.993 8.997 1.00 29.91 1995 LEU B O 1
ATOM 2607 N N . LYS B 1 69 ? 17.207 2.280 10.701 1.00 30.25 1996 LYS B N 1
ATOM 2608 C CA . LYS B 1 69 ? 16.961 0.996 11.366 1.00 31.14 1996 LYS B CA 1
ATOM 2609 C C . LYS B 1 69 ? 15.487 0.871 11.796 1.00 31.97 1996 LYS B C 1
ATOM 2610 O O . LYS B 1 69 ? 14.899 -0.201 11.674 1.00 32.70 1996 LYS B O 1
ATOM 2616 N N . GLU B 1 70 ? 14.892 1.970 12.275 1.00 31.66 1997 GLU B N 1
ATOM 2617 C CA . GLU B 1 70 ? 13.501 1.984 12.706 1.00 31.66 1997 GLU B CA 1
ATOM 2618 C C . GLU B 1 70 ? 12.589 1.761 11.511 1.00 30.45 1997 GLU B C 1
ATOM 2619 O O . GLU B 1 70 ? 11.646 0.979 11.603 1.00 29.51 1997 GLU B O 1
ATOM 2625 N N . ALA B 1 71 ? 12.908 2.413 10.364 1.00 29.90 1998 ALA B N 1
ATOM 2626 C CA . ALA B 1 71 ? 12.148 2.233 9.124 1.00 29.12 1998 ALA B CA 1
ATOM 2627 C C . ALA B 1 71 ? 12.276 0.806 8.629 1.00 28.65 1998 ALA B C 1
ATOM 2628 O O . ALA B 1 71 ? 11.287 0.249 8.135 1.00 28.54 1998 ALA B O 1
ATOM 2630 N N . HIS B 1 72 ? 13.471 0.196 8.782 1.00 28.00 1999 HIS B N 1
ATOM 2631 C CA . HIS B 1 72 ? 13.668 -1.184 8.377 1.00 28.15 1999 HIS B CA 1
ATOM 2632 C C . HIS B 1 72 ? 12.827 -2.110 9.212 1.00 27.32 1999 HIS B C 1
ATOM 2633 O O . HIS B 1 72 ? 12.115 -2.908 8.642 1.00 27.13 1999 HIS B O 1
ATOM 2640 N N . LEU B 1 73 ? 12.831 -1.947 10.538 1.00 27.59 2000 LEU B N 1
ATOM 2641 C CA . LEU B 1 73 ? 12.017 -2.732 11.458 1.00 28.77 2000 LEU B CA 1
ATOM 2642 C C . LEU B 1 73 ? 10.518 -2.681 11.114 1.00 30.13 2000 LEU B C 1
ATOM 2643 O O . LEU B 1 73 ? 9.886 -3.719 10.982 1.00 31.18 2000 LEU B O 1
ATOM 2648 N N . MET B 1 74 ? 9.970 -1.492 10.918 1.00 30.46 2001 MET B N 1
ATOM 2649 C CA . MET B 1 74 ? 8.563 -1.284 10.585 1.00 31.52 2001 MET B CA 1
ATOM 2650 C C . MET B 1 74 ? 8.179 -1.829 9.225 1.00 31.91 2001 MET B C 1
ATOM 2651 O O . MET B 1 74 ? 7.037 -2.246 9.059 1.00 33.14 2001 MET B O 1
ATOM 2656 N N . SER B 1 75 ? 9.094 -1.807 8.245 1.00 30.71 2002 SER B N 1
ATOM 2657 C CA . SER B 1 75 ? 8.785 -2.313 6.908 1.00 30.88 2002 SER B CA 1
ATOM 2658 C C . SER B 1 75 ? 8.436 -3.815 6.875 1.00 32.12 2002 SER B C 1
ATOM 2659 O O . SER B 1 75 ? 7.982 -4.332 5.845 1.00 32.43 2002 SER B O 1
ATOM 2662 N N . LYS B 1 76 ? 8.669 -4.521 7.982 1.00 32.89 2003 LYS B N 1
ATOM 2663 C CA . LYS B 1 76 ? 8.401 -5.948 8.068 1.00 34.55 2003 LYS B CA 1
ATOM 2664 C C . LYS B 1 76 ? 7.004 -6.306 8.551 1.00 35.12 2003 LYS B C 1
ATOM 2665 O O . LYS B 1 76 ? 6.612 -7.460 8.454 1.00 35.83 2003 LYS B O 1
ATOM 2671 N N . PHE B 1 77 ? 6.248 -5.334 9.070 1.00 34.62 2004 PHE B N 1
ATOM 2672 C CA . PHE B 1 77 ? 4.937 -5.599 9.619 1.00 33.84 2004 PHE B CA 1
ATOM 2673 C C . PHE B 1 77 ? 3.765 -5.293 8.699 1.00 33.56 2004 PHE B C 1
ATOM 2674 O O . PHE B 1 77 ? 3.604 -4.168 8.207 1.00 34.09 2004 PHE B O 1
ATOM 2682 N N . ASN B 1 78 ? 2.897 -6.282 8.554 1.00 32.13 2005 ASN B N 1
ATOM 2683 C CA . ASN B 1 78 ? 1.638 -6.187 7.842 1.00 32.12 2005 ASN B CA 1
ATOM 2684 C C . ASN B 1 78 ? 0.617 -7.007 8.598 1.00 30.42 2005 ASN B C 1
ATOM 2685 O O . ASN B 1 78 ? 0.461 -8.179 8.318 1.00 30.43 2005 ASN B O 1
ATOM 2690 N N . HIS B 1 79 ? -0.028 -6.415 9.592 1.00 29.45 2006 HIS B N 1
ATOM 2691 C CA . HIS B 1 79 ? -1.043 -7.100 10.384 1.00 29.26 2006 HIS B CA 1
ATOM 2692 C C . HIS B 1 79 ? -2.070 -6.066 10.896 1.00 28.26 2006 HIS B C 1
ATOM 2693 O O . HIS B 1 79 ? -1.674 -4.939 11.242 1.00 27.92 2006 HIS B O 1
ATOM 2700 N N . PRO B 1 80 ? -3.379 -6.415 10.944 1.00 27.50 2007 PRO B N 1
ATOM 2701 C CA . PRO B 1 80 ? -4.388 -5.453 11.430 1.00 27.10 2007 PRO B CA 1
ATOM 2702 C C . PRO B 1 80 ? -4.168 -4.951 12.850 1.00 26.53 2007 PRO B C 1
ATOM 2703 O O . PRO B 1 80 ? -4.679 -3.901 13.211 1.00 26.64 2007 PRO B O 1
ATOM 2707 N N . ASN B 1 81 ? -3.406 -5.687 13.655 1.00 26.15 2008 ASN B N 1
ATOM 2708 C CA . ASN B 1 81 ? -3.145 -5.264 15.035 1.00 25.88 2008 ASN B CA 1
ATOM 2709 C C . ASN B 1 81 ? -1.745 -4.751 15.260 1.00 25.00 2008 ASN B C 1
ATOM 2710 O O . ASN B 1 81 ? -1.329 -4.626 16.408 1.00 24.83 2008 ASN B O 1
ATOM 2715 N N . ILE B 1 82 ? -1.045 -4.379 14.169 1.00 24.26 2009 ILE B N 1
ATOM 2716 C CA . ILE B 1 82 ? 0.295 -3.812 14.214 1.00 24.02 2009 ILE B CA 1
ATOM 2717 C C . ILE B 1 82 ? 0.250 -2.498 13.447 1.00 24.95 2009 ILE B C 1
ATOM 2718 O O . ILE B 1 82 ? -0.232 -2.471 12.299 1.00 25.61 2009 ILE B O 1
ATOM 2723 N N . LEU B 1 83 ? 0.800 -1.415 14.038 1.00 24.24 2010 LEU B N 1
ATOM 2724 C CA . LEU B 1 83 ? 0.850 -0.116 13.383 1.00 24.49 2010 LEU B CA 1
ATOM 2725 C C . LEU B 1 83 ? 1.646 -0.227 12.092 1.00 25.53 2010 LEU B C 1
ATOM 2726 O O . LEU B 1 83 ? 2.686 -0.861 12.085 1.00 26.58 2010 LEU B O 1
ATOM 2731 N N . LYS B 1 84 ? 1.106 0.273 10.997 1.00 26.02 2011 LYS B N 1
ATOM 2732 C CA . LYS B 1 84 ? 1.716 0.120 9.689 1.00 27.05 2011 LYS B CA 1
ATOM 2733 C C . LYS B 1 84 ? 2.458 1.333 9.184 1.00 26.70 2011 LYS B C 1
ATOM 2734 O O . LYS B 1 84 ? 1.956 2.441 9.249 1.00 26.68 2011 LYS B O 1
ATOM 2740 N N . GLN B 1 85 ? 3.651 1.110 8.645 1.00 26.52 2012 GLN B N 1
ATOM 2741 C CA . GLN B 1 85 ? 4.438 2.169 8.042 1.00 26.71 2012 GLN B CA 1
ATOM 2742 C C . GLN B 1 85 ? 3.986 2.219 6.564 1.00 26.86 2012 GLN B C 1
ATOM 2743 O O . GLN B 1 85 ? 4.099 1.234 5.837 1.00 26.12 2012 GLN B O 1
ATOM 2749 N N . LEU B 1 86 ? 3.379 3.326 6.167 1.00 27.51 2013 LEU B N 1
ATOM 2750 C CA . LEU B 1 86 ? 2.822 3.496 4.831 1.00 28.37 2013 LEU B CA 1
ATOM 2751 C C . LEU B 1 86 ? 3.858 3.957 3.807 1.00 29.83 2013 LEU B C 1
ATOM 2752 O O . LEU B 1 86 ? 3.768 3.619 2.631 1.00 29.70 2013 LEU B O 1
ATOM 2757 N N . GLY B 1 87 ? 4.813 4.755 4.257 1.00 30.84 2014 GLY B N 1
ATOM 2758 C CA . GLY B 1 87 ? 5.867 5.270 3.401 1.00 31.56 2014 GLY B CA 1
ATOM 2759 C C . GLY B 1 87 ? 7.020 5.859 4.170 1.00 32.09 2014 GLY B C 1
ATOM 2760 O O . GLY B 1 87 ? 6.953 6.014 5.391 1.00 32.01 2014 GLY B O 1
ATOM 2761 N N . VAL B 1 88 ? 8.103 6.165 3.463 1.00 32.71 2015 VAL B N 1
ATOM 2762 C CA . VAL B 1 88 ? 9.278 6.820 4.044 1.00 34.13 2015 VAL B CA 1
ATOM 2763 C C . VAL B 1 88 ? 9.743 7.919 3.076 1.00 35.60 2015 VAL B C 1
ATOM 2764 O O . VAL B 1 88 ? 9.564 7.788 1.870 1.00 36.17 2015 VAL B O 1
ATOM 2768 N N . CYS B 1 89 ? 10.326 8.996 3.594 1.00 36.03 2016 CYS B N 1
ATOM 2769 C CA . CYS B 1 89 ? 10.901 10.080 2.787 1.00 37.49 2016 CYS B CA 1
ATOM 2770 C C . CYS B 1 89 ? 12.297 10.248 3.366 1.00 38.60 2016 CYS B C 1
ATOM 2771 O O . CYS B 1 89 ? 12.487 11.072 4.252 1.00 38.67 2016 CYS B O 1
ATOM 2774 N N . LEU B 1 90 ? 13.253 9.426 2.933 1.00 39.51 2017 LEU B N 1
ATOM 2775 C CA . LEU B 1 90 ? 14.586 9.408 3.532 1.00 41.59 2017 LEU B CA 1
ATOM 2776 C C . LEU B 1 90 ? 15.717 10.014 2.688 1.00 44.10 2017 LEU B C 1
ATOM 2777 O O . LEU B 1 90 ? 16.865 10.026 3.140 1.00 44.34 2017 LEU B O 1
ATOM 2782 N N . LEU B 1 91 ? 15.419 10.466 1.463 1.00 45.13 2018 LEU B N 1
ATOM 2783 C CA . LEU B 1 91 ? 16.454 10.992 0.579 1.00 46.38 2018 LEU B CA 1
ATOM 2784 C C . LEU B 1 91 ? 16.948 12.387 0.963 1.00 46.90 2018 LEU B C 1
ATOM 2785 O O . LEU B 1 91 ? 18.075 12.754 0.619 1.00 46.83 2018 LEU B O 1
ATOM 2790 N N . ASN B 1 92 ? 16.098 13.171 1.650 1.00 46.74 2019 ASN B N 1
ATOM 2791 C CA . ASN B 1 92 ? 16.423 14.541 2.043 1.00 46.89 2019 ASN B CA 1
ATOM 2792 C C . ASN B 1 92 ? 16.038 14.846 3.503 1.00 45.49 2019 ASN B C 1
ATOM 2793 O O . ASN B 1 92 ? 15.349 14.053 4.148 1.00 45.67 2019 ASN B O 1
ATOM 2798 N N . GLU B 1 93 ? 16.502 15.985 4.027 1.00 43.62 2020 GLU B N 1
ATOM 2799 C CA . GLU B 1 93 ? 16.217 16.379 5.395 1.00 42.25 2020 GLU B CA 1
ATOM 2800 C C . GLU B 1 93 ? 15.119 17.436 5.422 1.00 40.92 2020 GLU B C 1
ATOM 2801 O O . GLU B 1 93 ? 15.072 18.296 4.540 1.00 42.02 2020 GLU B O 1
ATOM 2807 N N . PRO B 1 94 ? 14.216 17.399 6.411 1.00 38.20 2021 PRO B N 1
ATOM 2808 C CA . PRO B 1 94 ? 14.116 16.396 7.471 1.00 36.56 2021 PRO B CA 1
ATOM 2809 C C . PRO B 1 94 ? 13.541 15.102 6.900 1.00 34.92 2021 PRO B C 1
ATOM 2810 O O . PRO B 1 94 ? 12.681 15.115 5.999 1.00 34.58 2021 PRO B O 1
ATOM 2814 N N . GLN B 1 95 ? 14.083 13.968 7.375 1.00 33.01 2022 GLN B N 1
ATOM 2815 C CA . GLN B 1 95 ? 13.601 12.658 6.933 1.00 30.74 2022 GLN B CA 1
ATOM 2816 C C . GLN B 1 95 ? 12.267 12.326 7.611 1.00 28.30 2022 GLN B C 1
ATOM 2817 O O . GLN B 1 95 ? 12.017 12.763 8.735 1.00 27.08 2022 GLN B O 1
ATOM 2823 N N . TYR B 1 96 ? 11.417 11.544 6.924 1.00 27.46 2023 TYR B N 1
ATOM 2824 C CA . TYR B 1 96 ? 10.093 11.174 7.424 1.00 26.95 2023 TYR B CA 1
ATOM 2825 C C . TYR B 1 96 ? 9.827 9.656 7.391 1.00 25.65 2023 TYR B C 1
ATOM 2826 O O . TYR B 1 96 ? 10.234 8.962 6.459 1.00 24.71 2023 TYR B O 1
ATOM 2835 N N . ILE B 1 97 ? 9.064 9.179 8.375 1.00 25.66 2024 ILE B N 1
ATOM 2836 C CA . ILE B 1 97 ? 8.519 7.822 8.506 1.00 26.16 2024 ILE B CA 1
ATOM 2837 C C . ILE B 1 97 ? 7.009 8.105 8.605 1.00 26.49 2024 ILE B C 1
ATOM 2838 O O . ILE B 1 97 ? 6.566 8.778 9.544 1.00 26.73 2024 ILE B O 1
ATOM 2843 N N . ILE B 1 98 ? 6.248 7.716 7.580 1.00 25.77 2025 ILE B N 1
ATOM 2844 C CA . ILE B 1 98 ? 4.820 7.970 7.543 1.00 25.10 2025 ILE B CA 1
ATOM 2845 C C . ILE B 1 98 ? 4.100 6.739 8.028 1.00 24.66 2025 ILE B C 1
ATOM 2846 O O . ILE B 1 98 ? 4.259 5.663 7.452 1.00 24.24 2025 ILE B O 1
ATOM 2851 N N . LEU B 1 99 ? 3.269 6.916 9.045 1.00 24.31 2026 LEU B N 1
ATOM 2852 C CA . LEU B 1 99 ? 2.510 5.867 9.698 1.00 24.85 2026 LEU B CA 1
ATOM 2853 C C . LEU B 1 99 ? 1.012 6.113 9.557 1.00 26.41 2026 LEU B C 1
ATOM 2854 O O . LEU B 1 99 ? 0.579 7.268 9.341 1.00 26.61 2026 LEU B O 1
ATOM 2859 N N . GLU B 1 100 ? 0.196 5.051 9.742 1.00 26.37 2027 GLU B N 1
ATOM 2860 C CA . GLU B 1 100 ? -1.251 5.258 9.737 1.00 26.54 2027 GLU B CA 1
ATOM 2861 C C . GLU B 1 100 ? -1.648 6.050 10.986 1.00 26.21 2027 GLU B C 1
ATOM 2862 O O . GLU B 1 100 ? -1.016 5.919 12.045 1.00 25.64 2027 GLU B O 1
ATOM 2868 N N . LEU B 1 101 ? -2.629 6.937 10.833 1.00 26.37 2028 LEU B N 1
ATOM 2869 C CA . LEU B 1 101 ? -3.049 7.744 11.959 1.00 27.65 2028 LEU B CA 1
ATOM 2870 C C . LEU B 1 101 ? -4.083 6.975 12.809 1.00 28.71 2028 LEU B C 1
ATOM 2871 O O . LEU B 1 101 ? -5.063 6.469 12.273 1.00 29.79 2028 LEU B O 1
ATOM 2876 N N . MET B 1 102 ? -3.831 6.840 14.114 1.00 27.52 2029 MET B N 1
ATOM 2877 C CA . MET B 1 102 ? -4.768 6.188 15.014 1.00 26.69 2029 MET B CA 1
ATOM 2878 C C . MET B 1 102 ? -5.398 7.337 15.805 1.00 26.59 2029 MET B C 1
ATOM 2879 O O . MET B 1 102 ? -4.788 7.865 16.741 1.00 26.61 2029 MET B O 1
ATOM 2884 N N . GLU B 1 103 ? -6.594 7.761 15.371 1.00 25.95 2030 GLU B N 1
ATOM 2885 C CA . GLU B 1 103 ? -7.292 8.932 15.874 1.00 26.99 2030 GLU B CA 1
ATOM 2886 C C . GLU B 1 103 ? -7.645 8.892 17.353 1.00 27.59 2030 GLU B C 1
ATOM 2887 O O . GLU B 1 103 ? -7.850 9.937 17.954 1.00 28.19 2030 GLU B O 1
ATOM 2893 N N . GLY B 1 104 ? -7.656 7.713 17.949 1.00 27.26 2031 GLY B N 1
ATOM 2894 C CA . GLY B 1 104 ? -7.916 7.578 19.374 1.00 26.70 2031 GLY B CA 1
ATOM 2895 C C . GLY B 1 104 ? -6.720 7.842 20.256 1.00 26.22 2031 GLY B C 1
ATOM 2896 O O . GLY B 1 104 ? -6.883 8.003 21.471 1.00 26.08 2031 GLY B O 1
ATOM 2897 N N . GLY B 1 105 ? -5.513 7.868 19.664 1.00 25.46 2032 GLY B N 1
ATOM 2898 C CA . GLY B 1 105 ? -4.295 8.057 20.438 1.00 24.62 2032 GLY B CA 1
ATOM 2899 C C . GLY B 1 105 ? -3.915 6.802 21.202 1.00 24.94 2032 GLY B C 1
ATOM 2900 O O . GLY B 1 105 ? -4.381 5.713 20.876 1.00 25.34 2032 GLY B O 1
ATOM 2901 N N . ASP B 1 106 ? -3.050 6.929 22.217 1.00 24.60 2033 ASP B N 1
ATOM 2902 C CA . ASP B 1 106 ? -2.560 5.786 22.963 1.00 23.54 2033 ASP B CA 1
ATOM 2903 C C . ASP B 1 106 ? -3.635 5.126 23.837 1.00 23.52 2033 ASP B C 1
ATOM 2904 O O . ASP B 1 106 ? -4.567 5.772 24.276 1.00 23.97 2033 ASP B O 1
ATOM 2909 N N . LEU B 1 107 ? -3.489 3.836 24.062 1.00 23.18 2034 LEU B N 1
ATOM 2910 C CA . LEU B 1 107 ? -4.415 3.029 24.811 1.00 24.28 2034 LEU B CA 1
ATOM 2911 C C . LEU B 1 107 ? -4.471 3.395 26.285 1.00 26.07 2034 LEU B C 1
ATOM 2912 O O . LEU B 1 107 ? -5.536 3.295 26.866 1.00 27.02 2034 LEU B O 1
ATOM 2917 N N . LEU B 1 108 ? -3.361 3.826 26.893 1.00 26.55 2035 LEU B N 1
ATOM 2918 C CA . LEU B 1 108 ? -3.373 4.192 28.304 1.00 27.20 2035 LEU B CA 1
ATOM 2919 C C . LEU B 1 108 ? -4.283 5.401 28.549 1.00 27.17 2035 LEU B C 1
ATOM 2920 O O . LEU B 1 108 ? -5.120 5.367 29.451 1.00 27.47 2035 LEU B O 1
ATOM 2925 N N . THR B 1 109 ? -4.172 6.428 27.707 1.00 26.66 2036 THR B N 1
ATOM 2926 C CA . THR B 1 109 ? -5.012 7.614 27.815 1.00 26.95 2036 THR B CA 1
ATOM 2927 C C . THR B 1 109 ? -6.471 7.266 27.522 1.00 26.82 2036 THR B C 1
ATOM 2928 O O . THR B 1 109 ? -7.368 7.756 28.196 1.00 26.87 2036 THR B O 1
ATOM 2932 N N . TYR B 1 110 ? -6.702 6.400 26.525 1.00 25.98 2037 TYR B N 1
ATOM 2933 C CA . TYR B 1 110 ? -8.021 5.957 26.147 1.00 25.13 2037 TYR B CA 1
ATOM 2934 C C . TYR B 1 110 ? -8.713 5.233 27.313 1.00 25.48 2037 TYR B C 1
ATOM 2935 O O . TYR B 1 110 ? -9.864 5.536 27.619 1.00 24.97 2037 TYR B O 1
ATOM 2944 N N . LEU B 1 111 ? -8.007 4.291 27.960 1.00 26.45 2038 LEU B N 1
ATOM 2945 C CA . LEU B 1 111 ? -8.503 3.544 29.104 1.00 27.83 2038 LEU B CA 1
ATOM 2946 C C . LEU B 1 111 ? -8.757 4.478 30.290 1.00 29.88 2038 LEU B C 1
ATOM 2947 O O . LEU B 1 111 ? -9.819 4.400 30.896 1.00 29.64 2038 LEU B O 1
ATOM 2952 N N . ARG B 1 112 ? -7.797 5.362 30.612 1.00 31.42 2039 ARG B N 1
ATOM 2953 C CA . ARG B 1 112 ? -7.938 6.297 31.734 1.00 32.75 2039 ARG B CA 1
ATOM 2954 C C . ARG B 1 112 ? -9.125 7.243 31.605 1.00 32.88 2039 ARG B C 1
ATOM 2955 O O . ARG B 1 112 ? -9.801 7.498 32.601 1.00 32.21 2039 ARG B O 1
ATOM 2963 N N . LYS B 1 113 ? -9.372 7.774 30.394 1.00 33.22 2040 LYS B N 1
ATOM 2964 C CA . LYS B 1 113 ? -10.492 8.687 30.168 1.00 34.06 2040 LYS B CA 1
ATOM 2965 C C . LYS B 1 113 ? -11.811 7.946 30.337 1.00 33.94 2040 LYS B C 1
ATOM 2966 O O . LYS B 1 113 ? -12.706 8.468 30.985 1.00 33.17 2040 LYS B O 1
ATOM 2972 N N . ALA B 1 114 ? -11.891 6.686 29.855 1.00 34.21 2041 ALA B N 1
ATOM 2973 C CA . ALA B 1 114 ? -13.090 5.877 30.026 1.00 35.48 2041 ALA B CA 1
ATOM 2974 C C . ALA B 1 114 ? -13.460 5.706 31.512 1.00 37.68 2041 ALA B C 1
ATOM 2975 O O . ALA B 1 114 ? -14.635 5.727 31.851 1.00 38.50 2041 ALA B O 1
ATOM 2977 N N . ARG B 1 115 ? -12.472 5.539 32.385 1.00 38.51 2042 ARG B N 1
ATOM 2978 C CA . ARG B 1 115 ? -12.704 5.349 33.799 1.00 39.99 2042 ARG B CA 1
ATOM 2979 C C . ARG B 1 115 ? -13.092 6.643 34.513 1.00 42.09 2042 ARG B C 1
ATOM 2980 O O . ARG B 1 115 ? -13.943 6.609 35.388 1.00 42.19 2042 ARG B O 1
ATOM 2988 N N . MET B 1 116 ? -12.463 7.769 34.160 1.00 43.62 2043 MET B N 1
ATOM 2989 C CA . MET B 1 116 ? -12.633 9.031 34.866 1.00 45.36 2043 MET B CA 1
ATOM 2990 C C . MET B 1 116 ? -13.675 9.991 34.345 1.00 46.82 2043 MET B C 1
ATOM 2991 O O . MET B 1 116 ? -13.780 11.082 34.904 1.00 47.29 2043 MET B O 1
ATOM 2996 N N . ALA B 1 117 ? -14.401 9.652 33.276 1.00 47.48 2044 ALA B N 1
ATOM 2997 C CA . ALA B 1 117 ? -15.392 10.570 32.714 1.00 48.64 2044 ALA B CA 1
ATOM 2998 C C . ALA B 1 117 ? -16.594 10.841 33.652 1.00 49.89 2044 ALA B C 1
ATOM 2999 O O . ALA B 1 117 ? -17.025 11.991 33.781 1.00 50.49 2044 ALA B O 1
ATOM 3001 N N . THR B 1 118 ? -17.110 9.800 34.322 1.00 49.79 2045 THR B N 1
ATOM 3002 C CA . THR B 1 118 ? -18.241 9.920 35.249 1.00 50.18 2045 THR B CA 1
ATOM 3003 C C . THR B 1 118 ? -18.200 8.812 36.314 1.00 50.90 2045 THR B C 1
ATOM 3004 O O . THR B 1 118 ? -17.671 7.727 36.046 1.00 51.14 2045 THR B O 1
ATOM 3008 N N . PHE B 1 119 ? -18.797 9.055 37.504 1.00 50.88 2046 PHE B N 1
ATOM 3009 C CA . PHE B 1 119 ? -18.857 8.001 38.528 1.00 50.99 2046 PHE B CA 1
ATOM 3010 C C . PHE B 1 119 ? -20.046 7.032 38.304 1.00 50.18 2046 PHE B C 1
ATOM 3011 O O . PHE B 1 119 ? -20.116 5.992 38.968 1.00 50.07 2046 PHE B O 1
ATOM 3019 N N . TYR B 1 120 ? -20.939 7.327 37.324 1.00 49.28 2047 TYR B N 1
ATOM 3020 C CA . TYR B 1 120 ? -22.025 6.407 36.940 1.00 48.62 2047 TYR B CA 1
ATOM 3021 C C . TYR B 1 120 ? -21.436 5.068 36.419 1.00 46.40 2047 TYR B C 1
ATOM 3022 O O . TYR B 1 120 ? -22.045 4.014 36.578 1.00 46.92 2047 TYR B O 1
ATOM 3031 N N . GLY B 1 121 ? -20.247 5.120 35.833 1.00 43.87 2048 GLY B N 1
ATOM 3032 C CA . GLY B 1 121 ? -19.564 3.932 35.363 1.00 41.86 2048 GLY B CA 1
ATOM 3033 C C . GLY B 1 121 ? -18.547 4.223 34.283 1.00 39.42 2048 GLY B C 1
ATOM 3034 O O . GLY B 1 121 ? -18.519 5.310 33.690 1.00 39.32 2048 GLY B O 1
ATOM 3035 N N . PRO B 1 122 ? -17.724 3.221 33.994 1.00 37.21 2049 PRO B N 1
ATOM 3036 C CA . PRO B 1 122 ? -16.731 3.393 32.940 1.00 35.60 2049 PRO B CA 1
ATOM 3037 C C . PRO B 1 122 ? -17.372 3.476 31.566 1.00 33.87 2049 PRO B C 1
ATOM 3038 O O . PRO B 1 122 ? -18.420 2.880 31.325 1.00 34.67 2049 PRO B O 1
ATOM 3042 N N . LEU B 1 123 ? -16.725 4.195 30.655 1.00 31.22 2050 LEU B N 1
ATOM 3043 C CA . LEU B 1 123 ? -17.196 4.325 29.288 1.00 29.58 2050 LEU B CA 1
ATOM 3044 C C . LEU B 1 123 ? -16.877 3.086 28.415 1.00 28.17 2050 LEU B C 1
ATOM 3045 O O . LEU B 1 123 ? -17.186 3.077 27.227 1.00 27.72 2050 LEU B O 1
ATOM 3050 N N . LEU B 1 124 ? -16.277 2.047 29.011 1.00 27.28 2051 LEU B N 1
ATOM 3051 C CA . LEU B 1 124 ? -15.961 0.785 28.387 1.00 27.80 2051 LEU B CA 1
ATOM 3052 C C . LEU B 1 124 ? -16.530 -0.311 29.274 1.00 28.53 2051 LEU B C 1
ATOM 3053 O O . LEU B 1 124 ? -16.531 -0.207 30.507 1.00 28.92 2051 LEU B O 1
ATOM 3058 N N . THR B 1 125 ? -17.018 -1.365 28.643 1.00 28.15 2052 THR B N 1
ATOM 3059 C CA . THR B 1 125 ? -17.584 -2.505 29.355 1.00 28.97 2052 THR B CA 1
ATOM 3060 C C . THR B 1 125 ? -16.579 -3.702 29.313 1.00 29.84 2052 THR B C 1
ATOM 3061 O O . THR B 1 125 ? -15.570 -3.642 28.594 1.00 29.74 2052 THR B O 1
ATOM 3065 N N . LEU B 1 126 ? -16.908 -4.815 29.992 1.00 29.90 2053 LEU B N 1
ATOM 3066 C CA . LEU B 1 126 ? -16.080 -6.008 29.950 1.00 30.61 2053 LEU B CA 1
ATOM 3067 C C . LEU B 1 126 ? -15.907 -6.535 28.533 1.00 31.15 2053 LEU B C 1
ATOM 3068 O O . LEU B 1 126 ? -14.789 -6.894 28.169 1.00 31.58 2053 LEU B O 1
ATOM 3073 N N . VAL B 1 127 ? -16.974 -6.533 27.712 1.00 30.82 2054 VAL B N 1
ATOM 3074 C CA . VAL B 1 127 ? -16.846 -7.068 26.353 1.00 31.20 2054 VAL B CA 1
ATOM 3075 C C . VAL B 1 127 ? -15.931 -6.127 25.498 1.00 30.84 2054 VAL B C 1
ATOM 3076 O O . VAL B 1 127 ? -15.128 -6.637 24.703 1.00 31.44 2054 VAL B O 1
ATOM 3080 N N . ASP B 1 128 ? -15.933 -4.801 25.761 1.00 30.04 2055 ASP B N 1
ATOM 3081 C CA . ASP B 1 128 ? -15.022 -3.888 25.056 1.00 30.08 2055 ASP B CA 1
ATOM 3082 C C . ASP B 1 128 ? -13.571 -4.205 25.445 1.00 29.82 2055 ASP B C 1
ATOM 3083 O O . ASP B 1 128 ? -12.674 -4.197 24.596 1.00 30.29 2055 ASP B O 1
ATOM 3088 N N . LEU B 1 129 ? -13.342 -4.435 26.746 1.00 28.67 2056 LEU B N 1
ATOM 3089 C CA . LEU B 1 129 ? -12.026 -4.721 27.273 1.00 27.94 2056 LEU B CA 1
ATOM 3090 C C . LEU B 1 129 ? -11.518 -6.089 26.839 1.00 28.95 2056 LEU B C 1
ATOM 3091 O O . LEU B 1 129 ? -10.324 -6.237 26.600 1.00 29.89 2056 LEU B O 1
ATOM 3096 N N . VAL B 1 130 ? -12.412 -7.078 26.669 1.00 29.18 2057 VAL B N 1
ATOM 3097 C CA . VAL B 1 130 ? -12.008 -8.409 26.210 1.00 29.65 2057 VAL B CA 1
ATOM 3098 C C . VAL B 1 130 ? -11.623 -8.326 24.736 1.00 29.28 2057 VAL B C 1
ATOM 3099 O O . VAL B 1 130 ? -10.605 -8.892 24.343 1.00 30.15 2057 VAL B O 1
ATOM 3103 N N . ASP B 1 131 ? -12.363 -7.542 23.941 1.00 28.25 2058 ASP B N 1
ATOM 3104 C CA . ASP B 1 131 ? -12.026 -7.335 22.538 1.00 27.70 2058 ASP B CA 1
ATOM 3105 C C . ASP B 1 131 ? -10.636 -6.653 22.399 1.00 26.92 2058 ASP B C 1
ATOM 3106 O O . ASP B 1 131 ? -9.901 -6.971 21.479 1.00 26.22 2058 ASP B O 1
ATOM 3111 N N . LEU B 1 132 ? -10.273 -5.749 23.328 1.00 26.38 2059 LEU B N 1
ATOM 3112 C CA . LEU B 1 132 ? -8.981 -5.062 23.297 1.00 26.16 2059 LEU B CA 1
ATOM 3113 C C . LEU B 1 132 ? -7.878 -6.091 23.535 1.00 26.82 2059 LEU B C 1
ATOM 3114 O O . LEU B 1 132 ? -6.901 -6.126 22.775 1.00 25.91 2059 LEU B O 1
ATOM 3119 N N . CYS B 1 133 ? -8.067 -6.971 24.554 1.00 27.42 2060 CYS B N 1
ATOM 3120 C CA . CYS B 1 133 ? -7.115 -8.041 24.880 1.00 28.18 2060 CYS B CA 1
ATOM 3121 C C . CYS B 1 133 ? -6.924 -8.957 23.681 1.00 28.32 2060 CYS B C 1
ATOM 3122 O O . CYS B 1 133 ? -5.786 -9.238 23.301 1.00 27.98 2060 CYS B O 1
ATOM 3125 N N . VAL B 1 134 ? -8.042 -9.378 23.053 1.00 29.03 2061 VAL B N 1
ATOM 3126 C CA . VAL B 1 134 ? -8.022 -10.263 21.876 1.00 29.56 2061 VAL B CA 1
ATOM 3127 C C . VAL B 1 134 ? -7.241 -9.620 20.737 1.00 29.83 2061 VAL B C 1
ATOM 3128 O O . VAL B 1 134 ? -6.378 -10.269 20.143 1.00 29.95 2061 VAL B O 1
ATOM 3132 N N . ASP B 1 135 ? -7.540 -8.359 20.440 1.00 29.78 2062 ASP B N 1
ATOM 3133 C CA . ASP B 1 135 ? -6.856 -7.667 19.356 1.00 30.99 2062 ASP B CA 1
ATOM 3134 C C . ASP B 1 135 ? -5.339 -7.535 19.595 1.00 30.46 2062 ASP B C 1
ATOM 3135 O O . ASP B 1 135 ? -4.571 -7.792 18.661 1.00 31.00 2062 ASP B O 1
ATOM 3140 N N . ILE B 1 136 ? -4.895 -7.231 20.835 1.00 29.01 2063 ILE B N 1
ATOM 3141 C CA . ILE B 1 136 ? -3.466 -7.121 21.112 1.00 28.71 2063 ILE B CA 1
ATOM 3142 C C . ILE B 1 136 ? -2.818 -8.503 21.014 1.00 28.73 2063 ILE B C 1
ATOM 3143 O O . ILE B 1 136 ? -1.720 -8.636 20.449 1.00 28.55 2063 ILE B O 1
ATOM 3148 N N . SER B 1 137 ? -3.515 -9.549 21.513 1.00 28.54 2064 SER B N 1
ATOM 3149 C CA . SER B 1 137 ? -2.979 -10.908 21.433 1.00 28.41 2064 SER B CA 1
ATOM 3150 C C . SER B 1 137 ? -2.849 -11.390 19.983 1.00 27.08 2064 SER B C 1
ATOM 3151 O O . SER B 1 137 ? -1.870 -12.070 19.688 1.00 27.63 2064 SER B O 1
ATOM 3154 N N . LYS B 1 138 ? -3.722 -10.940 19.056 1.00 25.31 2065 LYS B N 1
ATOM 3155 C CA . LYS B 1 138 ? -3.542 -11.275 17.631 1.00 24.78 2065 LYS B CA 1
ATOM 3156 C C . LYS B 1 138 ? -2.220 -10.682 17.084 1.00 24.46 2065 LYS B C 1
ATOM 3157 O O . LYS B 1 138 ? -1.519 -11.332 16.302 1.00 23.18 2065 LYS B O 1
ATOM 3163 N N . GLY B 1 139 ? -1.891 -9.464 17.526 1.00 24.80 2066 GLY B N 1
ATOM 3164 C CA . GLY B 1 139 ? -0.667 -8.780 17.139 1.00 25.4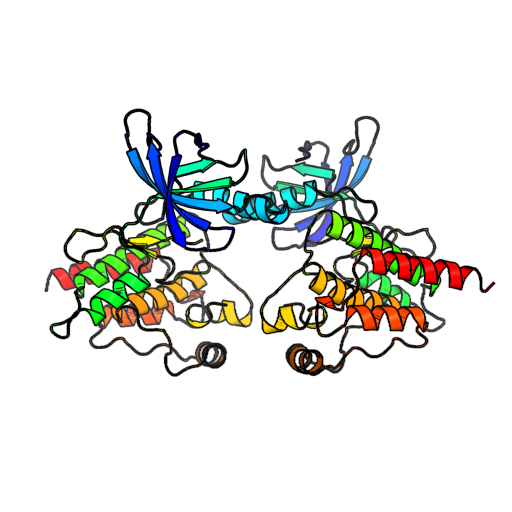7 2066 GLY B CA 1
ATOM 3165 C C . GLY B 1 139 ? 0.556 -9.471 17.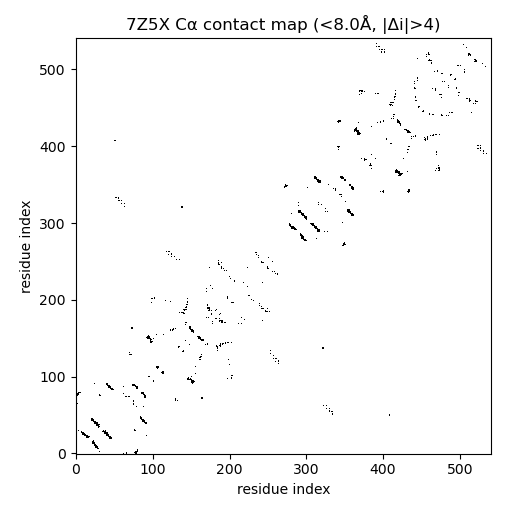710 1.00 26.53 2066 GLY B C 1
ATOM 3166 O O . GLY B 1 139 ? 1.572 -9.598 17.036 1.00 27.02 2066 GLY B O 1
ATOM 3167 N N . CYS B 1 140 ? 0.453 -9.962 18.948 1.00 26.89 2067 CYS B N 1
ATOM 3168 C CA . CYS B 1 140 ? 1.524 -10.705 19.610 1.00 27.36 2067 CYS B CA 1
ATOM 3169 C C . CYS B 1 140 ? 1.785 -12.068 18.956 1.00 27.35 2067 CYS B C 1
ATOM 3170 O O . CYS B 1 140 ? 2.943 -12.466 18.855 1.00 28.15 2067 CYS B O 1
ATOM 3173 N N . VAL B 1 141 ? 0.723 -12.776 18.526 1.00 26.51 2068 VAL B N 1
ATOM 3174 C CA . VAL B 1 141 ? 0.784 -14.050 17.785 1.00 2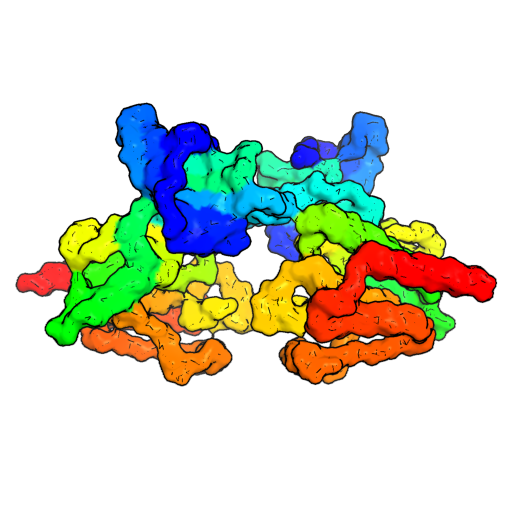6.21 2068 VAL B CA 1
ATOM 3175 C C . VAL B 1 141 ? 1.517 -13.808 16.457 1.00 25.96 2068 VAL B C 1
ATOM 3176 O O . VAL B 1 141 ? 2.298 -14.649 16.014 1.00 25.81 2068 VAL B O 1
ATOM 3180 N N . TYR B 1 142 ? 1.251 -12.667 15.821 1.00 25.56 2069 TYR B N 1
ATOM 3181 C CA . TYR B 1 142 ? 1.932 -12.316 14.588 1.00 26.19 2069 TYR B CA 1
ATOM 3182 C C . TYR B 1 142 ? 3.444 -12.103 14.856 1.00 26.25 2069 TYR B C 1
ATOM 3183 O O . TYR B 1 142 ? 4.276 -12.643 14.136 1.00 27.05 2069 TYR B O 1
ATOM 3192 N N . LEU B 1 143 ? 3.779 -11.354 15.917 1.00 25.19 2070 LEU B N 1
ATOM 3193 C CA . LEU B 1 143 ? 5.137 -11.061 16.318 1.00 25.18 2070 LEU B CA 1
ATOM 3194 C C . LEU B 1 143 ? 5.894 -12.316 16.701 1.00 25.73 2070 LEU B C 1
ATOM 3195 O O . LEU B 1 143 ? 7.073 -12.430 16.405 1.00 25.64 2070 LEU B O 1
ATOM 3200 N N . GLU B 1 144 ? 5.244 -13.241 17.381 1.00 26.89 2071 GLU B N 1
ATOM 3201 C CA . GLU B 1 144 ? 5.856 -14.520 17.763 1.00 28.51 2071 GLU B CA 1
ATOM 3202 C C . GLU B 1 144 ? 6.136 -15.346 16.494 1.00 30.63 2071 GLU B C 1
ATOM 3203 O O . GLU B 1 144 ? 7.196 -15.956 16.390 1.00 31.81 2071 GLU B O 1
ATOM 3209 N N . ARG B 1 145 ? 5.233 -15.312 15.504 1.00 31.37 2072 ARG B N 1
ATOM 3210 C CA . ARG B 1 145 ? 5.445 -16.013 14.230 1.00 33.09 2072 ARG B CA 1
ATOM 3211 C C . ARG B 1 145 ? 6.579 -15.379 13.407 1.00 33.78 2072 ARG B C 1
ATOM 3212 O O . ARG B 1 145 ? 7.296 -16.077 12.683 1.00 34.01 2072 ARG B O 1
ATOM 3220 N N . MET B 1 146 ? 6.737 -14.064 13.526 1.00 33.63 2073 MET B N 1
ATOM 3221 C CA . MET B 1 146 ? 7.812 -13.327 12.856 1.00 33.83 2073 MET B CA 1
ATOM 3222 C C . MET B 1 146 ? 9.146 -13.371 13.628 1.00 33.28 2073 MET B C 1
ATOM 3223 O O . MET B 1 146 ? 10.120 -12.827 13.131 1.00 33.19 2073 MET B O 1
ATOM 3228 N N . HIS B 1 147 ? 9.167 -13.935 14.851 1.00 32.96 2074 HIS B N 1
ATOM 3229 C CA . HIS B 1 147 ? 10.338 -13.992 15.727 1.00 33.61 2074 HIS B CA 1
ATOM 3230 C C . HIS B 1 147 ? 10.844 -12.599 16.119 1.00 33.03 2074 HIS B C 1
ATOM 3231 O O . HIS B 1 147 ? 12.047 -12.370 16.272 1.00 32.82 2074 HIS B O 1
ATOM 3238 N N . PHE B 1 148 ? 9.893 -11.686 16.329 1.00 32.08 2075 PHE B N 1
ATOM 3239 C CA . PHE B 1 148 ? 10.190 -10.340 16.759 1.00 32.51 2075 PHE B CA 1
ATOM 3240 C C . PHE B 1 148 ? 9.934 -10.224 18.261 1.00 33.05 2075 PHE B C 1
ATOM 3241 O O . PHE B 1 148 ? 8.809 -10.425 18.715 1.00 33.58 2075 PHE B O 1
ATOM 3249 N N . ILE B 1 149 ? 10.966 -9.892 19.029 1.00 32.75 2076 ILE B N 1
ATOM 3250 C CA . ILE B 1 149 ? 10.879 -9.674 20.472 1.00 33.22 2076 ILE B CA 1
ATOM 3251 C C . ILE B 1 149 ? 10.601 -8.172 20.683 1.00 33.54 2076 ILE B C 1
ATOM 3252 O O . ILE B 1 149 ? 11.418 -7.332 20.276 1.00 34.52 2076 ILE B O 1
ATOM 3257 N N . HIS B 1 150 ? 9.436 -7.830 21.255 1.00 32.39 2077 HIS B N 1
ATOM 3258 C CA . HIS B 1 150 ? 9.016 -6.444 21.424 1.00 32.28 2077 HIS B CA 1
ATOM 3259 C C . HIS B 1 150 ? 9.796 -5.694 22.504 1.00 32.97 2077 HIS B C 1
ATOM 3260 O O . HIS B 1 150 ? 10.142 -4.543 22.283 1.00 32.56 2077 HIS B O 1
ATOM 3267 N N . ARG B 1 151 ? 9.976 -6.301 23.690 1.00 33.83 2078 ARG B N 1
ATOM 3268 C CA . ARG B 1 151 ? 10.707 -5.708 24.813 1.00 35.57 2078 ARG B CA 1
ATOM 3269 C C . ARG B 1 151 ? 9.969 -4.601 25.577 1.00 35.53 2078 ARG B C 1
ATOM 3270 O O . ARG B 1 151 ? 10.383 -4.279 26.696 1.00 36.18 2078 ARG B O 1
ATOM 3278 N N . ASP B 1 152 ? 8.878 -4.039 25.019 1.00 34.42 2079 ASP B N 1
ATOM 3279 C CA . ASP B 1 152 ? 8.173 -2.956 25.708 1.00 33.56 2079 ASP B CA 1
ATOM 3280 C C . ASP B 1 152 ? 6.643 -2.988 25.528 1.00 32.33 2079 ASP B C 1
ATOM 3281 O O . ASP B 1 152 ? 6.043 -1.957 25.215 1.00 32.77 2079 ASP B O 1
ATOM 3286 N N . LEU B 1 153 ? 6.009 -4.157 25.733 1.00 30.76 2080 LEU B N 1
ATOM 3287 C CA . LEU B 1 153 ? 4.557 -4.228 25.625 1.00 29.24 2080 LEU B CA 1
ATOM 3288 C C . LEU B 1 153 ? 3.971 -3.539 26.835 1.00 28.83 2080 LEU B C 1
ATOM 3289 O O . LEU B 1 153 ? 4.328 -3.856 27.953 1.00 29.42 2080 LEU B O 1
ATOM 3294 N N . ALA B 1 154 ? 3.119 -2.550 26.611 1.00 28.08 2081 ALA B N 1
ATOM 3295 C CA . ALA B 1 154 ? 2.476 -1.737 27.660 1.00 27.00 2081 ALA B CA 1
ATOM 3296 C C . ALA B 1 154 ? 1.393 -0.924 26.956 1.00 26.01 2081 ALA B C 1
ATOM 3297 O O . ALA B 1 154 ? 1.502 -0.671 25.751 1.00 26.00 2081 ALA B O 1
ATOM 3299 N N . ALA B 1 155 ? 0.347 -0.518 27.692 1.00 24.82 2082 ALA B N 1
ATOM 3300 C CA . ALA B 1 155 ? -0.756 0.223 27.088 1.00 24.16 2082 ALA B CA 1
ATOM 3301 C C . ALA B 1 155 ? -0.328 1.561 26.442 1.00 24.28 2082 ALA B C 1
ATOM 3302 O O . ALA B 1 155 ? -0.883 1.950 25.408 1.00 24.70 2082 ALA B O 1
ATOM 3304 N N . ARG B 1 156 ? 0.662 2.248 27.018 1.00 23.37 2083 ARG B N 1
ATOM 3305 C CA . ARG B 1 156 ? 1.170 3.489 26.439 1.00 23.05 2083 ARG B CA 1
ATOM 3306 C C . ARG B 1 156 ? 1.776 3.282 25.037 1.00 22.42 2083 ARG B C 1
ATOM 3307 O O . ARG B 1 156 ? 1.980 4.258 24.317 1.00 21.88 2083 ARG B O 1
ATOM 3315 N N . ASN B 1 157 ? 2.093 2.021 24.659 1.00 22.72 2084 ASN B N 1
ATOM 3316 C CA . ASN B 1 157 ? 2.646 1.682 23.338 1.00 23.88 2084 ASN B CA 1
ATOM 3317 C C . ASN B 1 157 ? 1.633 1.109 22.374 1.00 24.79 2084 ASN B C 1
ATOM 3318 O O . ASN B 1 157 ? 2.023 0.589 21.347 1.00 25.52 2084 ASN B O 1
ATOM 3323 N N . CYS B 1 158 ? 0.339 1.157 22.717 1.00 24.35 2085 CYS B N 1
ATOM 3324 C CA . CYS B 1 158 ? -0.729 0.674 21.867 1.00 24.05 2085 CYS B CA 1
ATOM 3325 C C . CYS B 1 158 ? -1.550 1.883 21.481 1.00 24.46 2085 CYS B C 1
ATOM 3326 O O . CYS B 1 158 ? -1.541 2.892 22.184 1.00 24.83 2085 CYS B O 1
ATOM 3329 N N . LEU B 1 159 ? -2.182 1.830 20.319 1.00 24.08 2086 LEU B N 1
ATOM 3330 C CA . LEU B 1 159 ? -2.974 2.936 19.808 1.00 24.14 2086 LEU B CA 1
ATOM 3331 C C . LEU B 1 159 ? -4.391 2.448 19.482 1.00 24.11 2086 LEU B C 1
ATOM 3332 O O . LEU B 1 159 ? -4.586 1.263 19.157 1.00 23.28 2086 LEU B O 1
ATOM 3337 N N . VAL B 1 160 ? -5.383 3.354 19.604 1.00 23.86 2087 VAL B N 1
ATOM 3338 C CA . VAL B 1 160 ? -6.792 3.066 19.364 1.00 24.24 2087 VAL B CA 1
ATOM 3339 C C . VAL B 1 160 ? -7.256 3.850 18.131 1.00 25.35 2087 VAL B C 1
ATOM 3340 O O . VAL B 1 160 ? -6.834 4.975 17.948 1.00 24.80 2087 VAL B O 1
ATOM 3344 N N . SER B 1 161 ? -8.095 3.254 17.271 1.00 27.06 2088 SER B N 1
ATOM 3345 C CA . SER B 1 161 ? -8.526 3.901 16.016 1.00 28.96 2088 SER B CA 1
ATOM 3346 C C . SER B 1 161 ? -9.586 4.974 16.155 1.00 30.10 2088 SER B C 1
ATOM 3347 O O . SER B 1 161 ? -9.785 5.736 15.218 1.00 30.98 2088 SER B O 1
ATOM 3350 N N . VAL B 1 162 ? -10.295 5.017 17.278 1.00 30.18 2089 VAL B N 1
ATOM 3351 C CA . VAL B 1 162 ? -11.353 5.999 17.485 1.00 30.41 2089 VAL B CA 1
ATOM 3352 C C . VAL B 1 162 ? -11.177 6.682 18.829 1.00 31.08 2089 VAL B C 1
ATOM 3353 O O . VAL B 1 162 ? -10.718 6.062 19.787 1.00 30.64 2089 VAL B O 1
ATOM 3357 N N . LYS B 1 163 ? -11.566 7.958 18.907 1.00 31.79 2090 LYS B N 1
ATOM 3358 C CA . LYS B 1 163 ? -11.466 8.701 20.156 1.00 33.44 2090 LYS B CA 1
ATOM 3359 C C . LYS B 1 163 ? -12.708 8.540 21.046 1.00 32.57 2090 LYS B C 1
ATOM 3360 O O . LYS B 1 163 ? -12.604 8.671 22.254 1.00 32.88 2090 LYS B O 1
ATOM 3366 N N . ASP B 1 164 ? -13.856 8.214 20.464 1.00 31.80 2091 ASP B N 1
ATOM 3367 C CA . ASP B 1 164 ? -15.101 8.056 21.214 1.00 31.02 2091 ASP B CA 1
ATOM 3368 C C . ASP B 1 164 ? -15.264 6.628 21.789 1.00 30.84 2091 ASP B C 1
ATOM 3369 O O . ASP B 1 164 ? -14.468 5.737 21.486 1.00 30.78 2091 ASP B O 1
ATOM 3374 N N . TYR B 1 165 ? -16.285 6.411 22.623 1.00 30.51 2092 TYR B N 1
ATOM 3375 C CA . TYR B 1 165 ? -16.479 5.108 23.247 1.00 30.94 2092 TYR B CA 1
ATOM 3376 C C . TYR B 1 165 ? -17.697 4.348 22.694 1.00 32.12 2092 TYR B C 1
ATOM 3377 O O . TYR B 1 165 ? -18.112 3.349 23.262 1.00 32.04 2092 TYR B O 1
ATOM 3386 N N . THR B 1 166 ? -18.199 4.763 21.525 1.00 33.12 2093 THR B N 1
ATOM 3387 C CA . THR B 1 166 ? -19.352 4.153 20.883 1.00 34.09 2093 THR B CA 1
ATOM 3388 C C . THR B 1 166 ? -19.004 3.502 19.540 1.00 34.11 2093 THR B C 1
ATOM 3389 O O . THR B 1 166 ? -19.485 2.414 19.252 1.00 34.96 2093 THR B O 1
ATOM 3393 N N . SER B 1 167 ? -18.190 4.149 18.727 1.00 33.35 2094 SER B N 1
ATOM 3394 C CA . SER B 1 167 ? -17.797 3.642 17.420 1.00 33.79 2094 SER B CA 1
ATOM 3395 C C . SER B 1 167 ? -17.027 2.333 17.539 1.00 34.06 2094 SER B C 1
ATOM 3396 O O . SER B 1 167 ? -16.259 2.149 18.485 1.00 33.81 2094 SER B O 1
ATOM 3399 N N . PRO B 1 168 ? -17.125 1.442 16.526 1.00 33.79 2095 PRO B N 1
ATOM 3400 C CA . PRO B 1 168 ? -16.286 0.238 16.532 1.00 33.24 2095 PRO B CA 1
ATOM 3401 C C . PRO B 1 168 ? -14.815 0.649 16.549 1.00 32.24 2095 PRO B C 1
ATOM 3402 O O . PRO B 1 168 ? -14.422 1.592 15.833 1.00 32.70 2095 PRO B O 1
ATOM 3406 N N . ARG B 1 169 ? -14.026 0.020 17.419 1.00 30.18 2096 ARG B N 1
ATOM 3407 C CA . ARG B 1 169 ? -12.625 0.406 17.551 1.00 28.63 2096 ARG B CA 1
ATOM 3408 C C . ARG B 1 169 ? -11.677 -0.742 17.234 1.00 28.45 2096 ARG B C 1
ATOM 3409 O O . ARG B 1 169 ? -12.005 -1.920 17.420 1.00 28.53 2096 ARG B O 1
ATOM 3417 N N . ILE B 1 170 ? -10.472 -0.388 16.826 1.00 27.74 2097 ILE B N 1
ATOM 3418 C CA . ILE B 1 170 ? -9.414 -1.357 16.657 1.00 27.58 2097 ILE B CA 1
ATOM 3419 C C . ILE B 1 170 ? -8.180 -0.849 17.428 1.00 26.52 2097 ILE B C 1
ATOM 3420 O O . ILE B 1 170 ? -7.878 0.351 17.461 1.00 25.86 2097 ILE B O 1
ATOM 3425 N N . VAL B 1 171 ? -7.562 -1.749 18.159 1.00 26.26 2098 VAL B N 1
ATOM 3426 C CA . VAL B 1 171 ? -6.349 -1.461 18.885 1.00 26.47 2098 VAL B CA 1
ATOM 3427 C C . VAL B 1 171 ? -5.180 -2.068 18.078 1.00 25.67 2098 VAL B C 1
ATOM 3428 O O . VAL B 1 171 ? -5.350 -3.100 17.449 1.00 25.86 2098 VAL B O 1
ATOM 3432 N N . LYS B 1 172 ? -4.042 -1.372 18.019 1.00 25.06 2099 LYS B N 1
ATOM 3433 C CA . LYS B 1 172 ? -2.827 -1.769 17.315 1.00 25.27 2099 LYS B CA 1
ATOM 3434 C C . LYS B 1 172 ? -1.593 -1.523 18.177 1.00 26.26 2099 LYS B C 1
ATOM 3435 O O . LYS B 1 172 ? -1.538 -0.553 18.917 1.00 26.56 2099 LYS B O 1
ATOM 3441 N N . ILE B 1 173 ? -0.598 -2.382 18.061 1.00 26.55 2100 ILE B N 1
ATOM 3442 C CA . ILE B 1 173 ? 0.649 -2.237 18.790 1.00 26.63 2100 ILE B CA 1
ATOM 3443 C C . ILE B 1 173 ? 1.488 -1.263 18.022 1.00 28.38 2100 ILE B C 1
ATOM 3444 O O . ILE B 1 173 ? 1.741 -1.486 16.847 1.00 27.56 2100 ILE B O 1
ATOM 3449 N N . GLY B 1 174 ? 1.844 -0.170 18.675 1.00 30.81 2101 GLY B N 1
ATOM 3450 C CA . GLY B 1 174 ? 2.723 0.856 18.133 1.00 34.81 2101 GLY B CA 1
ATOM 3451 C C . GLY B 1 174 ? 4.098 0.762 18.779 1.00 38.77 2101 GLY B C 1
ATOM 3452 O O . GLY B 1 174 ? 4.476 -0.294 19.294 1.00 39.30 2101 GLY B O 1
ATOM 3453 N N . ASP B 1 175 ? 4.845 1.862 18.800 1.00 41.27 2102 ASP B N 1
ATOM 3454 C CA . ASP B 1 175 ? 6.196 1.985 19.385 1.00 43.87 2102 ASP B CA 1
ATOM 3455 C C . ASP B 1 175 ? 7.010 0.682 19.528 1.00 45.72 2102 ASP B C 1
ATOM 3456 O O . ASP B 1 175 ? 6.693 -0.167 20.362 1.00 46.13 2102 ASP B O 1
ATOM 3461 N N . PHE B 1 176 ? 8.074 0.561 18.754 1.00 46.55 2103 PHE B N 1
ATOM 3462 C CA . PHE B 1 176 ? 8.926 -0.620 18.795 1.00 47.80 2103 PHE B CA 1
ATOM 3463 C C . PHE B 1 176 ? 10.391 -0.251 19.089 1.00 49.18 2103 PHE B C 1
ATOM 3464 O O . PHE B 1 176 ? 10.732 0.931 19.218 1.00 50.08 2103 PHE B O 1
ATOM 3472 N N . LEU B 1 196 ? 14.556 -0.083 32.278 1.00 53.94 2123 LEU B N 1
ATOM 3473 C CA . LEU B 1 196 ? 13.774 1.117 32.579 1.00 54.67 2123 LEU B CA 1
ATOM 3474 C C . LEU B 1 196 ? 12.255 0.874 32.885 1.00 55.01 2123 LEU B C 1
ATOM 3475 O O . LEU B 1 196 ? 11.804 1.367 33.926 1.00 55.77 2123 LEU B O 1
ATOM 3480 N N . PRO B 1 197 ? 11.431 0.179 32.047 1.00 54.06 2124 PRO B N 1
ATOM 3481 C CA . PRO B 1 197 ? 10.011 0.001 32.400 1.00 53.30 2124 PRO B CA 1
ATOM 3482 C C . PRO B 1 197 ? 9.849 -1.219 33.292 1.00 52.02 2124 PRO B C 1
ATOM 3483 O O . PRO B 1 197 ? 9.219 -2.207 32.912 1.00 52.35 2124 PRO B O 1
ATOM 3487 N N . VAL B 1 198 ? 10.457 -1.143 34.479 1.00 50.33 2125 VAL B N 1
ATOM 3488 C CA . VAL B 1 198 ? 10.515 -2.191 35.488 1.00 49.49 2125 VAL B CA 1
ATOM 3489 C C . VAL B 1 198 ? 9.157 -2.824 35.823 1.00 48.08 2125 VAL B C 1
ATOM 3490 O O . VAL B 1 198 ? 9.083 -4.048 35.954 1.00 48.16 2125 VAL B O 1
ATOM 3494 N N . ARG B 1 199 ? 8.081 -2.028 35.905 1.00 46.58 2126 ARG B N 1
ATOM 3495 C CA . ARG B 1 199 ? 6.756 -2.558 36.252 1.00 45.91 2126 ARG B CA 1
ATOM 3496 C C . ARG B 1 199 ? 6.175 -3.546 35.242 1.00 44.65 2126 ARG B C 1
ATOM 3497 O O . ARG B 1 199 ? 5.314 -4.353 35.611 1.00 44.92 2126 ARG B O 1
ATOM 3505 N N . TRP B 1 200 ? 6.679 -3.517 33.993 1.00 42.84 2127 TRP B N 1
ATOM 3506 C CA . TRP B 1 200 ? 6.247 -4.417 32.922 1.00 42.21 2127 TRP B CA 1
ATOM 3507 C C . TRP B 1 200 ? 7.218 -5.567 32.654 1.00 41.77 2127 TRP B C 1
ATOM 3508 O O . TRP B 1 200 ? 6.876 -6.496 31.918 1.00 40.31 2127 TRP B O 1
ATOM 3519 N N . MET B 1 201 ? 8.438 -5.496 33.222 1.00 42.62 2128 MET B N 1
ATOM 3520 C CA . MET B 1 201 ? 9.497 -6.457 32.970 1.00 43.52 2128 MET B CA 1
ATOM 3521 C C . MET B 1 201 ? 9.439 -7.727 33.769 1.00 44.35 2128 MET B C 1
ATOM 3522 O O . MET B 1 201 ? 9.131 -7.728 34.954 1.00 44.48 2128 MET B O 1
ATOM 3527 N N . ALA B 1 202 ? 9.787 -8.816 33.107 1.00 45.38 2129 ALA B N 1
ATOM 3528 C CA . ALA B 1 202 ? 9.834 -10.157 33.671 1.00 46.72 2129 ALA B CA 1
ATOM 3529 C C . ALA B 1 202 ? 11.030 -10.316 34.631 1.00 48.31 2129 ALA B C 1
ATOM 3530 O O . ALA B 1 202 ? 12.039 -9.606 34.511 1.00 48.36 2129 ALA B O 1
ATOM 3532 N N . PRO B 1 203 ? 10.932 -11.253 35.593 1.00 49.25 2130 PRO B N 1
ATOM 3533 C CA . PRO B 1 203 ? 12.055 -11.475 36.528 1.00 49.78 2130 PRO B CA 1
ATOM 3534 C C . PRO B 1 203 ? 13.427 -11.653 35.852 1.00 50.33 2130 PRO B C 1
ATOM 3535 O O . PRO B 1 203 ? 14.366 -10.986 36.260 1.00 49.97 2130 PRO B O 1
ATOM 3539 N N . GLU B 1 204 ? 13.535 -12.500 34.797 1.00 51.02 2131 GLU B N 1
ATOM 3540 C CA . GLU B 1 204 ? 14.802 -12.719 34.069 1.00 52.15 2131 GLU B CA 1
ATOM 3541 C C . GLU B 1 204 ? 15.318 -11.444 33.423 1.00 53.82 2131 GLU B C 1
ATOM 3542 O O . GLU B 1 204 ? 16.524 -11.270 33.300 1.00 54.28 2131 GLU B O 1
ATOM 3548 N N . SER B 1 205 ? 14.419 -10.586 32.943 1.00 54.74 2132 SER B N 1
ATOM 3549 C CA . SER B 1 205 ? 14.821 -9.319 32.320 1.00 55.87 2132 SER B CA 1
ATOM 3550 C C . SER B 1 205 ? 15.389 -8.356 33.366 1.00 56.93 2132 SER B C 1
ATOM 3551 O O . SER B 1 205 ? 16.285 -7.571 33.066 1.00 56.91 2132 SER B O 1
ATOM 3554 N N . LEU B 1 206 ? 14.855 -8.399 34.584 1.00 57.99 2133 LEU B N 1
ATOM 3555 C CA . LEU B 1 206 ? 15.328 -7.544 35.666 1.00 59.68 2133 LEU B CA 1
ATOM 3556 C C . LEU B 1 206 ? 16.655 -8.070 36.261 1.00 60.79 2133 LEU B C 1
ATOM 3557 O O . LEU B 1 206 ? 17.546 -7.277 36.554 1.00 60.78 2133 LEU B O 1
ATOM 3562 N N . MET B 1 207 ? 16.794 -9.397 36.411 1.00 61.69 2134 MET B N 1
ATOM 3563 C CA . MET B 1 207 ? 17.997 -9.973 36.996 1.00 63.09 2134 MET B CA 1
ATOM 3564 C C . MET B 1 207 ? 19.139 -10.202 36.011 1.00 63.40 2134 MET B C 1
ATOM 3565 O O . MET B 1 207 ? 20.286 -9.960 36.371 1.00 63.94 2134 MET B O 1
ATOM 3570 N N . ASP B 1 208 ? 18.857 -10.687 34.801 1.00 63.01 2135 ASP B N 1
ATOM 3571 C CA . ASP B 1 208 ? 19.915 -11.012 33.846 1.00 63.16 2135 ASP B CA 1
ATOM 3572 C C . ASP B 1 208 ? 19.878 -10.258 32.531 1.00 62.42 2135 ASP B C 1
ATOM 3573 O O . ASP B 1 208 ? 20.679 -10.565 31.652 1.00 63.03 2135 ASP B O 1
ATOM 3578 N N . GLY B 1 209 ? 18.946 -9.332 32.367 1.00 60.83 2136 GLY B N 1
ATOM 3579 C CA . GLY B 1 209 ? 18.811 -8.594 31.114 1.00 59.55 2136 GLY B CA 1
ATOM 3580 C C . GLY B 1 209 ? 18.355 -9.453 29.949 1.00 57.84 2136 GLY B C 1
ATOM 3581 O O . GLY B 1 209 ? 18.612 -9.115 28.796 1.00 57.97 2136 GLY B O 1
ATOM 3582 N N . ILE B 1 210 ? 17.690 -10.584 30.234 1.00 56.50 2137 ILE B N 1
ATOM 3583 C CA . ILE B 1 210 ? 17.211 -11.511 29.206 1.00 55.51 2137 ILE B CA 1
ATOM 3584 C C . ILE B 1 210 ? 15.841 -11.078 28.662 1.00 54.36 2137 ILE B C 1
ATOM 3585 O O . ILE B 1 210 ? 14.879 -11.005 29.418 1.00 54.35 2137 ILE B O 1
ATOM 3590 N N . PHE B 1 211 ? 15.756 -10.809 27.354 1.00 53.31 2138 PHE B N 1
ATOM 3591 C CA . PHE B 1 211 ? 14.514 -10.393 26.705 1.00 52.87 2138 PHE B CA 1
ATOM 3592 C C . PHE B 1 211 ? 14.157 -11.346 25.580 1.00 51.55 2138 PHE B C 1
ATOM 3593 O O . PHE B 1 211 ? 14.798 -11.311 24.533 1.00 52.08 2138 PHE B O 1
ATOM 3601 N N . THR B 1 212 ? 13.134 -12.183 25.779 1.00 49.68 2139 THR B N 1
ATOM 3602 C CA . THR B 1 212 ? 12.658 -13.151 24.788 1.00 48.40 2139 THR B CA 1
ATOM 3603 C C . THR B 1 212 ? 11.117 -12.927 24.512 1.00 47.00 2139 THR B C 1
ATOM 3604 O O . THR B 1 212 ? 10.504 -12.030 25.091 1.00 47.15 2139 THR B O 1
ATOM 3608 N N . THR B 1 213 ? 10.500 -13.750 23.655 1.00 45.53 2140 THR B N 1
ATOM 3609 C CA . THR B 1 213 ? 9.052 -13.750 23.462 1.00 44.74 2140 THR B CA 1
ATOM 3610 C C .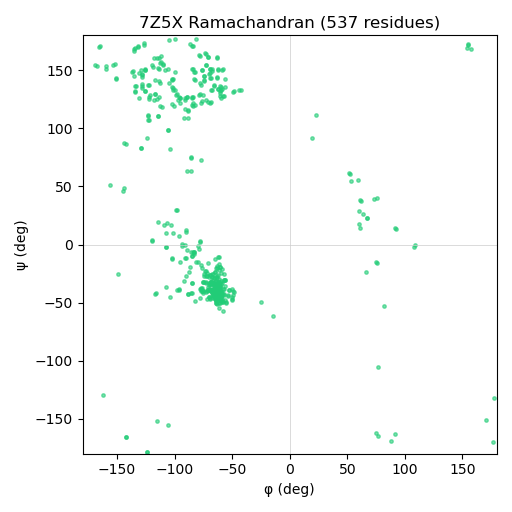 THR B 1 213 ? 8.350 -14.215 24.799 1.00 43.08 2140 THR B C 1
ATOM 3611 O O . THR B 1 213 ? 7.208 -13.848 25.054 1.00 42.62 2140 THR B O 1
ATOM 3615 N N . GLN B 1 214 ? 9.056 -14.969 25.659 1.00 41.93 2141 GLN B N 1
ATOM 3616 C CA . GLN B 1 214 ? 8.546 -15.422 26.950 1.00 41.53 2141 GLN B CA 1
ATOM 3617 C C . GLN B 1 214 ? 8.478 -14.252 27.950 1.00 40.06 2141 GLN B C 1
ATOM 3618 O O . GLN B 1 214 ? 7.593 -14.225 28.805 1.00 39.79 2141 GLN B O 1
ATOM 3624 N N . SER B 1 215 ? 9.418 -13.292 27.852 1.00 38.84 2142 SER B N 1
ATOM 3625 C CA . SER B 1 215 ? 9.373 -12.099 28.692 1.00 37.83 2142 SER B CA 1
ATOM 3626 C C . SER B 1 215 ? 8.268 -11.156 28.169 1.00 37.04 2142 SER B C 1
ATOM 3627 O O . SER B 1 215 ? 7.613 -10.514 28.981 1.00 38.49 2142 SER B O 1
ATOM 3630 N N . ASP B 1 216 ? 8.000 -11.129 26.836 1.00 34.92 2143 ASP B N 1
ATOM 3631 C CA . ASP B 1 216 ? 6.918 -10.347 26.224 1.00 33.76 2143 ASP B CA 1
ATOM 3632 C C . ASP B 1 216 ? 5.551 -10.865 26.730 1.00 33.26 2143 ASP B C 1
ATOM 3633 O O . ASP B 1 216 ? 4.626 -10.094 26.927 1.00 33.00 2143 ASP B O 1
ATOM 3638 N N . VAL B 1 217 ? 5.419 -12.178 26.913 1.00 33.18 2144 VAL B N 1
ATOM 3639 C CA . VAL B 1 217 ? 4.207 -12.795 27.444 1.00 34.18 2144 VAL B CA 1
ATOM 3640 C C . VAL B 1 217 ? 3.961 -12.266 28.866 1.00 35.35 2144 VAL B C 1
ATOM 3641 O O . VAL B 1 217 ? 2.821 -11.962 29.201 1.00 35.89 2144 VAL B O 1
ATOM 3645 N N . TRP B 1 218 ? 5.037 -12.054 29.666 1.00 35.49 2145 TRP B N 1
ATOM 3646 C CA . TRP B 1 218 ? 4.916 -11.496 31.003 1.00 36.04 2145 TRP B CA 1
ATOM 3647 C C . TRP B 1 218 ? 4.312 -10.091 30.910 1.00 35.22 2145 TRP B C 1
ATOM 3648 O O . TRP B 1 218 ? 3.336 -9.799 31.599 1.00 35.14 2145 TRP B O 1
ATOM 3659 N N . SER B 1 219 ? 4.883 -9.248 30.038 1.00 34.48 2146 SER B N 1
ATOM 3660 C CA . SER B 1 219 ? 4.440 -7.872 29.822 1.00 34.44 2146 SER B CA 1
ATOM 3661 C C . SER B 1 219 ? 3.007 -7.803 29.302 1.00 34.22 2146 SER B C 1
ATOM 3662 O O . SER B 1 219 ? 2.280 -6.871 29.643 1.00 34.62 2146 SER B O 1
ATOM 3665 N N . PHE B 1 220 ? 2.592 -8.805 28.508 1.00 33.01 2147 PHE B N 1
ATOM 3666 C CA . PHE B 1 220 ? 1.238 -8.907 28.000 1.00 32.50 2147 PHE B CA 1
ATOM 3667 C C . PHE B 1 220 ? 0.241 -9.125 29.152 1.00 32.92 2147 PHE B C 1
ATOM 3668 O O . PHE B 1 220 ? -0.840 -8.552 29.129 1.00 32.63 2147 PHE B O 1
ATOM 3676 N N . GLY B 1 221 ? 0.643 -9.889 30.173 1.00 33.12 2148 GLY B N 1
ATOM 3677 C CA . GLY B 1 221 ? -0.148 -10.118 31.373 1.00 32.81 2148 GLY B CA 1
ATOM 3678 C C . GLY B 1 221 ? -0.360 -8.809 32.109 1.00 32.75 2148 GLY B C 1
ATOM 3679 O O . GLY B 1 221 ? -1.480 -8.508 32.541 1.00 33.15 2148 GLY B O 1
ATOM 3680 N N . ILE B 1 222 ? 0.705 -7.988 32.201 1.00 31.95 2149 ILE B N 1
ATOM 3681 C CA . ILE B 1 222 ? 0.651 -6.655 32.805 1.00 31.27 2149 ILE B CA 1
ATOM 3682 C C . ILE B 1 222 ? -0.241 -5.731 31.986 1.00 31.95 2149 ILE B C 1
ATOM 3683 O O . ILE B 1 222 ? -0.970 -4.923 32.561 1.00 33.43 2149 ILE B O 1
ATOM 3688 N N . LEU B 1 223 ? -0.186 -5.833 30.647 1.00 31.26 2150 LEU B N 1
ATOM 3689 C CA . LEU B 1 223 ? -0.982 -4.990 29.747 1.00 31.21 2150 LEU B CA 1
ATOM 3690 C C . LEU B 1 223 ? -2.485 -5.323 29.851 1.00 31.01 2150 LEU B C 1
ATOM 3691 O O . LEU B 1 223 ? -3.308 -4.397 29.910 1.00 30.54 2150 LEU B O 1
ATOM 3696 N N . ILE B 1 224 ? -2.833 -6.615 29.960 1.00 30.82 2151 ILE B N 1
ATOM 3697 C CA . ILE B 1 224 ? -4.225 -6.987 30.104 1.00 31.57 2151 ILE B CA 1
ATOM 3698 C C . ILE B 1 224 ? -4.738 -6.601 31.532 1.00 31.95 2151 ILE B C 1
ATOM 3699 O O . ILE B 1 224 ? -5.899 -6.231 31.647 1.00 32.29 2151 ILE B O 1
ATOM 3704 N N . TRP B 1 225 ? -3.859 -6.491 32.552 1.00 31.30 2152 TRP B N 1
ATOM 3705 C CA . TRP B 1 225 ? -4.247 -5.989 33.866 1.00 30.78 2152 TRP B CA 1
ATOM 3706 C C . TRP B 1 225 ? -4.486 -4.462 33.743 1.00 30.27 2152 TRP B C 1
ATOM 3707 O O . TRP B 1 225 ? -5.451 -3.937 34.304 1.00 31.12 2152 TRP B O 1
ATOM 3718 N N . GLU B 1 226 ? -3.644 -3.748 32.987 1.00 28.70 2153 GLU B N 1
ATOM 3719 C CA . GLU B 1 226 ? -3.875 -2.331 32.708 1.00 28.26 2153 GLU B CA 1
ATOM 3720 C C . GLU B 1 226 ? -5.247 -2.125 32.008 1.00 27.63 2153 GLU B C 1
ATOM 3721 O O . GLU B 1 226 ? -5.946 -1.199 32.353 1.00 27.71 2153 GLU B O 1
ATOM 3727 N N . ILE B 1 227 ? -5.605 -2.961 31.020 1.00 26.86 2154 ILE B N 1
ATOM 3728 C CA . ILE B 1 227 ? -6.878 -2.827 30.317 1.00 27.29 2154 ILE B CA 1
ATOM 3729 C C . ILE B 1 227 ? -8.070 -3.052 31.293 1.00 27.08 2154 ILE B C 1
ATOM 3730 O O . ILE B 1 227 ? -8.930 -2.174 31.435 1.00 27.05 2154 ILE B O 1
ATOM 3735 N N . LEU B 1 228 ? -8.037 -4.165 32.039 1.00 26.68 2155 LEU B N 1
ATOM 3736 C CA . LEU B 1 228 ? -9.101 -4.562 32.954 1.00 26.90 2155 LEU B CA 1
ATOM 3737 C C . LEU B 1 228 ? -9.287 -3.659 34.140 1.00 28.04 2155 LEU B C 1
ATOM 3738 O O . LEU B 1 228 ? -10.400 -3.612 34.666 1.00 28.54 2155 LEU B O 1
ATOM 3743 N N . THR B 1 229 ? -8.229 -2.928 34.559 1.00 28.05 2156 THR B N 1
ATOM 3744 C CA . THR B 1 229 ? -8.310 -1.904 35.612 1.00 28.01 2156 THR B CA 1
ATOM 3745 C C . THR B 1 229 ? -8.482 -0.499 35.013 1.00 28.99 2156 THR B C 1
ATOM 3746 O O . THR B 1 229 ? -8.367 0.486 35.749 1.00 28.65 2156 THR B O 1
ATOM 3750 N N . LEU B 1 230 ? -8.693 -0.394 33.681 1.00 29.85 2157 LEU B N 1
ATOM 3751 C CA . LEU B 1 230 ? -8.854 0.864 32.968 1.00 30.72 2157 LEU B CA 1
ATOM 3752 C C . LEU B 1 230 ? -7.703 1.854 33.228 1.00 30.83 2157 LEU B C 1
ATOM 3753 O O . LEU B 1 230 ? -7.916 2.984 33.653 1.00 30.21 2157 LEU B O 1
ATOM 3758 N N . GLY B 1 231 ? -6.492 1.401 32.977 1.00 31.23 2158 GLY B N 1
ATOM 3759 C CA . GLY B 1 231 ? -5.310 2.237 33.048 1.00 32.42 2158 GLY B CA 1
ATOM 3760 C C . GLY B 1 231 ? -4.787 2.595 34.415 1.00 34.07 2158 GLY B C 1
ATOM 3761 O O . GLY B 1 231 ? -4.331 3.726 34.614 1.00 34.41 2158 GLY B O 1
ATOM 3762 N N . HIS B 1 232 ? -4.807 1.647 35.355 1.00 34.76 2159 HIS B N 1
ATOM 3763 C CA . HIS B 1 232 ? -4.189 1.869 36.658 1.00 36.22 2159 HIS B CA 1
ATOM 3764 C C . HIS B 1 232 ? -2.680 1.541 36.516 1.00 37.93 2159 HIS B C 1
ATOM 3765 O O . HIS B 1 232 ? -2.302 0.695 35.698 1.00 37.34 2159 HIS B O 1
ATOM 3772 N N . GLN B 1 233 ? -1.823 2.194 37.315 1.00 39.98 2160 GLN B N 1
ATOM 3773 C CA . GLN B 1 233 ? -0.385 1.925 37.265 1.00 41.86 2160 GLN B CA 1
ATOM 3774 C C . GLN B 1 233 ? -0.089 0.656 38.025 1.00 42.61 2160 GLN B C 1
ATOM 3775 O O . GLN B 1 233 ? -0.535 0.524 39.154 1.00 43.25 2160 GLN B O 1
ATOM 3781 N N . PRO B 1 234 ? 0.636 -0.303 37.435 1.00 42.46 2161 PRO B N 1
ATOM 3782 C CA . PRO B 1 234 ? 0.926 -1.554 38.156 1.00 43.01 2161 PRO B CA 1
ATOM 3783 C C . PRO B 1 234 ? 1.770 -1.317 39.408 1.00 43.85 2161 PRO B C 1
ATOM 3784 O O . PRO B 1 234 ? 2.612 -0.424 39.401 1.00 44.03 2161 PRO B O 1
ATOM 3788 N N . TYR B 1 235 ? 1.519 -2.083 40.488 1.00 44.53 2162 TYR B N 1
ATOM 3789 C CA . TYR B 1 235 ? 2.203 -1.963 41.788 1.00 45.72 2162 TYR B CA 1
ATOM 3790 C C . TYR B 1 235 ? 2.165 -0.502 42.285 1.00 47.48 2162 TYR B C 1
ATOM 3791 O O . TYR B 1 235 ? 3.207 0.144 42.385 1.00 47.02 2162 TYR B O 1
ATOM 3800 N N . PRO B 1 236 ? 0.964 0.063 42.515 1.00 49.22 2163 PRO B N 1
ATOM 3801 C CA . PRO B 1 236 ? 0.890 1.493 42.873 1.00 50.61 2163 PRO B CA 1
ATOM 3802 C C . PRO B 1 236 ? 1.589 1.862 44.166 1.00 52.86 2163 PRO B C 1
ATOM 3803 O O . PRO B 1 236 ? 2.219 2.917 44.239 1.00 53.10 2163 PRO B O 1
ATOM 3807 N N . ALA B 1 237 ? 1.507 0.985 45.175 1.00 54.02 2164 ALA B N 1
ATOM 3808 C CA . ALA B 1 237 ? 2.151 1.256 46.453 1.00 55.35 2164 ALA B CA 1
ATOM 3809 C C . ALA B 1 237 ? 3.658 0.978 46.444 1.00 56.65 2164 ALA B C 1
ATOM 3810 O O . ALA B 1 237 ? 4.314 1.272 47.430 1.00 57.26 2164 ALA B O 1
ATOM 3812 N N . HIS B 1 238 ? 4.227 0.460 45.341 1.00 56.86 2165 HIS B N 1
ATOM 3813 C CA . HIS B 1 238 ? 5.662 0.167 45.284 1.00 57.49 2165 HIS B CA 1
ATOM 3814 C C . HIS B 1 238 ? 6.423 1.170 44.452 1.00 58.47 2165 HIS B C 1
ATOM 3815 O O . HIS B 1 238 ? 5.892 1.719 43.488 1.00 58.71 2165 HIS B O 1
ATOM 3822 N N . SER B 1 239 ? 7.691 1.374 44.796 1.00 58.92 2166 SER B N 1
ATOM 3823 C CA . SER B 1 239 ? 8.568 2.218 44.005 1.00 59.98 2166 SER B CA 1
ATOM 3824 C C . SER B 1 239 ? 9.145 1.344 42.877 1.00 60.88 2166 SER B C 1
ATOM 3825 O O . SER B 1 239 ? 9.006 0.115 42.921 1.00 60.81 2166 SER B O 1
ATOM 3828 N N . ASN B 1 240 ? 9.850 1.948 41.899 1.00 61.52 2167 ASN B N 1
ATOM 3829 C CA . ASN B 1 240 ? 10.481 1.172 40.829 1.00 62.74 2167 ASN B CA 1
ATOM 3830 C C . ASN B 1 240 ? 11.510 0.172 41.418 1.00 63.27 2167 ASN B C 1
ATOM 3831 O O . ASN B 1 240 ? 11.587 -0.971 40.975 1.00 63.51 2167 ASN B O 1
ATOM 3836 N N . LEU B 1 241 ? 12.217 0.583 42.484 1.00 63.16 2168 LEU B N 1
ATOM 3837 C CA . LEU B 1 241 ? 13.188 -0.237 43.201 1.00 63.40 2168 LEU B CA 1
ATOM 3838 C C . LEU B 1 241 ? 12.523 -1.415 43.974 1.00 63.40 2168 LEU B C 1
ATOM 3839 O O . LEU B 1 241 ? 13.077 -2.512 44.004 1.00 63.74 2168 LEU B O 1
ATOM 3844 N N . ASP B 1 242 ? 11.349 -1.198 44.594 1.00 62.77 2169 ASP B N 1
ATOM 3845 C CA . ASP B 1 242 ? 10.664 -2.259 45.342 1.00 62.81 2169 ASP B CA 1
ATOM 3846 C C . ASP B 1 242 ? 10.087 -3.349 44.439 1.00 62.48 2169 ASP B C 1
ATOM 3847 O O . ASP B 1 242 ? 9.920 -4.481 44.892 1.00 62.70 2169 ASP B O 1
ATOM 3852 N N . VAL B 1 243 ? 9.735 -3.002 43.183 1.00 61.72 2170 VAL B N 1
ATOM 3853 C CA . VAL B 1 243 ? 9.140 -3.942 42.228 1.00 61.16 2170 VAL B CA 1
ATOM 3854 C C . VAL B 1 243 ? 10.101 -5.098 41.890 1.00 60.21 2170 VAL B C 1
ATOM 3855 O O . VAL B 1 243 ? 9.644 -6.230 41.737 1.00 60.08 2170 VAL B O 1
ATOM 3859 N N . LEU B 1 244 ? 11.429 -4.834 41.854 1.00 59.48 2171 LEU B N 1
ATOM 3860 C CA . LEU B 1 244 ? 12.429 -5.875 41.574 1.00 59.27 2171 LEU B CA 1
ATOM 3861 C C . LEU B 1 244 ? 12.323 -7.017 42.609 1.00 58.57 2171 LEU B C 1
ATOM 3862 O O . LEU B 1 244 ? 12.087 -8.165 42.235 1.00 58.18 2171 LEU B O 1
ATOM 3867 N N . ASN B 1 245 ? 12.450 -6.678 43.909 1.00 58.18 2172 ASN B N 1
ATOM 3868 C CA . ASN B 1 245 ? 12.393 -7.625 45.016 1.00 58.24 2172 ASN B CA 1
ATOM 3869 C C . ASN B 1 245 ? 11.024 -8.284 45.100 1.00 57.65 2172 ASN B C 1
ATOM 3870 O O . ASN B 1 245 ? 10.955 -9.503 45.245 1.00 57.23 2172 ASN B O 1
ATOM 3875 N N . TYR B 1 246 ? 9.941 -7.486 44.995 1.00 56.93 2173 TYR B N 1
ATOM 3876 C CA . TYR B 1 246 ? 8.579 -8.013 45.068 1.00 56.73 2173 TYR B CA 1
ATOM 3877 C C . TYR B 1 246 ? 8.315 -9.116 44.030 1.00 56.15 2173 TYR B C 1
ATOM 3878 O O . TYR B 1 246 ? 7.816 -10.171 44.381 1.00 55.68 2173 TYR B O 1
ATOM 3887 N N . VAL B 1 247 ? 8.690 -8.889 42.769 1.00 56.13 2174 VAL B N 1
ATOM 3888 C CA . VAL B 1 247 ? 8.495 -9.864 41.697 1.00 56.64 2174 VAL B CA 1
ATOM 3889 C C . VAL B 1 247 ? 9.494 -11.024 41.782 1.00 56.86 2174 VAL B C 1
ATOM 3890 O O . VAL B 1 247 ? 9.106 -12.175 41.581 1.00 56.70 2174 VAL B O 1
ATOM 3894 N N . GLN B 1 248 ? 10.778 -10.731 42.077 1.00 57.21 2175 GLN B N 1
ATOM 3895 C CA . GLN B 1 248 ? 11.789 -11.788 42.203 1.00 57.78 2175 GLN B CA 1
ATOM 3896 C C . GLN B 1 248 ? 11.467 -12.767 43.357 1.00 57.84 2175 GLN B C 1
ATOM 3897 O O . GLN B 1 248 ? 11.848 -13.936 43.314 1.00 57.93 2175 GLN B O 1
ATOM 3903 N N . THR B 1 249 ? 10.730 -12.297 44.361 1.00 57.47 2176 THR B N 1
ATOM 3904 C CA . THR B 1 249 ? 10.368 -13.071 45.536 1.00 57.46 2176 THR B CA 1
ATOM 3905 C C . THR B 1 249 ? 9.031 -13.875 45.375 1.00 57.43 2176 THR B C 1
ATOM 3906 O O . THR B 1 249 ? 8.679 -14.660 46.253 1.00 57.99 2176 THR B O 1
ATOM 3910 N N . GLY B 1 250 ? 8.327 -13.699 44.264 1.00 56.41 2177 GLY B N 1
ATOM 3911 C CA . GLY B 1 250 ? 7.082 -14.424 44.023 1.00 55.76 2177 GLY B CA 1
ATOM 3912 C C . GLY B 1 250 ? 5.809 -13.600 44.098 1.00 55.16 2177 GLY B C 1
ATOM 3913 O O . GLY B 1 250 ? 4.710 -14.128 43.901 1.00 54.82 2177 GLY B O 1
ATOM 3914 N N . GLY B 1 251 ? 5.943 -12.312 44.390 1.00 54.67 2178 GLY B N 1
ATOM 3915 C CA . GLY B 1 251 ? 4.797 -11.421 44.469 1.00 55.08 2178 GLY B CA 1
ATOM 3916 C C . GLY B 1 251 ? 4.281 -10.988 43.106 1.00 55.32 2178 GLY B C 1
ATOM 3917 O O . GLY B 1 251 ? 5.059 -10.693 42.193 1.00 55.60 2178 GLY B O 1
ATOM 3918 N N . ARG B 1 252 ? 2.958 -10.952 42.954 1.00 54.88 2179 ARG B N 1
ATOM 3919 C CA . ARG B 1 252 ? 2.304 -10.562 41.705 1.00 54.78 2179 ARG B CA 1
ATOM 3920 C C . ARG B 1 252 ? 1.279 -9.423 41.947 1.00 54.99 2179 ARG B C 1
ATOM 3921 O O . ARG B 1 252 ? 1.002 -9.068 43.093 1.00 55.16 2179 ARG B O 1
ATOM 3929 N N . LEU B 1 253 ? 0.698 -8.876 40.864 1.00 54.63 2180 LEU B N 1
ATOM 3930 C CA . LEU B 1 253 ? -0.330 -7.833 40.929 1.00 54.63 2180 LEU B CA 1
ATOM 3931 C C . LEU B 1 253 ? -1.598 -8.337 41.639 1.00 55.07 2180 LEU B C 1
ATOM 3932 O O . LEU B 1 253 ? -1.802 -9.546 41.773 1.00 55.22 2180 LEU B O 1
ATOM 3937 N N . GLU B 1 254 ? -2.437 -7.410 42.113 1.00 54.89 2181 GLU B N 1
ATOM 3938 C CA . GLU B 1 254 ? -3.700 -7.776 42.751 1.00 55.29 2181 GLU B CA 1
ATOM 3939 C C . GLU B 1 254 ? -4.719 -8.023 41.646 1.00 54.87 2181 GLU B C 1
ATOM 3940 O O . GLU B 1 254 ? -4.654 -7.372 40.598 1.00 54.90 2181 GLU B O 1
ATOM 3946 N N . PRO B 1 255 ? -5.685 -8.928 41.857 1.00 54.45 2182 PRO B N 1
ATOM 3947 C CA . PRO B 1 255 ? -6.697 -9.155 40.819 1.00 54.37 2182 PRO B CA 1
ATOM 3948 C C . PRO B 1 255 ? -7.546 -7.916 40.628 1.00 54.47 2182 PRO B C 1
ATOM 3949 O O . PRO B 1 255 ? -7.935 -7.286 41.604 1.00 54.47 2182 PRO B O 1
ATOM 3953 N N . PRO B 1 256 ? -7.825 -7.530 39.375 1.00 54.58 2183 PRO B N 1
ATOM 3954 C CA . PRO B 1 256 ? -8.694 -6.362 39.149 1.00 55.19 2183 PRO B CA 1
ATOM 3955 C C . PRO B 1 256 ? -10.072 -6.550 39.802 1.00 56.04 2183 PRO B C 1
ATOM 3956 O O . PRO B 1 256 ? -10.523 -7.685 39.992 1.00 56.02 2183 PRO B O 1
ATOM 3960 N N . ARG B 1 257 ? -10.716 -5.449 40.195 1.00 56.58 2184 ARG B N 1
ATOM 3961 C CA . ARG B 1 257 ? -12.022 -5.511 40.841 1.00 57.93 2184 ARG B CA 1
ATOM 3962 C C . ARG B 1 257 ? -13.065 -6.181 39.940 1.00 58.15 2184 ARG B C 1
ATOM 3963 O O . ARG B 1 257 ? -13.182 -5.823 38.764 1.00 58.33 2184 ARG B O 1
ATOM 3971 N N . ASN B 1 258 ? -13.737 -7.221 40.474 1.00 57.89 2185 ASN B N 1
ATOM 3972 C CA . ASN B 1 258 ? -14.779 -8.014 39.796 1.00 58.22 2185 ASN B CA 1
ATOM 3973 C C . ASN B 1 258 ? -14.319 -8.726 38.514 1.00 58.17 2185 ASN B C 1
ATOM 3974 O O . ASN B 1 258 ? -15.155 -9.158 37.711 1.00 58.74 2185 ASN B O 1
ATOM 3979 N N . CYS B 1 259 ? -12.999 -8.866 38.342 1.00 57.15 2186 CYS B N 1
ATOM 3980 C CA . CYS B 1 259 ? -12.374 -9.498 37.185 1.00 56.36 2186 CYS B CA 1
ATOM 3981 C C . CYS B 1 259 ? -12.841 -10.908 37.013 1.00 55.55 2186 CYS B C 1
ATOM 3982 O O . CYS B 1 259 ? -12.701 -11.702 37.938 1.00 56.07 2186 CYS B O 1
ATOM 3985 N N . PRO B 1 260 ? -13.319 -11.269 35.803 1.00 54.33 2187 PRO B N 1
ATOM 3986 C CA . PRO B 1 260 ? -13.722 -12.662 35.555 1.00 54.02 2187 PRO B CA 1
ATOM 3987 C C . PRO B 1 260 ? -12.596 -13.638 35.845 1.00 54.70 2187 PRO B C 1
ATOM 3988 O O . PRO B 1 260 ? -11.428 -13.348 35.578 1.00 55.30 2187 PRO B O 1
ATOM 3992 N N . ASP B 1 261 ? -12.974 -14.783 36.402 1.00 54.22 2188 ASP B N 1
ATOM 3993 C CA . ASP B 1 261 ? -12.135 -15.888 36.841 1.00 54.26 2188 ASP B CA 1
ATOM 3994 C C . ASP B 1 261 ? -11.138 -16.332 35.761 1.00 52.87 2188 ASP B C 1
ATOM 3995 O O . ASP B 1 261 ? -9.949 -16.519 36.020 1.00 52.91 2188 ASP B O 1
ATOM 4000 N N . ASP B 1 262 ? -11.632 -16.453 34.548 1.00 51.50 2189 ASP B N 1
ATOM 4001 C CA . ASP B 1 262 ? -10.877 -16.907 33.401 1.00 50.95 2189 ASP B CA 1
ATOM 4002 C C . ASP B 1 262 ? -9.806 -15.916 32.960 1.00 49.82 2189 ASP B C 1
ATOM 4003 O O . ASP B 1 262 ? -8.749 -16.333 32.479 1.00 49.68 2189 ASP B O 1
ATOM 4008 N N . LEU B 1 263 ? -10.061 -14.616 33.134 1.00 48.69 2190 LEU B N 1
ATOM 4009 C CA . LEU B 1 263 ? -9.074 -13.609 32.773 1.00 48.53 2190 LEU B CA 1
ATOM 4010 C C . LEU B 1 263 ? -7.987 -13.526 33.832 1.00 48.20 2190 LEU B C 1
ATOM 4011 O O . LEU B 1 263 ? -6.815 -13.398 33.480 1.00 48.23 2190 LEU B O 1
ATOM 4016 N N . TRP B 1 264 ? -8.351 -13.659 35.119 1.00 47.65 2191 TRP B N 1
ATOM 4017 C CA . TRP B 1 264 ? -7.354 -13.663 36.178 1.00 48.28 2191 TRP B CA 1
ATOM 4018 C C . TRP B 1 264 ? -6.481 -14.923 36.141 1.00 48.59 2191 TRP B C 1
ATOM 4019 O O . TRP B 1 264 ? -5.284 -14.849 36.420 1.00 49.07 2191 TRP B O 1
ATOM 4030 N N . ASN B 1 265 ? -7.057 -16.062 35.752 1.00 48.16 2192 ASN B N 1
ATOM 4031 C CA . ASN B 1 265 ? -6.307 -17.311 35.613 1.00 48.39 2192 ASN B CA 1
ATOM 4032 C C . ASN B 1 265 ? -5.297 -17.149 34.486 1.00 47.90 2192 ASN B C 1
ATOM 4033 O O . ASN B 1 265 ? -4.135 -17.510 34.657 1.00 48.40 2192 ASN B O 1
ATOM 4038 N N . LEU B 1 266 ? -5.723 -16.565 33.357 1.00 46.52 2193 LEU B N 1
ATOM 4039 C CA . LEU B 1 266 ? -4.854 -16.323 32.224 1.00 45.90 2193 LEU B CA 1
ATOM 4040 C C . LEU B 1 266 ? -3.720 -15.376 32.609 1.00 44.99 2193 LEU B C 1
ATOM 4041 O O . LEU B 1 266 ? -2.573 -15.651 32.286 1.00 45.36 2193 LEU B O 1
ATOM 4046 N N . MET B 1 267 ? -4.025 -14.298 33.333 1.00 43.74 2194 MET B N 1
ATOM 4047 C CA . MET B 1 267 ? -3.026 -13.333 33.769 1.00 43.50 2194 MET B CA 1
ATOM 4048 C C . MET B 1 267 ? -1.973 -13.983 34.648 1.00 43.81 2194 MET B C 1
ATOM 4049 O O . MET B 1 267 ? -0.791 -13.701 34.485 1.00 44.39 2194 MET B O 1
ATOM 4054 N N . THR B 1 268 ? -2.411 -14.865 35.555 1.00 43.17 2195 THR B N 1
ATOM 4055 C CA . THR B 1 268 ? -1.588 -15.624 36.490 1.00 43.19 2195 THR B CA 1
ATOM 4056 C C . THR B 1 268 ? -0.575 -16.495 35.741 1.00 42.64 2195 THR B C 1
ATOM 4057 O O . THR B 1 268 ? 0.588 -16.579 36.125 1.00 42.11 2195 THR B O 1
ATOM 4061 N N . GLN B 1 269 ? -1.033 -17.133 34.667 1.00 42.72 2196 GLN B N 1
ATOM 4062 C CA . GLN B 1 269 ? -0.230 -18.005 33.834 1.00 43.36 2196 GLN B CA 1
ATOM 4063 C C . GLN B 1 269 ? 0.873 -17.208 33.166 1.00 43.87 2196 GLN B C 1
ATOM 4064 O O . GLN B 1 269 ? 2.019 -17.659 33.142 1.00 44.77 2196 GLN B O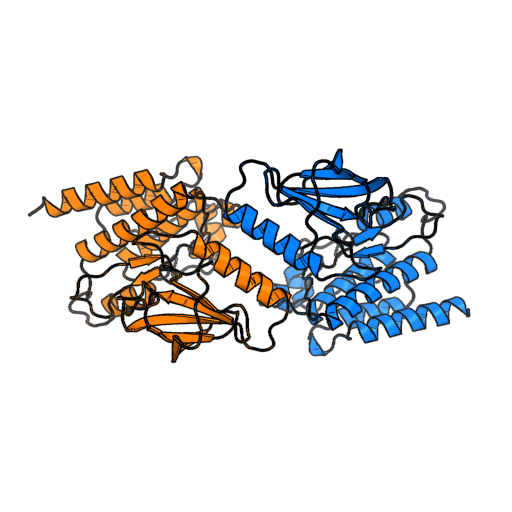 1
ATOM 4070 N N . CYS B 1 270 ? 0.535 -16.019 32.632 1.00 43.03 2197 CYS B N 1
ATOM 4071 C CA . CYS B 1 270 ? 1.498 -15.117 32.011 1.00 43.28 2197 CYS B CA 1
ATOM 4072 C C . CYS B 1 270 ? 2.617 -14.752 32.960 1.00 44.27 2197 CYS B C 1
ATOM 4073 O O . CYS B 1 270 ? 3.717 -14.471 32.505 1.00 43.99 2197 CYS B O 1
ATOM 4076 N N . TRP B 1 271 ? 2.333 -14.707 34.272 1.00 45.25 2198 TRP B N 1
ATOM 4077 C CA . TRP B 1 271 ? 3.333 -14.332 35.243 1.00 46.41 2198 TRP B CA 1
ATOM 4078 C C . TRP B 1 271 ? 4.020 -15.514 35.959 1.00 47.68 2198 TRP B C 1
ATOM 4079 O O . TRP B 1 271 ? 4.488 -15.345 37.075 1.00 47.69 2198 TRP B O 1
ATOM 4090 N N . ALA B 1 272 ? 4.155 -16.681 35.306 1.00 48.78 2199 ALA B N 1
ATOM 4091 C CA . ALA B 1 272 ? 4.879 -17.822 35.897 1.00 50.00 2199 ALA B CA 1
ATOM 4092 C C . ALA B 1 272 ? 6.339 -17.420 36.111 1.00 51.52 2199 ALA B C 1
ATOM 4093 O O . ALA B 1 272 ? 6.919 -16.776 35.247 1.00 52.02 2199 ALA B O 1
ATOM 4095 N N . GLN B 1 273 ? 6.910 -17.718 37.280 1.00 52.38 2200 GLN B N 1
ATOM 4096 C CA . GLN B 1 273 ? 8.294 -17.326 37.587 1.00 53.66 2200 GLN B CA 1
ATOM 4097 C C . GLN B 1 273 ? 9.318 -17.776 36.519 1.00 54.27 2200 GLN B C 1
ATOM 4098 O O . GLN B 1 273 ? 10.217 -17.016 36.158 1.00 54.63 2200 GLN B O 1
ATOM 4104 N N . GLU B 1 274 ? 9.137 -18.984 35.991 1.00 54.41 2201 GLU B N 1
ATOM 4105 C CA . GLU B 1 274 ? 10.000 -19.553 34.964 1.00 55.25 2201 GLU B CA 1
ATOM 4106 C C . GLU B 1 274 ? 9.426 -19.309 33.577 1.00 55.13 2201 GLU B C 1
ATOM 4107 O O . GLU B 1 274 ? 8.272 -19.632 33.328 1.00 55.36 2201 GLU B O 1
ATOM 4113 N N . PRO B 1 275 ? 10.215 -18.707 32.669 1.00 54.86 2202 PRO B N 1
ATOM 4114 C CA . PRO B 1 275 ? 9.689 -18.372 31.327 1.00 54.79 2202 PRO B CA 1
ATOM 4115 C C . PRO B 1 275 ? 9.110 -19.522 30.524 1.00 55.04 2202 PRO B C 1
ATOM 4116 O O . PRO B 1 275 ? 8.182 -19.318 29.749 1.00 55.03 2202 PRO B O 1
ATOM 4120 N N . ASP B 1 276 ? 9.643 -20.728 30.731 1.00 55.25 2203 ASP B N 1
ATOM 4121 C CA . ASP B 1 276 ? 9.228 -21.962 30.060 1.00 55.78 2203 ASP B CA 1
ATOM 4122 C C . ASP B 1 276 ? 7.812 -22.402 30.456 1.00 54.97 2203 ASP B C 1
ATOM 4123 O O . ASP B 1 276 ? 7.137 -23.069 29.671 1.00 54.92 2203 ASP B O 1
ATOM 4128 N N . GLN B 1 277 ? 7.369 -22.045 31.677 1.00 53.92 2204 GLN B N 1
ATOM 4129 C CA . GLN B 1 277 ? 6.027 -22.401 32.154 1.00 53.00 2204 GLN B CA 1
ATOM 4130 C C . GLN B 1 277 ? 4.927 -21.416 31.724 1.00 50.69 2204 GLN B C 1
ATOM 4131 O O . GLN B 1 277 ? 3.748 -21.692 31.914 1.00 50.59 2204 GLN B O 1
ATOM 4137 N N . ARG B 1 278 ? 5.310 -20.268 31.160 1.00 48.69 2205 ARG B N 1
ATOM 4138 C CA . ARG B 1 278 ? 4.368 -19.273 30.657 1.00 46.96 2205 ARG B CA 1
ATOM 4139 C C . ARG B 1 278 ? 3.759 -19.773 29.341 1.00 45.38 2205 ARG B C 1
ATOM 4140 O O . ARG B 1 278 ? 4.436 -20.460 28.560 1.00 45.61 2205 ARG B O 1
ATOM 4148 N N . PRO B 1 279 ? 2.477 -19.466 29.077 1.00 43.57 2206 PRO B N 1
ATOM 4149 C CA . PRO B 1 279 ? 1.879 -19.911 27.812 1.00 42.49 2206 PRO B CA 1
ATOM 4150 C C . PRO B 1 279 ? 2.427 -19.143 26.609 1.00 41.26 2206 PRO B C 1
ATOM 4151 O O . PRO B 1 279 ? 3.022 -18.063 26.743 1.00 41.24 2206 PRO B O 1
ATOM 4155 N N . THR B 1 280 ? 2.245 -19.713 25.429 1.00 39.84 2207 THR B N 1
ATOM 4156 C CA . THR B 1 280 ? 2.643 -19.044 24.203 1.00 39.04 2207 THR B CA 1
ATOM 4157 C C . THR B 1 280 ? 1.579 -18.004 23.864 1.00 38.11 2207 THR B C 1
ATOM 4158 O O . THR B 1 280 ? 0.443 -18.108 24.332 1.00 38.01 2207 THR B O 1
ATOM 4162 N N . PHE B 1 281 ? 1.910 -17.051 22.989 1.00 37.36 2208 PHE B N 1
ATOM 4163 C CA . PHE B 1 281 ? 0.942 -16.068 22.542 1.00 36.37 2208 PHE B CA 1
ATOM 4164 C C . PHE B 1 281 ? -0.216 -16.750 21.790 1.00 36.75 2208 PHE B C 1
ATOM 4165 O O . PHE B 1 281 ? -1.365 -16.347 21.971 1.00 36.08 2208 PHE B O 1
ATOM 4173 N N . HIS B 1 282 ? 0.061 -17.837 21.034 1.00 37.87 2209 HIS B N 1
ATOM 4174 C CA . HIS B 1 282 ? -1.021 -18.552 20.331 1.00 39.21 2209 HIS B CA 1
ATOM 4175 C C . HIS B 1 282 ? -2.007 -19.187 21.303 1.00 38.64 2209 HIS B C 1
ATOM 4176 O O . HIS B 1 282 ? -3.216 -19.176 21.046 1.00 38.68 2209 HIS B O 1
ATOM 4183 N N . ARG B 1 283 ? -1.496 -19.696 22.443 1.00 37.76 2210 ARG B N 1
ATOM 4184 C CA . ARG B 1 283 ? -2.337 -20.276 23.476 1.00 37.21 2210 ARG B CA 1
ATOM 4185 C C . ARG B 1 283 ? -3.132 -19.149 24.119 1.00 35.38 2210 ARG B C 1
ATOM 4186 O O . ARG B 1 283 ? -4.343 -19.269 24.239 1.00 35.05 2210 ARG B O 1
ATOM 4194 N N . ILE B 1 284 ? -2.476 -18.022 24.461 1.00 34.19 2211 ILE B N 1
ATOM 4195 C CA . ILE B 1 284 ? -3.160 -16.842 25.028 1.00 32.95 2211 ILE B CA 1
ATOM 4196 C C . ILE B 1 284 ? -4.334 -16.375 24.154 1.00 32.31 2211 ILE B C 1
ATOM 4197 O O . ILE B 1 284 ? -5.418 -16.143 24.688 1.00 32.86 2211 ILE B O 1
ATOM 4202 N N . GLN B 1 285 ? -4.147 -16.308 22.823 1.00 31.69 2212 GLN B N 1
ATOM 4203 C CA . GLN B 1 285 ? -5.233 -15.915 21.936 1.00 32.26 2212 GLN B CA 1
ATOM 4204 C C . GLN B 1 285 ? -6.383 -16.901 21.987 1.00 32.96 2212 GLN B C 1
ATOM 4205 O O . GLN B 1 285 ? -7.538 -16.492 22.007 1.00 32.27 2212 GLN B O 1
ATOM 4211 N N . ASP B 1 286 ? -6.074 -18.204 22.022 1.00 34.50 2213 ASP B N 1
ATOM 4212 C CA . ASP B 1 286 ? -7.089 -19.255 22.121 1.00 35.98 2213 ASP B CA 1
ATOM 4213 C C . ASP B 1 286 ? -7.875 -19.094 23.428 1.00 37.19 2213 ASP B C 1
ATOM 4214 O O . ASP B 1 286 ? -9.096 -19.087 23.397 1.00 36.96 2213 ASP B O 1
ATOM 4219 N N . GLN B 1 287 ? -7.173 -18.878 24.548 1.00 37.94 2214 GLN B N 1
ATOM 4220 C CA . GLN B 1 287 ? -7.791 -18.681 25.854 1.00 39.27 2214 GLN B CA 1
ATOM 4221 C C . GLN B 1 287 ? -8.718 -17.474 25.861 1.00 39.71 2214 GLN B C 1
ATOM 4222 O O . GLN B 1 287 ? -9.835 -17.561 26.376 1.00 40.34 2214 GLN B O 1
ATOM 4228 N N . LEU B 1 288 ? -8.274 -16.351 25.284 1.00 39.32 2215 LEU B N 1
ATOM 4229 C CA . LEU B 1 288 ? -9.089 -15.147 25.241 1.00 39.60 2215 LEU B CA 1
ATOM 4230 C C . LEU B 1 288 ? -10.315 -15.349 24.373 1.00 40.38 2215 LEU B C 1
ATOM 4231 O O . LEU B 1 288 ? -11.389 -14.843 24.699 1.00 39.93 2215 LEU B O 1
ATOM 4236 N N . GLN B 1 289 ? -10.132 -16.051 23.246 1.00 41.45 2216 GLN B N 1
ATOM 4237 C CA . GLN B 1 289 ? -11.168 -16.348 22.278 1.00 43.33 2216 GLN B CA 1
ATOM 4238 C C . GLN B 1 289 ? -12.228 -17.248 22.899 1.00 44.55 2216 GLN B C 1
ATOM 4239 O O . GLN B 1 289 ? -13.416 -17.026 22.674 1.00 44.08 2216 GLN B O 1
ATOM 4245 N N . LEU B 1 290 ? -11.797 -18.254 23.683 1.00 45.63 2217 LEU B N 1
ATOM 4246 C CA . LEU B 1 290 ? -12.695 -19.179 24.370 1.00 47.24 2217 LEU B CA 1
ATOM 4247 C C . LEU B 1 290 ? -13.525 -18.391 25.377 1.00 48.37 2217 LEU B C 1
ATOM 4248 O O . LEU B 1 290 ? -14.747 -18.460 25.321 1.00 48.99 2217 LEU B O 1
ATOM 4253 N N . PHE B 1 291 ? -12.874 -17.570 26.231 1.00 48.39 2218 PHE B N 1
ATOM 4254 C CA . PHE B 1 291 ? -13.575 -16.750 27.209 1.00 48.73 2218 PHE B CA 1
ATOM 4255 C C . PHE B 1 291 ? -14.594 -15.820 26.548 1.00 50.20 2218 PHE B C 1
ATOM 4256 O O . PHE B 1 291 ? -15.695 -15.656 27.077 1.00 50.30 2218 PHE B O 1
ATOM 4264 N N . ARG B 1 292 ? -14.222 -15.183 25.431 1.00 50.87 2219 ARG B N 1
ATOM 4265 C CA . ARG B 1 292 ? -15.135 -14.267 24.767 1.00 52.12 2219 ARG B CA 1
ATOM 4266 C C . ARG B 1 292 ? -16.371 -15.003 24.244 1.00 53.96 2219 ARG B C 1
ATOM 4267 O O . ARG B 1 292 ? -17.474 -14.490 24.360 1.00 53.47 2219 ARG B O 1
ATOM 4275 N N . ASN B 1 293 ? -16.189 -16.222 23.717 1.00 56.09 2220 ASN B N 1
ATOM 4276 C CA . ASN B 1 293 ? -17.299 -17.023 23.196 1.00 58.79 2220 ASN B CA 1
ATOM 4277 C C . ASN B 1 293 ? -18.196 -17.526 24.322 1.00 61.39 2220 ASN B C 1
ATOM 4278 O O . ASN B 1 293 ? -19.419 -17.431 24.227 1.00 61.35 2220 ASN B O 1
ATOM 4283 N N . PHE B 1 294 ? -17.570 -18.032 25.397 1.00 63.38 2221 PHE B N 1
ATOM 4284 C CA . PHE B 1 294 ? -18.222 -18.536 26.602 1.00 65.47 2221 PHE B CA 1
ATOM 4285 C C . PHE B 1 294 ? -19.063 -17.436 27.224 1.00 66.90 2221 PHE B C 1
ATOM 4286 O O . PHE B 1 294 ? -20.221 -17.664 27.544 1.00 67.44 2221 PHE B O 1
ATOM 4294 N N . PHE B 1 295 ? -18.481 -16.253 27.399 1.00 67.65 2222 PHE B N 1
ATOM 4295 C CA . PHE B 1 295 ? -19.152 -15.122 28.012 1.00 69.03 2222 PHE B CA 1
ATOM 4296 C C . PHE B 1 295 ? -20.321 -14.635 27.156 1.00 70.29 2222 PHE B C 1
ATOM 4297 O O . PHE B 1 295 ? -21.380 -14.325 27.701 1.00 70.27 2222 PHE B O 1
ATOM 4305 N N . LEU B 1 296 ? -20.137 -14.572 25.833 1.00 71.26 2223 LEU B N 1
ATOM 4306 C CA . LEU B 1 296 ? -21.200 -14.117 24.946 1.00 73.11 2223 LEU B CA 1
ATOM 4307 C C . LEU B 1 296 ? -22.399 -15.076 24.939 1.00 75.33 2223 LEU B C 1
ATOM 4308 O O . LEU B 1 296 ? -23.534 -14.632 24.758 1.00 75.71 2223 LEU B O 1
ATOM 4313 N N . ASN B 1 297 ? -22.159 -16.377 25.186 1.00 76.51 2224 ASN B N 1
ATOM 4314 C CA . ASN B 1 297 ? -23.226 -17.378 25.257 1.00 78.04 2224 ASN B CA 1
ATOM 4315 C C . ASN B 1 297 ? -24.062 -17.270 26.543 1.00 78.95 2224 ASN B C 1
ATOM 4316 O O . ASN B 1 297 ? -25.202 -17.730 26.567 1.00 79.11 2224 ASN B O 1
ATOM 4321 N N . SER B 1 298 ? -23.503 -16.667 27.605 1.00 79.36 2225 SER B N 1
ATOM 4322 C CA . SER B 1 298 ? -24.212 -16.443 28.864 1.00 80.24 2225 SER B CA 1
ATOM 4323 C C . SER B 1 298 ? -25.144 -15.241 28.644 1.00 80.98 2225 SER B C 1
ATOM 4324 O O . SER B 1 298 ? -24.840 -14.128 29.065 1.00 81.07 2225 SER B O 1
ATOM 4327 N N . ILE B 1 299 ? -26.223 -15.462 27.883 1.00 81.28 2226 ILE B N 1
ATOM 4328 C CA . ILE B 1 299 ? -27.186 -14.456 27.467 1.00 81.80 2226 ILE B CA 1
ATOM 4329 C C . ILE B 1 299 ? -28.578 -15.095 27.370 1.00 81.87 2226 ILE B C 1
ATOM 4330 O O . ILE B 1 299 ? -28.978 -15.845 28.257 1.00 81.87 2226 ILE B O 1
#

Foldseek 3Di:
DAADDCVQKAFDAWDAAPPAGTKGWIWGAQLVHDVRGIAIKIKDWHAPPDDPVSLVVVVVVLVVQCPDDDLQAWHFSHWHNPDPRTITITHDQAQAFQLVLLQCQQPVDPVGGLADPLNLLVQLLLNLVQLVVCVVVQHFQLDDARNQKGWNDNHSPDDIHIHGHDSPPQLQFALCCLVPVDTGSLRVLSSSLVRSQCSLQSNDRWPVVDDSVRSNVCLNVPHDTDHHPPDDVLSVVLSVLSSDNDSVSRDHSVVSSVSSVVVSVVVVVD/DAADDCVQKAFDAWDAADVQGTKGWIWGAQLVHPVRGIAIKIKHWGAPPDDPVSLVVVVVVLVVQCPDDDLQAWHFSHWHNPDPRTITITHDQAQAFQLVLLQCQQPVDPVGGLADPLRLLVQLLLNLRVLVVCVVVQHFQQDDARNQKGWNDNHSPDDIHIHGHDSVPLLQFALCCLVPVDTGSLRVLSSSLVRSQCSLQSNDRFPVVDDSVRSNVCLQVPHDTDHHPVDDPLSVVLSVLSRDNDSVSRDHSVVSSVSSVVVSVVVVVVD

GO terms:
  GO:0001558 regulation of cell growth (P, IDA)
  GO:0004713 protein tyrosine kinase activity (F, IDA)
  GO:0032006 regulation of TOR signaling (P, IDA)
  GO:0006468 protein phosphorylation (P, IDA)
  GO:0004713 protein tyrosine kinase activity (F, EXP)
  GO:0005515 protein binding (F, IPI)
  GO:0019903 protein phosphatase binding (F, IPI)
  GO:0016020 membrane (C, TAS)

CATH classification: 3.30.200.20 (+1 more: 1.10.510.10)

Sequence (541 aa):
LPAFPREKLTLRLLLGSGAFGEVYEGTAVDILGVGSGEIKVAVKTLKKGSTDQEKIEFLKEAHLMSKFNHPNILKQLGVCLLNEPQYIILELMEGGDLLTYLRKARMATFYGPLLTLVDLVDLCVDISKGCVYLERMHFIHRDLAARNCLVSVKDYTSPRIVKIGDFLPVRWMAPESLMDGIFTTQSDVWSFGILIWEILTLGHQPYPAHSNLDVLNYVQTGGRLEPPRNCPDDLWNLMTQCWAQEPDQRPTFHRIQDQLQLFRNFFLNSLPAFPREKLTLRLLLGSGAFGEVYEGTAVDILGVGSGEIKVAVKTLKKGSTDQEKIEFLKEAHLMSKFNHPNILKQLGVCLLNEPQYIILELMEGGDLLTYLRKARMATFYGPLLTLVDLVDLCVDISKGCVYLERMHFIHRDLAARNCLVSVKDYTSPRIVKIGDFLPVRWMAPESLMDGIFTTQSDVWSFGILIWEILTLGHQPYPAHSNLDVLNYVQTGGRLEPPRNCPDDLWNLMTQCWAQEPDQRPTFHRIQDQLQLFRNFFLNSI

Organism: Homo sapiens (NCBI:txid9606)

Nearest PDB structures (foldseek):
  7z5x-assembly1_A  TM=1.004E+00  e=6.413E-54  Homo sapiens
  5e1s-assembly1_A  TM=9.241E-01  e=3.556E-28  Homo sapiens
  5mja-assembly1_A  TM=9.221E-01  e=8.675E-25  Homo sapiens
  3fxx-assembly1_A  TM=9.148E-01  e=1.146E-24  Homo sapiens
  8bin-assembly1_A  TM=9.196E-01  e=7.619E-24  Homo sapiens